Protein AF-0000000081415014 (afdb_homodimer)

Secondary structure (DSSP, 8-state):
-EEEEE--EEEEETTTTEEEEEEEHHHHHHHHHTTEEEEEPP--TTS-HHHHHHHH--SEEEE---S-TTT-HHHHHHHHHHHHHHHHHT--EEEETHHHHHHHHHTT-EEEE-SS-EEEEEEEEESS-EEEEEE-SEEEESPPTTEEEEEE-TT--EEEEEESSSSEEEESS-GGGSSS--HHHHHHHHHHHHS-----------/-EEEEE--EEEEETTTTEEEEEEEHHHHHHHHHTTEEEEEPP--TTS-HHHHHHHH--SEEEE---S-TTT-HHHHHHHHHHHHHHHHHT--EEEETHHHHHHHHHTT--EEE-SS-EEEEEEEEESS-EEEEEE-SEEESSPPTTEEEEEE-TT--EEEEEESSSSEEEESS-GGGSSS--HHHHHHHHHHHHS-----------

Solvent-accessible surface area (backbone atoms only — not comparable to full-atom values): 21959 Å² total; per-residue (Å²): 117,54,36,26,37,26,48,41,25,74,47,79,36,75,96,74,73,38,49,21,36,30,40,51,41,44,50,51,51,43,39,43,74,49,57,34,40,74,37,50,46,78,54,46,84,84,53,60,57,68,60,50,46,62,61,53,52,51,58,28,39,35,34,42,43,58,74,55,92,78,75,46,58,46,42,52,52,44,52,52,52,50,51,52,49,25,62,75,66,60,36,24,36,40,14,27,29,40,15,23,51,46,54,28,43,76,49,73,30,47,70,36,83,46,81,91,28,60,80,38,73,38,55,32,39,73,83,42,71,47,77,40,55,29,70,44,54,64,36,59,56,62,82,29,71,68,43,44,79,32,18,24,34,83,87,63,49,69,37,24,34,32,40,73,86,49,57,33,37,24,32,46,36,56,68,44,74,41,96,62,70,52,66,67,60,39,51,50,50,42,50,47,63,64,48,74,64,74,68,76,72,70,76,70,83,120,117,55,35,26,38,26,49,40,26,73,47,80,36,74,96,75,72,39,50,22,36,29,39,52,40,43,50,52,50,44,38,44,73,48,57,32,41,75,37,50,46,77,55,46,84,84,54,59,56,68,60,50,47,61,62,53,52,51,58,28,38,34,34,44,43,60,74,55,94,77,76,46,57,46,41,54,52,45,52,51,51,50,51,53,49,26,62,76,66,59,36,24,35,38,14,27,31,40,16,23,52,47,55,27,44,78,48,73,29,48,71,35,82,47,80,90,29,61,79,39,72,38,53,32,40,73,84,44,72,46,78,42,52,28,70,43,53,65,36,58,55,60,82,27,69,68,42,45,79,33,18,23,33,81,88,63,47,66,38,24,35,32,40,75,87,51,58,32,38,24,32,45,37,55,67,44,74,42,96,63,70,52,66,67,61,40,50,50,51,41,52,47,62,63,47,72,64,74,68,75,71,71,76,69,83,119

Sequence (412 aa):
MRVIAVSQRVDLHPDRGERRDALDQRLVSFLLAAGFMPVPVPNEPRLPLEQWLTAVAPQALVLSGGNDIGQCPARDVTEAGLLEHACAQALPVLGICRGMQMLAHWSGGGLKPVAGHVRTRHQLSGQIKAEVNSYHSLALDGCPQDFEVLARSEDGEIEAIRHLHRSWQGWMWHPEREAEFAAHDIQRIQRLFNEPRSKNHGIEVKMRVIAVSQRVDLHPDRGERRDALDQRLVSFLLAAGFMPVPVPNEPRLPLEQWLTAVAPQALVLSGGNDIGQCPARDVTEAGLLEHACAQALPVLGICRGMQMLAHWSGGGLKPVAGHVRTRHQLSGQIKAEVNSYHSLALDGCPQDFEVLARSEDGEIEAIRHLHRSWQGWMWHPEREAEFAAHDIQRIQRLFNEPRSKNHGIEVK

Nearest PDB structures (foldseek):
  8hx8-assembly1_B  TM=7.528E-01  e=1.307E-13  Streptomyces venezuelae
  8hx8-assembly1_A  TM=7.423E-01  e=3.867E-12  Streptomyces venezuelae
  8hx6-assembly1_B  TM=7.336E-01  e=2.539E-11  Streptomyces venezuelae
  4win-assembly2_B  TM=7.358E-01  e=1.218E-10  Plasmodium falciparum 3D7
  3uow-assembly1_A  TM=7.420E-01  e=2.806E-09  Plasmodium falciparum 3D7

Structure (mmCIF, N/CA/C/O backbone):
data_AF-0000000081415014-model_v1
#
loop_
_entity.id
_entity.type
_entity.pdbx_description
1 polymer 'Gamma-glutamyl-gamma-aminobutyrate hydrolase family protein'
#
loop_
_atom_site.group_PDB
_atom_site.id
_atom_site.type_symbol
_atom_site.label_atom_id
_atom_site.label_alt_id
_atom_site.label_comp_id
_atom_site.label_asym_id
_atom_site.label_entity_id
_atom_site.label_seq_id
_atom_site.pdbx_PDB_ins_code
_atom_site.Cartn_x
_atom_site.Cartn_y
_atom_site.Cartn_z
_atom_site.occupancy
_atom_site.B_iso_or_equiv
_atom_site.auth_seq_id
_atom_site.auth_comp_id
_atom_site.auth_asym_id
_atom_site.auth_atom_id
_atom_site.pdbx_PDB_model_num
ATOM 1 N N . MET A 1 1 ? -13.641 -0.18 13.945 1 93 1 MET A N 1
ATOM 2 C CA . MET A 1 1 ? -12.641 0.86 13.695 1 93 1 MET A CA 1
ATOM 3 C C . MET A 1 1 ? -12.922 1.582 12.383 1 93 1 MET A C 1
ATOM 5 O O . MET A 1 1 ? -13.273 0.951 11.383 1 93 1 MET A O 1
ATOM 9 N N . ARG A 1 2 ? -12.82 2.953 12.344 1 96.5 2 ARG A N 1
ATOM 10 C CA . ARG A 1 2 ? -13.023 3.73 11.125 1 96.5 2 ARG A CA 1
ATOM 11 C C . ARG A 1 2 ? -11.93 3.447 10.109 1 96.5 2 ARG A C 1
ATOM 13 O O . ARG A 1 2 ? -10.75 3.4 10.461 1 96.5 2 ARG A O 1
ATOM 20 N N . VAL A 1 3 ? -12.344 3.262 8.906 1 98.5 3 VAL A N 1
ATOM 21 C CA . VAL A 1 3 ? -11.43 2.965 7.812 1 98.5 3 VAL A CA 1
ATOM 22 C C . VAL A 1 3 ? -10.852 4.262 7.254 1 98.5 3 VAL A C 1
ATOM 24 O O . VAL A 1 3 ? -11.594 5.207 6.969 1 98.5 3 VAL A O 1
ATOM 27 N N . ILE A 1 4 ? -9.523 4.32 7.141 1 98.81 4 ILE A N 1
ATOM 28 C CA . ILE A 1 4 ? -8.805 5.48 6.621 1 98.81 4 ILE A CA 1
ATOM 29 C C . ILE A 1 4 ? -8.094 5.109 5.324 1 98.81 4 ILE A C 1
ATOM 31 O O . ILE A 1 4 ? -7.27 4.191 5.305 1 98.81 4 ILE A O 1
ATOM 35 N N . ALA A 1 5 ? -8.414 5.785 4.207 1 98.94 5 ALA A N 1
ATOM 36 C CA . ALA A 1 5 ? -7.594 5.641 3.008 1 98.94 5 ALA A CA 1
ATOM 37 C C . ALA A 1 5 ? -6.297 6.438 3.127 1 98.94 5 ALA A C 1
ATOM 39 O O . ALA A 1 5 ? -6.312 7.605 3.521 1 98.94 5 ALA A O 1
ATOM 40 N N . VAL A 1 6 ? -5.176 5.828 2.824 1 98.94 6 VAL A N 1
ATOM 41 C CA . VAL A 1 6 ? -3.865 6.449 2.996 1 98.94 6 VAL A CA 1
ATOM 42 C C . VAL A 1 6 ? -3.119 6.461 1.663 1 98.94 6 VAL A C 1
ATOM 44 O O . VAL A 1 6 ? -2.932 5.41 1.042 1 98.94 6 VAL A O 1
ATOM 47 N N . SER A 1 7 ? -2.74 7.648 1.214 1 98.94 7 SER A N 1
ATOM 48 C CA . SER A 1 7 ? -1.933 7.711 -0 1 98.94 7 SER A CA 1
ATOM 49 C C . SER A 1 7 ? -0.543 7.129 0.23 1 98.94 7 SER A C 1
ATOM 51 O O . SER A 1 7 ? -0.102 6.992 1.373 1 98.94 7 SER A O 1
ATOM 53 N N . GLN A 1 8 ? 0.08 6.695 -0.82 1 98.88 8 GLN A N 1
ATOM 54 C CA . GLN A 1 8 ? 1.412 6.105 -0.758 1 98.88 8 GLN A CA 1
ATOM 55 C C . GLN A 1 8 ? 2.408 6.902 -1.595 1 98.88 8 GLN A C 1
ATOM 57 O O . GLN A 1 8 ? 2.053 7.445 -2.643 1 98.88 8 GLN A O 1
ATOM 62 N N . ARG A 1 9 ? 3.645 6.988 -1.108 1 98.69 9 ARG A N 1
ATOM 63 C CA . ARG A 1 9 ? 4.691 7.527 -1.971 1 98.69 9 ARG A CA 1
ATOM 64 C C . ARG A 1 9 ? 5.031 6.555 -3.096 1 98.69 9 ARG A C 1
ATOM 66 O O . ARG A 1 9 ? 4.488 5.449 -3.15 1 98.69 9 ARG A O 1
ATOM 73 N N . VAL A 1 10 ? 5.891 6.996 -4.039 1 98.56 10 VAL A N 1
ATOM 74 C CA . VAL A 1 10 ? 6.379 6.152 -5.125 1 98.56 10 VAL A CA 1
ATOM 75 C C . VAL A 1 10 ? 7.898 6.039 -5.047 1 98.56 10 VAL A C 1
ATOM 77 O O . VAL A 1 10 ? 8.602 7.051 -5.051 1 98.56 10 VAL A O 1
ATOM 80 N N . ASP A 1 11 ? 8.383 4.836 -4.875 1 97.75 11 ASP A N 1
ATOM 81 C CA . ASP A 1 11 ? 9.82 4.574 -4.914 1 97.75 11 ASP A CA 1
ATOM 82 C C . ASP A 1 11 ? 10.242 4.027 -6.277 1 97.75 11 ASP A C 1
ATOM 84 O O . ASP A 1 11 ? 9.648 3.068 -6.777 1 97.75 11 ASP A O 1
ATOM 88 N N . LEU A 1 12 ? 11.289 4.605 -6.855 1 95.94 12 LEU A N 1
ATOM 89 C CA . LEU A 1 12 ? 11.812 4.176 -8.148 1 95.94 12 LEU A CA 1
ATOM 90 C C . LEU A 1 12 ? 12.969 3.193 -7.969 1 95.94 12 LEU A C 1
ATOM 92 O O . LEU A 1 12 ? 13.844 3.408 -7.129 1 95.94 12 LEU A O 1
ATOM 96 N N . HIS A 1 13 ? 12.844 2.107 -8.664 1 94.44 13 HIS A N 1
ATOM 97 C CA . HIS A 1 13 ? 13.906 1.104 -8.719 1 94.44 13 HIS A CA 1
ATOM 98 C C . HIS A 1 13 ? 14.328 0.839 -10.164 1 94.44 13 HIS A C 1
ATOM 100 O O . HIS A 1 13 ? 14.023 -0.216 -10.719 1 94.44 13 HIS A O 1
ATOM 106 N N . PRO A 1 14 ? 15.148 1.729 -10.711 1 89.38 14 PRO A N 1
ATOM 107 C CA . PRO A 1 14 ? 15.516 1.631 -12.125 1 89.38 14 PRO A CA 1
ATOM 108 C C . PRO A 1 14 ? 16.266 0.338 -12.461 1 89.38 14 PRO A C 1
ATOM 110 O O . PRO A 1 14 ? 16.094 -0.213 -13.547 1 89.38 14 PRO A O 1
ATOM 113 N N . ASP A 1 15 ? 17.078 -0.16 -11.523 1 87.31 15 ASP A N 1
ATOM 114 C CA . ASP A 1 15 ? 17.844 -1.382 -11.758 1 87.31 15 ASP A CA 1
ATOM 115 C C . ASP A 1 15 ? 16.906 -2.578 -11.961 1 87.31 15 ASP A C 1
ATOM 117 O O . ASP A 1 15 ? 17.281 -3.553 -12.617 1 87.31 15 ASP A O 1
ATOM 121 N N . ARG A 1 16 ? 15.688 -2.441 -11.469 1 86.44 16 ARG A N 1
ATOM 122 C CA . ARG A 1 16 ? 14.703 -3.518 -11.586 1 86.44 16 ARG A CA 1
ATOM 123 C C . ARG A 1 16 ? 13.586 -3.141 -12.547 1 86.44 16 ARG A C 1
ATOM 125 O O . ARG A 1 16 ? 12.727 -3.967 -12.859 1 86.44 16 ARG A O 1
ATOM 132 N N . GLY A 1 17 ? 13.633 -1.891 -13.008 1 89.5 17 GLY A N 1
ATOM 133 C CA . GLY A 1 17 ? 12.539 -1.406 -13.844 1 89.5 17 GLY A CA 1
ATOM 134 C C . GLY A 1 17 ? 11.227 -1.306 -13.102 1 89.5 17 GLY A C 1
ATOM 135 O O . GLY A 1 17 ? 10.156 -1.545 -13.672 1 89.5 17 GLY A O 1
ATOM 136 N N . GLU A 1 18 ? 11.281 -1.053 -11.797 1 93.62 18 GLU A N 1
ATOM 137 C CA . GLU A 1 18 ? 10.07 -1.053 -10.984 1 93.62 18 GLU A CA 1
ATOM 138 C C . GLU A 1 18 ? 9.766 0.341 -10.438 1 93.62 18 GLU A C 1
ATOM 140 O O . GLU A 1 18 ? 10.688 1.08 -10.078 1 93.62 18 GLU A O 1
ATOM 145 N N . ARG A 1 19 ? 8.539 0.704 -10.523 1 97.19 19 ARG A N 1
ATOM 146 C CA . ARG A 1 19 ? 7.934 1.769 -9.727 1 97.19 19 ARG A CA 1
ATOM 147 C C . ARG A 1 19 ? 7 1.197 -8.664 1 97.19 19 ARG A C 1
ATOM 149 O O . ARG A 1 19 ? 6.039 0.499 -8.992 1 97.19 19 ARG A O 1
ATOM 156 N N . ARG A 1 20 ? 7.363 1.467 -7.387 1 98.5 20 ARG A N 1
ATOM 157 C CA . ARG A 1 20 ? 6.609 0.823 -6.316 1 98.5 20 ARG A CA 1
ATOM 158 C C . ARG A 1 20 ? 5.852 1.852 -5.484 1 98.5 20 ARG A C 1
ATOM 160 O O . ARG A 1 20 ? 6.426 2.852 -5.051 1 98.5 20 ARG A O 1
ATOM 167 N N . ASP A 1 21 ? 4.535 1.646 -5.355 1 98.88 21 ASP A N 1
ATOM 168 C CA . ASP A 1 21 ? 3.881 2.33 -4.246 1 98.88 21 ASP A CA 1
ATOM 169 C C . ASP A 1 21 ? 4.457 1.874 -2.906 1 98.88 21 ASP A C 1
ATOM 171 O O . ASP A 1 21 ? 4.723 0.687 -2.711 1 98.88 21 ASP A O 1
ATOM 175 N N . ALA A 1 22 ? 4.688 2.844 -2.002 1 98.81 22 ALA A N 1
ATOM 176 C CA . ALA A 1 22 ? 5.391 2.506 -0.766 1 98.81 22 ALA A CA 1
ATOM 177 C C . ALA A 1 22 ? 4.871 3.336 0.405 1 98.81 22 ALA A C 1
ATOM 179 O O . ALA A 1 22 ? 4.57 4.523 0.249 1 98.81 22 ALA A O 1
ATOM 180 N N . LEU A 1 23 ? 4.73 2.74 1.528 1 98.75 23 LEU A N 1
ATOM 181 C CA . LEU A 1 23 ? 4.234 3.383 2.74 1 98.75 23 LEU A CA 1
ATOM 182 C C . LEU A 1 23 ? 5.031 2.936 3.959 1 98.75 23 LEU A C 1
ATOM 184 O O . LEU A 1 23 ? 5.156 1.736 4.223 1 98.75 23 LEU A O 1
ATOM 188 N N . ASP A 1 24 ? 5.621 3.93 4.699 1 98.19 24 ASP A N 1
ATOM 189 C CA . ASP A 1 24 ? 6.312 3.621 5.945 1 98.19 24 ASP A CA 1
ATOM 190 C C . ASP A 1 24 ? 5.398 2.865 6.906 1 98.19 24 ASP A C 1
ATOM 192 O O . ASP A 1 24 ? 4.309 3.336 7.234 1 98.19 24 ASP A O 1
ATOM 196 N N . GLN A 1 25 ? 5.859 1.734 7.371 1 98.25 25 GLN A N 1
ATOM 197 C CA . GLN A 1 25 ? 5.066 0.927 8.289 1 98.25 25 GLN A CA 1
ATOM 198 C C . GLN A 1 25 ? 4.738 1.705 9.562 1 98.25 25 GLN A C 1
ATOM 200 O O . GLN A 1 25 ? 3.707 1.463 10.195 1 98.25 25 GLN A O 1
ATOM 205 N N . ARG A 1 26 ? 5.516 2.691 9.906 1 97.75 26 ARG A N 1
ATOM 206 C CA . ARG A 1 26 ? 5.289 3.48 11.117 1 97.75 26 ARG A CA 1
ATOM 207 C C . ARG A 1 26 ? 4.023 4.32 10.992 1 97.75 26 ARG A C 1
ATOM 209 O O . ARG A 1 26 ? 3.365 4.613 11.992 1 97.75 26 ARG A O 1
ATOM 216 N N . LEU A 1 27 ? 3.732 4.754 9.734 1 98.62 27 LEU A N 1
ATOM 217 C CA . LEU A 1 27 ? 2.488 5.496 9.57 1 98.62 27 LEU A CA 1
ATOM 218 C C . LEU A 1 27 ? 1.28 4.605 9.836 1 98.62 27 LEU A C 1
ATOM 220 O O . LEU A 1 27 ? 0.303 5.043 10.445 1 98.62 27 LEU A O 1
ATOM 224 N N . VAL A 1 28 ? 1.332 3.387 9.383 1 98.75 28 VAL A N 1
ATOM 225 C CA . VAL A 1 28 ? 0.294 2.41 9.695 1 98.75 28 VAL A CA 1
ATOM 226 C C . VAL A 1 28 ? 0.176 2.244 11.203 1 98.75 28 VAL A C 1
ATOM 228 O O . VAL A 1 28 ? -0.923 2.307 11.758 1 98.75 28 VAL A O 1
ATOM 231 N N . SER A 1 29 ? 1.325 2.094 11.883 1 98.31 29 SER A N 1
ATOM 232 C CA . SER A 1 29 ? 1.351 1.916 13.328 1 98.31 29 SER A CA 1
ATOM 233 C C . SER A 1 29 ? 0.752 3.121 14.047 1 98.31 29 SER A C 1
ATOM 235 O O . SER A 1 29 ? 0.009 2.967 15.016 1 98.31 29 SER A O 1
ATOM 237 N N . PHE A 1 30 ? 1.093 4.289 13.578 1 98.81 30 PHE A N 1
ATOM 238 C CA . PHE A 1 30 ? 0.602 5.527 14.172 1 98.81 30 PHE A CA 1
ATOM 239 C C . PHE A 1 30 ? -0.917 5.605 14.078 1 98.81 30 PHE A C 1
ATOM 241 O O . PHE A 1 30 ? -1.586 5.93 15.062 1 98.81 30 PHE A O 1
ATOM 248 N N . LEU A 1 31 ? -1.497 5.289 12.898 1 98.81 31 LEU A N 1
ATOM 249 C CA . LEU A 1 31 ? -2.939 5.348 12.688 1 98.81 31 LEU A CA 1
ATOM 250 C C . LEU A 1 31 ? -3.654 4.297 13.531 1 98.81 31 LEU A C 1
ATOM 252 O O . LEU A 1 31 ? -4.711 4.57 14.102 1 98.81 31 LEU A O 1
ATOM 256 N N . LEU A 1 32 ? -3.055 3.143 13.625 1 98.56 32 LEU A N 1
ATOM 257 C CA . LEU A 1 32 ? -3.621 2.1 14.477 1 98.56 32 LEU A CA 1
ATOM 258 C C . LEU A 1 32 ? -3.639 2.537 15.938 1 98.56 32 LEU A C 1
ATOM 260 O O . LEU A 1 32 ? -4.633 2.338 16.641 1 98.56 32 LEU A O 1
ATOM 264 N N . ALA A 1 33 ? -2.547 3.123 16.344 1 98.25 33 ALA A N 1
ATOM 265 C CA . ALA A 1 33 ? -2.461 3.611 17.719 1 98.25 33 ALA A CA 1
ATOM 266 C C . ALA A 1 33 ? -3.541 4.652 18 1 98.25 33 ALA A C 1
ATOM 268 O O . ALA A 1 33 ? -4.027 4.762 19.125 1 98.25 33 ALA A O 1
ATOM 269 N N . ALA A 1 34 ? -3.904 5.391 17.016 1 98.44 34 ALA A N 1
ATOM 270 C CA . ALA A 1 34 ? -4.938 6.418 17.156 1 98.44 34 ALA A CA 1
ATOM 271 C C . ALA A 1 34 ? -6.332 5.809 17.062 1 98.44 34 ALA A C 1
ATOM 273 O O . ALA A 1 34 ? -7.336 6.504 17.234 1 98.44 34 ALA A O 1
ATOM 274 N N . GLY A 1 35 ? -6.43 4.543 16.75 1 98 35 GLY A N 1
ATOM 275 C CA . GLY A 1 35 ? -7.711 3.855 16.734 1 98 35 GLY A CA 1
ATOM 276 C C . GLY A 1 35 ? -8.344 3.809 15.367 1 98 35 GLY A C 1
ATOM 277 O O . GLY A 1 35 ? -9.562 3.664 15.242 1 98 35 GLY A O 1
ATOM 278 N N . PHE A 1 36 ? -7.543 3.922 14.312 1 98.44 36 PHE A N 1
ATOM 279 C CA . PHE A 1 36 ? -8.062 3.949 12.945 1 98.44 36 PHE A CA 1
ATOM 280 C C . PHE A 1 36 ? -7.473 2.812 12.117 1 98.44 36 PHE A C 1
ATOM 282 O O . PHE A 1 36 ? -6.391 2.312 12.43 1 98.44 36 PHE A O 1
ATOM 289 N N . MET A 1 37 ? -8.18 2.379 11.086 1 98.5 37 MET A N 1
ATOM 290 C CA . MET A 1 37 ? -7.777 1.258 10.242 1 98.5 37 MET A CA 1
ATOM 291 C C . MET A 1 37 ? -7.285 1.748 8.883 1 98.5 37 MET A C 1
ATOM 293 O O . MET A 1 37 ? -8.086 2.074 8.008 1 98.5 37 MET A O 1
ATOM 297 N N . PRO A 1 38 ? -6.016 1.676 8.641 1 98.81 38 PRO A N 1
ATOM 298 C CA . PRO A 1 38 ? -5.461 2.217 7.398 1 98.81 38 PRO A CA 1
ATOM 299 C C . PRO A 1 38 ? -5.629 1.266 6.215 1 98.81 38 PRO A C 1
ATOM 301 O O . PRO A 1 38 ? -5.445 0.055 6.359 1 98.81 38 PRO A O 1
ATOM 304 N N . VAL A 1 39 ? -5.965 1.787 5.062 1 98.94 39 VAL A N 1
ATOM 305 C CA . VAL A 1 39 ? -6.016 1.083 3.787 1 98.94 39 VAL A CA 1
ATOM 306 C C . VAL A 1 39 ? -5.254 1.878 2.729 1 98.94 39 VAL A C 1
ATOM 308 O O . VAL A 1 39 ? -5.688 2.959 2.322 1 98.94 39 VAL A O 1
ATOM 311 N N . PRO A 1 40 ? -4.133 1.365 2.258 1 98.94 40 PRO A N 1
ATOM 312 C CA . PRO A 1 40 ? -3.328 2.105 1.284 1 98.94 40 PRO A CA 1
ATOM 313 C C . PRO A 1 40 ? -3.996 2.195 -0.086 1 98.94 40 PRO A C 1
ATOM 315 O O . PRO A 1 40 ? -4.582 1.218 -0.55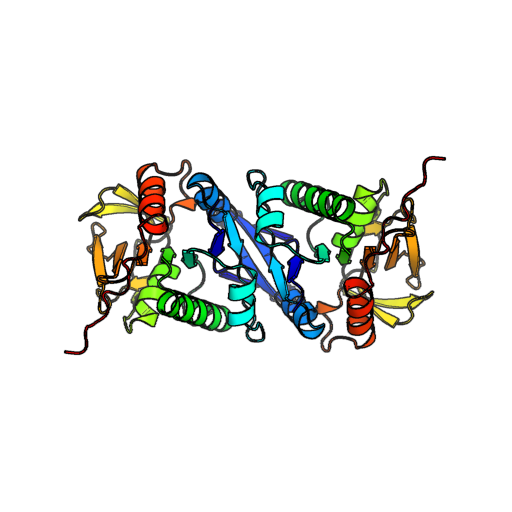7 1 98.94 40 PRO A O 1
ATOM 318 N N . VAL A 1 41 ? -3.898 3.342 -0.723 1 98.88 41 VAL A N 1
ATOM 319 C CA . VAL A 1 41 ? -4.477 3.578 -2.043 1 98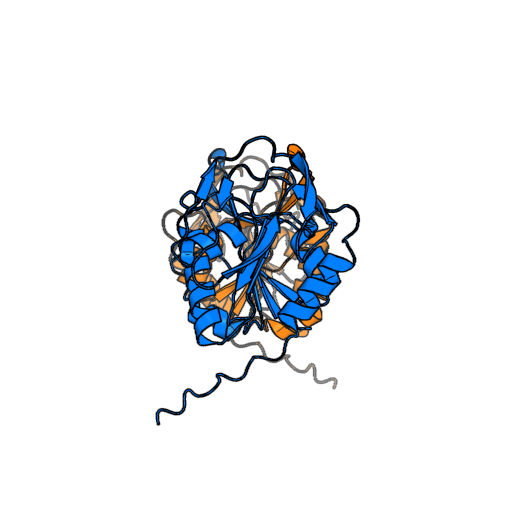.88 41 VAL A CA 1
ATOM 320 C C . VAL A 1 41 ? -3.404 3.398 -3.115 1 98.88 41 VAL A C 1
ATOM 322 O O . VAL A 1 41 ? -2.324 3.984 -3.027 1 98.88 41 VAL A O 1
ATOM 325 N N . PRO A 1 42 ? -3.658 2.578 -4.109 1 98.88 42 PRO A N 1
ATOM 326 C CA . PRO A 1 42 ? -2.678 2.461 -5.191 1 98.88 42 PRO A CA 1
ATOM 327 C C . PRO A 1 42 ? -2.586 3.725 -6.043 1 98.88 42 PRO A C 1
ATOM 329 O O . PRO A 1 42 ? -3.602 4.375 -6.301 1 98.88 42 PRO A O 1
ATOM 332 N N . ASN A 1 43 ? -1.295 3.996 -6.43 1 98.5 43 ASN A N 1
ATOM 333 C CA . ASN A 1 43 ? -1.077 5.027 -7.438 1 98.5 43 ASN A CA 1
ATOM 334 C C . ASN A 1 43 ? -1.136 4.453 -8.852 1 98.5 43 ASN A C 1
ATOM 336 O O . ASN A 1 43 ? -0.126 3.982 -9.375 1 98.5 43 ASN A O 1
ATOM 340 N N . GLU A 1 44 ? -2.26 4.289 -9.43 1 96 44 GLU A N 1
ATOM 341 C CA . GLU A 1 44 ? -2.436 3.799 -10.797 1 96 44 GLU A CA 1
ATOM 342 C C . GLU A 1 44 ? -3.457 4.641 -11.555 1 96 44 GLU A C 1
ATOM 344 O O . GLU A 1 44 ? -4.629 4.691 -11.18 1 96 44 GLU A O 1
ATOM 349 N N . PRO A 1 45 ? -2.955 5.281 -12.602 1 91.69 45 PRO A N 1
ATOM 350 C CA . PRO A 1 45 ? -3.844 6.188 -13.336 1 91.69 45 PRO A CA 1
ATOM 351 C C . PRO A 1 45 ? -5.094 5.492 -13.867 1 91.69 45 PRO A C 1
ATOM 353 O O . PRO A 1 45 ? -6.137 6.125 -14.031 1 91.69 45 PRO A O 1
ATOM 356 N N . ARG A 1 46 ? -5.023 4.199 -14.18 1 93.12 46 ARG A N 1
ATOM 357 C CA . ARG A 1 46 ? -6.152 3.457 -14.734 1 93.12 46 ARG A CA 1
ATOM 358 C C . ARG A 1 46 ? -7.086 2.977 -13.625 1 93.12 46 ARG A C 1
ATOM 360 O O . ARG A 1 46 ? -8.148 2.414 -13.898 1 93.12 46 ARG A O 1
ATOM 367 N N . LEU A 1 47 ? -6.676 3.125 -12.375 1 97 47 LEU A N 1
ATOM 368 C CA . LEU A 1 47 ? -7.535 2.744 -11.258 1 97 47 LEU A CA 1
ATOM 369 C C . LEU A 1 47 ? -8.812 3.57 -11.25 1 97 47 LEU A C 1
ATOM 371 O O . LEU A 1 47 ? -8.766 4.801 -11.242 1 97 47 LEU A O 1
ATOM 375 N N . PRO A 1 48 ? -9.977 2.971 -11.414 1 98.12 48 PRO A N 1
ATOM 376 C CA . PRO A 1 48 ? -11.203 3.736 -11.188 1 98.12 48 PRO A CA 1
ATOM 377 C C . PRO A 1 48 ? -11.359 4.168 -9.727 1 98.12 48 PRO A C 1
ATOM 379 O O . PRO A 1 48 ? -12.047 3.49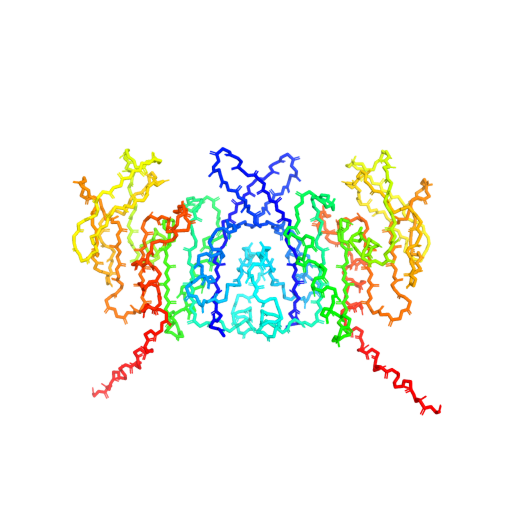6 -8.953 1 98.12 48 PRO A O 1
ATOM 382 N N . LEU A 1 49 ? -10.836 5.281 -9.406 1 98.38 49 LEU A N 1
ATOM 383 C CA . LEU A 1 49 ? -10.664 5.723 -8.023 1 98.38 49 LEU A CA 1
ATOM 384 C C . LEU A 1 49 ? -12.016 5.82 -7.316 1 98.38 49 LEU A C 1
ATOM 386 O O . LEU A 1 49 ? -12.141 5.422 -6.156 1 98.38 49 LEU A O 1
ATOM 390 N N . GLU A 1 50 ? -12.992 6.359 -8.008 1 97.69 50 GLU A N 1
ATOM 391 C CA . GLU A 1 50 ? -14.305 6.496 -7.383 1 97.69 50 GLU A CA 1
ATOM 392 C C . GLU A 1 50 ? -14.875 5.133 -7.008 1 97.69 50 GLU A C 1
ATOM 394 O O . GLU A 1 50 ? -15.492 4.984 -5.953 1 97.69 50 GLU A O 1
ATOM 399 N N . GLN A 1 51 ? -14.734 4.168 -7.887 1 98.25 51 GLN A N 1
ATOM 400 C CA . GLN A 1 51 ? -15.188 2.816 -7.57 1 98.25 51 GLN A CA 1
ATOM 401 C C . GLN A 1 51 ? -14.383 2.225 -6.41 1 98.25 51 GLN A C 1
ATOM 403 O O . GLN A 1 51 ? -14.945 1.535 -5.555 1 98.25 51 GLN A O 1
ATOM 408 N N . TRP A 1 52 ? -13.086 2.461 -6.426 1 98.69 52 TRP A N 1
ATOM 409 C CA . TRP A 1 52 ? -12.227 2.01 -5.332 1 98.69 52 TRP A CA 1
ATOM 410 C C . TRP A 1 52 ? -12.688 2.594 -4.004 1 98.69 52 TRP A C 1
ATOM 412 O O . TRP A 1 52 ? -12.828 1.87 -3.014 1 98.69 52 TRP A O 1
ATOM 422 N N . LEU A 1 53 ? -13 3.865 -3.98 1 98.62 53 LEU A N 1
ATOM 423 C CA . LEU A 1 53 ? -13.43 4.57 -2.777 1 98.62 53 LEU A CA 1
ATOM 424 C C . LEU A 1 53 ? -14.812 4.098 -2.332 1 98.62 53 LEU A C 1
ATOM 426 O O . LEU A 1 53 ? -15.102 4.051 -1.134 1 98.62 53 LEU A O 1
ATOM 430 N N . THR A 1 54 ? -15.625 3.76 -3.301 1 97.75 54 THR A N 1
ATOM 431 C CA . THR A 1 54 ? -16.922 3.191 -2.965 1 97.75 54 THR A CA 1
ATOM 432 C C . THR A 1 54 ? -16.766 1.825 -2.303 1 97.75 54 THR A C 1
ATOM 434 O O . THR A 1 54 ? -17.438 1.522 -1.319 1 97.75 54 THR A O 1
ATOM 437 N N . ALA A 1 55 ? -15.883 1.039 -2.814 1 97.75 55 ALA A N 1
ATOM 438 C CA . ALA A 1 55 ? -15.664 -0.31 -2.297 1 97.75 55 ALA A CA 1
ATOM 439 C C . ALA A 1 55 ? -15.055 -0.268 -0.897 1 97.75 55 ALA A C 1
ATOM 441 O O . ALA A 1 55 ? -15.531 -0.953 0.012 1 97.75 55 ALA A O 1
ATOM 442 N N . VAL A 1 56 ? -14.047 0.554 -0.728 1 98.19 56 VAL A N 1
ATOM 443 C CA . VAL A 1 56 ? -13.312 0.628 0.532 1 98.19 56 VAL A CA 1
ATOM 444 C C . VAL A 1 56 ? -14.117 1.428 1.554 1 98.19 56 VAL A C 1
ATOM 446 O O . VAL A 1 56 ? -14.055 1.154 2.754 1 98.19 56 VAL A O 1
ATOM 449 N N . ALA A 1 57 ? -14.805 2.443 1.116 1 98.12 57 ALA A N 1
ATOM 450 C CA . ALA A 1 57 ? -15.711 3.297 1.889 1 98.12 57 ALA A CA 1
ATOM 451 C C . ALA A 1 57 ? -14.984 3.916 3.082 1 98.12 57 ALA A C 1
ATOM 453 O O . ALA A 1 57 ? -15.453 3.812 4.219 1 98.12 57 ALA A O 1
ATOM 454 N N . PRO A 1 58 ? -13.898 4.578 2.83 1 98.56 58 PRO A N 1
ATOM 455 C CA . PRO A 1 58 ? -13.188 5.211 3.945 1 98.56 58 PRO A CA 1
ATOM 456 C C . PRO A 1 58 ? -14 6.324 4.602 1 98.56 58 PRO A C 1
ATOM 458 O O . PRO A 1 58 ? -14.82 6.969 3.941 1 98.56 58 PRO A O 1
ATOM 461 N N . GLN A 1 59 ? -13.68 6.547 5.844 1 98.25 59 GLN A N 1
ATOM 462 C CA . GLN A 1 59 ? -14.359 7.586 6.605 1 98.25 59 GLN A CA 1
ATOM 463 C C . GLN A 1 59 ? -13.453 8.797 6.816 1 98.25 59 GLN A C 1
ATOM 465 O O . GLN A 1 59 ? -13.891 9.82 7.34 1 98.25 59 GLN A O 1
ATOM 470 N N . ALA A 1 60 ? -12.25 8.742 6.449 1 98.69 60 ALA A N 1
ATOM 471 C CA . ALA A 1 60 ? -11.266 9.812 6.457 1 98.69 60 ALA A CA 1
ATOM 472 C C . ALA A 1 60 ? -10.109 9.508 5.504 1 98.69 60 ALA A C 1
ATOM 474 O O . ALA A 1 60 ? -10.016 8.398 4.973 1 98.69 60 ALA A O 1
ATOM 475 N N . LEU A 1 61 ? -9.289 10.523 5.242 1 98.88 61 LEU A N 1
ATOM 476 C CA . LEU A 1 61 ? -8.148 10.367 4.34 1 98.88 61 LEU A CA 1
ATOM 477 C C . LEU A 1 61 ? -6.871 10.883 4.988 1 98.88 61 LEU A C 1
ATOM 479 O O . LEU A 1 61 ? -6.887 11.891 5.691 1 98.88 61 LEU A O 1
ATOM 483 N N . VAL A 1 62 ? -5.82 10.188 4.723 1 98.94 62 VAL A N 1
ATOM 484 C CA . VAL A 1 62 ? -4.488 10.68 5.066 1 98.94 62 VAL A CA 1
ATOM 485 C C . VAL A 1 62 ? -3.629 10.766 3.807 1 98.94 62 VAL A C 1
ATOM 487 O O . VAL A 1 62 ? -3.479 9.773 3.084 1 98.94 62 VAL A O 1
ATOM 490 N N . LEU A 1 63 ? -3.176 11.938 3.48 1 98.94 63 LEU A N 1
ATOM 491 C CA . LEU A 1 63 ? -2.131 12.117 2.479 1 98.94 63 LEU A CA 1
ATOM 492 C C . LEU A 1 63 ? -0.748 12.023 3.115 1 98.94 63 LEU A C 1
ATOM 494 O O . LEU A 1 63 ? -0.385 12.867 3.941 1 98.94 63 LEU A O 1
ATOM 498 N N . SER A 1 64 ? 0.045 11.016 2.729 1 98.88 64 SER A N 1
ATOM 499 C CA . SER A 1 64 ? 1.308 10.688 3.383 1 98.88 64 SER A CA 1
ATOM 500 C C . SER A 1 64 ? 2.432 11.602 2.906 1 98.88 64 SER A C 1
ATOM 502 O O . SER A 1 64 ? 2.25 12.383 1.969 1 98.88 64 SER A O 1
ATOM 504 N N . GLY A 1 65 ? 3.525 11.539 3.615 1 98.44 65 GLY A N 1
ATOM 505 C CA . GLY A 1 65 ? 4.727 12.242 3.197 1 98.44 65 GLY A CA 1
ATOM 506 C C . GLY A 1 65 ? 5.473 11.531 2.084 1 98.44 65 GLY A C 1
ATOM 507 O O . GLY A 1 65 ? 4.996 10.531 1.544 1 98.44 65 GLY A O 1
ATOM 508 N N . GLY A 1 66 ? 6.555 12.148 1.696 1 96.81 66 GLY A N 1
ATOM 509 C CA . GLY A 1 66 ? 7.422 11.523 0.705 1 96.81 66 GLY A CA 1
ATOM 510 C C . GLY A 1 66 ? 7.246 12.109 -0.686 1 96.81 66 GLY A C 1
ATOM 511 O O . GLY A 1 66 ? 6.176 12.617 -1.02 1 96.81 66 GLY A O 1
ATOM 512 N N . ASN A 1 67 ? 8.297 12.023 -1.487 1 97.69 67 ASN A N 1
ATOM 513 C CA . ASN A 1 67 ? 8.336 12.562 -2.844 1 97.69 67 ASN A CA 1
ATOM 514 C C . ASN A 1 67 ? 8.062 14.062 -2.859 1 97.69 67 ASN A C 1
ATOM 516 O O . ASN A 1 67 ? 7.613 14.625 -1.86 1 97.69 67 ASN A O 1
ATOM 520 N N . ASP A 1 68 ? 8.375 14.711 -3.895 1 97.44 68 ASP A N 1
ATOM 521 C CA . ASP A 1 68 ? 7.969 16.078 -4.152 1 97.44 68 ASP A CA 1
ATOM 522 C C . ASP A 1 68 ? 6.816 16.141 -5.152 1 97.44 68 ASP A C 1
ATOM 524 O O . ASP A 1 68 ? 6.688 15.258 -6.004 1 97.44 68 ASP A O 1
ATOM 528 N N . ILE A 1 69 ? 5.969 17.141 -4.949 1 97.56 69 ILE A N 1
ATOM 529 C CA . ILE A 1 69 ? 4.895 17.328 -5.918 1 97.56 69 ILE A CA 1
ATOM 530 C C . ILE A 1 69 ? 5.484 17.469 -7.32 1 97.56 69 ILE A C 1
ATOM 532 O O . ILE A 1 69 ? 6.473 18.188 -7.512 1 97.56 69 ILE A O 1
ATOM 536 N N . GLY A 1 70 ? 4.941 16.781 -8.312 1 96.75 70 GLY A N 1
ATOM 537 C CA . GLY A 1 70 ? 5.449 16.812 -9.672 1 96.75 70 GLY A CA 1
ATOM 538 C C . GLY A 1 70 ? 6.414 15.688 -9.984 1 96.75 70 GLY A C 1
ATOM 539 O O . GLY A 1 70 ? 6.598 15.32 -11.141 1 96.75 70 GLY A O 1
ATOM 540 N N . GLN A 1 71 ? 7.07 15.078 -8.992 1 96.69 71 GLN A N 1
ATOM 541 C CA . GLN A 1 71 ? 8.047 14.008 -9.172 1 96.69 71 GLN A CA 1
ATOM 542 C C . GLN A 1 71 ? 7.367 12.711 -9.609 1 96.69 71 GLN A C 1
ATOM 544 O O . GLN A 1 71 ? 7.945 11.93 -10.359 1 96.69 71 GLN A O 1
ATOM 549 N N . CYS A 1 72 ? 6.234 12.484 -9.062 1 96.88 72 CYS A N 1
ATOM 550 C CA . CYS A 1 72 ? 5.441 11.289 -9.359 1 96.88 72 CYS A CA 1
ATOM 551 C C . CYS A 1 72 ? 4.02 11.672 -9.75 1 96.88 72 CYS A C 1
ATOM 553 O O . CYS A 1 72 ? 3.105 11.602 -8.93 1 96.88 72 CYS A O 1
ATOM 555 N N . PRO A 1 73 ? 3.771 11.898 -11.023 1 96.88 73 PRO A N 1
ATOM 556 C CA . PRO A 1 73 ? 2.475 12.406 -11.477 1 96.88 73 PRO A CA 1
ATOM 557 C C . PRO A 1 73 ? 1.315 11.484 -11.102 1 96.88 73 PRO A C 1
ATOM 559 O O . PRO A 1 73 ? 0.224 11.961 -10.781 1 96.88 73 PRO A O 1
ATOM 562 N N . ALA A 1 74 ? 1.541 10.203 -11.141 1 97 74 ALA A N 1
ATOM 563 C CA . ALA A 1 74 ? 0.477 9.266 -10.781 1 97 74 ALA A CA 1
ATOM 564 C C . ALA A 1 74 ? -0 9.492 -9.352 1 97 74 ALA A C 1
ATOM 566 O O . ALA A 1 74 ? -1.197 9.406 -9.07 1 97 74 ALA A O 1
ATOM 567 N N . ARG A 1 75 ? 0.925 9.703 -8.438 1 98.5 75 ARG A N 1
ATOM 568 C CA . ARG A 1 75 ? 0.56 10 -7.055 1 98.5 75 ARG A CA 1
ATOM 569 C C . ARG A 1 75 ? -0.213 11.312 -6.961 1 98.5 75 ARG A C 1
ATOM 571 O O . ARG A 1 75 ? -1.194 11.406 -6.223 1 98.5 75 ARG A O 1
ATOM 578 N N . ASP A 1 76 ? 0.304 12.359 -7.742 1 98.31 76 ASP A N 1
ATOM 579 C CA . ASP A 1 76 ? -0.375 13.656 -7.738 1 98.31 76 ASP A CA 1
ATOM 580 C C . ASP A 1 76 ? -1.832 13.508 -8.172 1 98.31 76 ASP A C 1
ATOM 582 O O . ASP A 1 76 ? -2.73 14.078 -7.547 1 98.31 76 ASP A O 1
ATOM 586 N N . VAL A 1 77 ? -2.078 12.734 -9.188 1 98.06 77 VAL A N 1
ATOM 587 C CA . VAL A 1 77 ? -3.418 12.5 -9.719 1 98.06 77 VAL A CA 1
ATOM 588 C C . VAL A 1 77 ? -4.262 11.766 -8.68 1 98.06 77 VAL A C 1
ATOM 590 O O . VAL A 1 77 ? -5.414 12.125 -8.43 1 98.06 77 VAL A O 1
ATOM 593 N N . THR A 1 78 ? -3.688 10.766 -8.07 1 98.69 78 THR A N 1
ATOM 594 C CA . THR A 1 78 ? -4.391 10 -7.043 1 98.69 78 THR A CA 1
ATOM 595 C C . THR A 1 78 ? -4.816 10.906 -5.895 1 98.69 78 THR A C 1
ATOM 597 O O . THR A 1 78 ? -5.977 10.898 -5.484 1 98.69 78 THR A O 1
ATOM 600 N N . GLU A 1 79 ? -3.928 11.711 -5.418 1 98.81 79 GLU A N 1
ATOM 601 C CA . GLU A 1 79 ? -4.203 12.547 -4.25 1 98.81 79 GLU A CA 1
ATOM 602 C C . GLU A 1 79 ? -5.191 13.656 -4.586 1 98.81 79 GLU A C 1
ATOM 604 O O . GLU A 1 79 ? -6.023 14.023 -3.756 1 98.81 79 GLU A O 1
ATOM 609 N N . ALA A 1 80 ? -5.094 14.188 -5.809 1 98.5 80 ALA A N 1
ATOM 610 C CA . ALA A 1 80 ? -6.105 15.156 -6.234 1 98.5 80 ALA A CA 1
ATOM 611 C C . ALA A 1 80 ? -7.496 14.523 -6.238 1 98.5 80 ALA A C 1
ATOM 613 O O . ALA A 1 80 ? -8.461 15.141 -5.781 1 98.5 80 ALA A O 1
ATOM 614 N N . GLY A 1 81 ? -7.586 13.297 -6.762 1 98.5 81 GLY A N 1
ATOM 615 C CA . GLY A 1 81 ? -8.852 12.578 -6.758 1 98.5 81 GLY A CA 1
ATOM 616 C C . GLY A 1 81 ? -9.367 12.289 -5.359 1 98.5 81 GLY A C 1
ATOM 617 O O . GLY A 1 81 ? -10.57 12.359 -5.109 1 98.5 81 GLY A O 1
ATOM 618 N N . LEU A 1 82 ? -8.453 11.961 -4.434 1 98.88 82 LEU A N 1
ATOM 619 C CA . LEU A 1 82 ? -8.836 11.75 -3.043 1 98.88 82 LEU A CA 1
ATOM 620 C C . LEU A 1 82 ? -9.43 13.016 -2.439 1 98.88 82 LEU A C 1
ATOM 622 O O . LEU A 1 82 ? -10.445 12.961 -1.741 1 98.88 82 LEU A O 1
ATOM 626 N N . LEU A 1 83 ? -8.781 14.109 -2.691 1 98.69 83 LEU A N 1
ATOM 627 C CA . LEU A 1 83 ? -9.258 15.375 -2.148 1 98.69 83 LEU A CA 1
ATOM 628 C C . LEU A 1 83 ? -10.609 15.75 -2.744 1 98.69 83 LEU A C 1
ATOM 630 O O . LEU A 1 83 ? -11.477 16.281 -2.041 1 98.69 83 LEU A O 1
ATOM 634 N N . GLU A 1 84 ? -10.812 15.516 -4.066 1 98.38 84 GLU A N 1
ATOM 635 C CA . GLU A 1 84 ? -12.117 15.742 -4.691 1 98.38 84 GLU A CA 1
ATOM 636 C C . GLU A 1 84 ? -13.203 14.914 -4.012 1 98.38 84 GLU A C 1
ATOM 638 O O . GLU A 1 84 ? -14.289 15.422 -3.736 1 98.38 84 GLU A O 1
ATOM 643 N N . HIS A 1 85 ? -12.891 13.695 -3.779 1 98.44 85 HIS A N 1
ATOM 644 C CA . HIS A 1 85 ? -13.828 12.805 -3.098 1 98.44 85 HIS A CA 1
ATOM 645 C C . HIS A 1 85 ? -14.133 13.312 -1.691 1 98.44 85 HIS A C 1
ATOM 647 O O . HIS A 1 85 ? -15.289 13.289 -1.26 1 98.44 85 HIS A O 1
ATOM 653 N N . ALA A 1 86 ? -13.094 13.719 -0.972 1 98.19 86 ALA A N 1
ATOM 654 C CA . ALA A 1 86 ? -13.266 14.219 0.389 1 98.19 86 ALA A CA 1
ATOM 655 C C . ALA A 1 86 ? -14.172 15.445 0.412 1 98.19 86 ALA A C 1
ATOM 657 O O . ALA A 1 86 ? -14.961 15.617 1.339 1 98.19 86 ALA A O 1
ATOM 658 N N . CYS A 1 87 ? -14.039 16.281 -0.552 1 97.12 87 CYS A N 1
ATOM 659 C CA . CYS A 1 87 ? -14.906 17.438 -0.678 1 97.12 87 CYS A CA 1
ATOM 660 C C . CYS A 1 87 ? -16.359 17.016 -0.881 1 97.12 87 CYS A C 1
ATOM 662 O O . CYS A 1 87 ? -17.25 17.5 -0.182 1 97.12 87 CYS A O 1
ATOM 664 N N . ALA A 1 88 ? -16.516 16.109 -1.834 1 96.94 88 ALA A N 1
ATOM 665 C CA . ALA A 1 88 ? -17.859 15.68 -2.221 1 96.94 88 ALA A CA 1
ATOM 666 C C . ALA A 1 88 ? -18.562 14.977 -1.067 1 96.94 88 ALA A C 1
ATOM 668 O O . ALA A 1 88 ? -19.781 15.102 -0.898 1 96.94 88 ALA A O 1
ATOM 669 N N . GLN A 1 89 ? -17.797 14.312 -0.27 1 96.88 89 GLN A N 1
ATOM 670 C CA . GLN A 1 89 ? -18.391 13.484 0.769 1 96.88 89 GLN A CA 1
ATOM 671 C C . GLN A 1 89 ? -18.188 14.109 2.15 1 96.88 89 GLN A C 1
ATOM 673 O O . GLN A 1 89 ? -18.547 13.5 3.164 1 96.88 89 GLN A O 1
ATOM 678 N N . ALA A 1 90 ? -17.547 15.266 2.217 1 97.06 90 ALA A N 1
ATOM 679 C CA . ALA A 1 90 ? -17.266 15.969 3.463 1 97.06 90 ALA A CA 1
ATOM 680 C C . ALA A 1 90 ? -16.453 15.094 4.414 1 97.06 90 ALA A C 1
ATOM 682 O O . ALA A 1 90 ? -16.781 14.992 5.602 1 97.06 90 ALA A O 1
ATOM 683 N N . LEU A 1 91 ? -15.477 14.422 3.881 1 98 91 LEU A N 1
ATOM 684 C CA . LEU A 1 91 ? -14.609 13.578 4.695 1 98 91 LEU A CA 1
ATOM 685 C C . LEU A 1 91 ? -13.5 14.391 5.34 1 98 91 LEU A C 1
ATOM 687 O O . LEU A 1 91 ? -12.945 15.297 4.715 1 98 91 LEU A O 1
ATOM 691 N N . PRO A 1 92 ? -13.141 14.062 6.609 1 98.69 92 PRO A N 1
ATOM 692 C CA . PRO A 1 92 ? -11.93 14.656 7.191 1 98.69 92 PRO A CA 1
ATOM 693 C C . PRO A 1 92 ? -10.656 14.211 6.48 1 98.69 92 PRO A C 1
ATOM 695 O O . PRO A 1 92 ? -10.586 13.094 5.973 1 98.69 92 PRO A O 1
ATOM 698 N N . VAL A 1 93 ? -9.625 15.133 6.441 1 98.81 93 VAL A N 1
ATOM 699 C CA . VAL A 1 93 ? -8.359 14.867 5.758 1 98.81 93 VAL A CA 1
ATOM 700 C C . VAL A 1 93 ? -7.195 15.328 6.621 1 98.81 93 VAL A C 1
ATOM 702 O O . VAL A 1 93 ? -7.254 16.406 7.227 1 98.81 93 VAL A O 1
ATOM 705 N N . LEU A 1 94 ? -6.191 14.492 6.73 1 98.94 94 LEU A N 1
ATOM 706 C CA . LEU A 1 94 ? -4.902 14.906 7.273 1 98.94 94 LEU A CA 1
ATOM 707 C C . LEU A 1 94 ? -3.803 14.781 6.223 1 98.94 94 LEU A C 1
ATOM 709 O O . LEU A 1 94 ? -3.656 13.727 5.598 1 98.94 94 LEU A O 1
ATOM 713 N N . GLY A 1 95 ? -3.131 15.828 5.945 1 98.94 95 GLY A N 1
ATOM 714 C CA . GLY A 1 95 ? -1.912 15.789 5.152 1 98.94 95 GLY A CA 1
ATOM 715 C C . GLY A 1 95 ? -0.651 15.852 5.992 1 98.94 95 GLY A C 1
ATOM 716 O O . GLY A 1 95 ? -0.516 16.719 6.855 1 98.94 95 GLY A O 1
ATOM 717 N N . ILE A 1 96 ? 0.299 14.992 5.805 1 98.94 96 ILE A N 1
ATOM 718 C CA . ILE A 1 96 ? 1.545 14.938 6.562 1 98.94 96 ILE A CA 1
ATOM 719 C C . ILE A 1 96 ? 2.721 15.273 5.645 1 98.94 96 ILE A C 1
ATOM 721 O O . ILE A 1 96 ? 2.926 14.609 4.625 1 98.94 96 ILE A O 1
ATOM 725 N N . CYS A 1 97 ? 3.525 16.297 6.02 1 98.69 97 CYS A N 1
ATOM 726 C CA . CYS A 1 97 ? 4.695 16.75 5.273 1 98.69 97 CYS A CA 1
ATOM 727 C C . CYS A 1 97 ? 4.336 17.047 3.824 1 98.69 97 CYS A C 1
ATOM 729 O O . CYS A 1 97 ? 3.611 18 3.543 1 98.69 97 CYS A O 1
ATOM 731 N N . ARG A 1 98 ? 4.676 16.203 2.885 1 98.62 98 ARG A N 1
ATOM 732 C CA . ARG A 1 98 ? 4.281 16.375 1.491 1 98.62 98 ARG A CA 1
ATOM 733 C C . ARG A 1 98 ? 2.762 16.391 1.351 1 98.62 98 ARG A C 1
ATOM 735 O O . ARG A 1 98 ? 2.217 17.109 0.504 1 98.62 98 ARG A O 1
ATOM 742 N N . GLY A 1 99 ? 2.061 15.648 2.152 1 98.88 99 GLY A N 1
ATOM 743 C CA . GLY A 1 99 ? 0.606 15.695 2.172 1 98.88 99 GLY A CA 1
ATOM 744 C C . GLY A 1 99 ? 0.051 17.078 2.459 1 98.88 99 GLY A C 1
ATOM 745 O O . GLY A 1 99 ? -0.949 17.484 1.865 1 98.88 99 GLY A O 1
ATOM 746 N N . MET A 1 100 ? 0.637 17.75 3.436 1 98.88 100 MET A N 1
ATOM 747 C CA . MET A 1 100 ? 0.25 19.141 3.682 1 98.88 100 MET A CA 1
ATOM 748 C C . MET A 1 100 ? 0.555 20 2.469 1 98.88 100 MET A C 1
ATOM 750 O O . MET A 1 100 ? -0.24 20.875 2.109 1 98.88 100 MET A O 1
ATOM 754 N N . GLN A 1 101 ? 1.749 19.797 1.863 1 98.81 101 GLN A N 1
ATOM 755 C CA . GLN A 1 101 ? 2.096 20.531 0.649 1 98.81 101 GLN A CA 1
ATOM 756 C C . GLN A 1 101 ? 1.051 20.312 -0.442 1 98.81 101 GLN A C 1
ATOM 758 O O . GLN A 1 101 ? 0.706 21.234 -1.175 1 98.81 101 GLN A O 1
ATOM 763 N N . MET A 1 102 ? 0.549 19.109 -0.535 1 98.75 102 MET A N 1
ATOM 764 C CA . MET A 1 102 ? -0.473 18.797 -1.528 1 98.75 102 MET A CA 1
ATOM 765 C C . MET A 1 102 ? -1.769 19.547 -1.232 1 98.75 102 MET A C 1
ATOM 767 O O . MET A 1 102 ? -2.432 20.031 -2.148 1 98.75 102 MET A O 1
ATOM 771 N N . LEU A 1 103 ? -2.158 19.609 0.072 1 98.62 103 LEU A N 1
ATOM 772 C CA . LEU A 1 103 ? -3.32 20.406 0.451 1 98.62 103 LEU A CA 1
ATOM 773 C C . LEU A 1 103 ? -3.17 21.844 -0.026 1 98.62 103 LEU A C 1
ATOM 775 O O . LEU A 1 103 ? -4.102 22.422 -0.597 1 98.62 103 LEU A O 1
ATOM 779 N N . ALA A 1 104 ? -1.99 22.391 0.192 1 98.38 104 ALA A N 1
ATOM 780 C CA . ALA A 1 104 ? -1.71 23.766 -0.207 1 98.38 104 ALA A CA 1
ATOM 781 C C . ALA A 1 104 ? -1.757 23.922 -1.725 1 98.38 104 ALA A C 1
ATOM 783 O O . ALA A 1 104 ? -2.426 24.812 -2.246 1 98.38 104 ALA A O 1
ATOM 784 N N . HIS A 1 105 ? -1.084 23.031 -2.387 1 98 105 HIS A N 1
ATOM 785 C CA . HIS A 1 105 ? -1.018 23.062 -3.844 1 98 105 HIS A CA 1
ATOM 786 C C . HIS A 1 105 ? -2.408 22.938 -4.461 1 98 105 HIS A C 1
ATOM 788 O O . HIS A 1 105 ? -2.756 23.703 -5.367 1 98 105 HIS A O 1
ATOM 794 N N . TRP A 1 106 ? -3.16 22.016 -3.994 1 97.75 106 TRP A N 1
ATOM 795 C CA . TRP A 1 106 ? -4.516 21.75 -4.473 1 97.75 106 TRP A CA 1
ATOM 796 C C . TRP A 1 106 ? -5.41 22.969 -4.258 1 97.75 106 TRP A C 1
ATOM 798 O O . TRP A 1 106 ? -6.355 23.188 -5.02 1 97.75 106 TRP A O 1
ATOM 808 N N . SER A 1 107 ? -5.09 23.812 -3.271 1 97 107 SER A N 1
ATOM 809 C CA . SER A 1 107 ? -5.875 24.984 -2.924 1 97 107 SER A CA 1
ATOM 810 C C . SER A 1 107 ? -5.332 26.234 -3.611 1 97 107 SER A C 1
ATOM 812 O O . SER A 1 107 ? -5.758 27.359 -3.311 1 97 107 SER A O 1
ATOM 814 N N . GLY A 1 108 ? -4.344 26.047 -4.469 1 96.38 108 GLY A N 1
ATOM 815 C CA . GLY A 1 108 ? -3.822 27.156 -5.254 1 96.38 108 GLY A CA 1
ATOM 816 C C . GLY A 1 108 ? -2.611 27.812 -4.621 1 96.38 108 GLY A C 1
ATOM 817 O O . GLY A 1 108 ? -2.158 28.859 -5.082 1 96.38 108 GLY A O 1
ATOM 818 N N . GLY A 1 109 ? -2.133 27.234 -3.516 1 96.62 109 GLY A N 1
ATOM 819 C CA . GLY A 1 109 ? -0.971 27.781 -2.834 1 96.62 109 GLY A CA 1
ATOM 820 C C . GLY A 1 109 ? 0.344 27.359 -3.459 1 96.62 109 GLY A C 1
ATOM 821 O O . GLY A 1 109 ? 0.381 26.422 -4.258 1 96.62 109 GLY A O 1
ATOM 822 N N . GLY A 1 110 ? 1.418 28.031 -2.994 1 97 110 GLY A N 1
ATOM 823 C CA . GLY A 1 110 ? 2.744 27.75 -3.518 1 97 110 GLY A CA 1
ATOM 824 C C . GLY A 1 110 ? 3.691 27.188 -2.473 1 97 110 GLY A C 1
ATOM 825 O O . GLY A 1 110 ? 3.359 27.141 -1.286 1 97 110 GLY A O 1
ATOM 826 N N . LEU A 1 111 ? 4.789 26.672 -2.969 1 98.31 111 LEU A N 1
ATOM 827 C CA . LEU A 1 111 ? 5.863 26.156 -2.129 1 98.31 111 LEU A CA 1
ATOM 828 C C . LEU A 1 111 ? 7.156 26.922 -2.367 1 98.31 111 LEU A C 1
ATOM 830 O O . LEU A 1 111 ? 7.344 27.516 -3.434 1 98.31 111 LEU A O 1
ATOM 834 N N . LYS A 1 112 ? 7.977 26.938 -1.363 1 98.25 112 LYS A N 1
ATOM 835 C CA . LYS A 1 112 ? 9.297 27.562 -1.47 1 98.25 112 LYS A CA 1
ATOM 836 C C . LYS A 1 112 ? 10.359 26.719 -0.783 1 98.25 112 LYS A C 1
ATOM 838 O O . LYS A 1 112 ? 10.062 25.984 0.164 1 98.25 112 LYS A O 1
ATOM 843 N N . PRO A 1 113 ? 11.578 26.844 -1.337 1 97.94 113 PRO A N 1
ATOM 844 C CA . PRO A 1 113 ? 12.664 26.156 -0.646 1 97.94 113 PRO A CA 1
ATOM 845 C C . PRO A 1 113 ? 12.93 26.703 0.752 1 97.94 113 PRO A C 1
ATOM 847 O O . PRO A 1 113 ? 12.719 27.906 0.996 1 97.94 113 PRO A O 1
ATOM 850 N N . VAL A 1 114 ? 13.25 25.828 1.665 1 97.19 114 VAL A N 1
ATOM 851 C CA . VAL A 1 114 ? 13.648 26.234 3.01 1 97.19 114 VAL A CA 1
ATOM 852 C C . VAL A 1 114 ? 14.891 25.453 3.438 1 97.19 114 VAL A C 1
ATOM 854 O O . VAL A 1 114 ? 15.047 24.281 3.082 1 97.19 114 VAL A O 1
ATOM 857 N N . ALA A 1 115 ? 15.742 26.094 4.164 1 94.88 115 ALA A N 1
ATOM 858 C CA . ALA A 1 115 ? 16.969 25.453 4.648 1 94.88 115 ALA A CA 1
ATOM 859 C C . ALA A 1 115 ? 16.875 25.172 6.145 1 94.88 115 ALA A C 1
ATOM 861 O O . ALA A 1 115 ? 16.062 25.781 6.852 1 94.88 115 ALA A O 1
ATOM 862 N N . GLY A 1 116 ? 17.641 24.219 6.637 1 94.62 116 GLY A N 1
ATOM 863 C CA . GLY A 1 116 ? 17.75 23.953 8.062 1 94.62 116 GLY A CA 1
ATOM 864 C C . GLY A 1 116 ? 16.594 23.156 8.609 1 94.62 116 GLY A C 1
ATOM 865 O O . GLY A 1 116 ? 16.312 23.188 9.805 1 94.62 116 GLY A O 1
ATOM 866 N N . HIS A 1 117 ? 15.914 22.453 7.762 1 96.31 117 HIS A N 1
ATOM 867 C CA . HIS A 1 117 ? 14.719 21.75 8.219 1 96.31 117 HIS A CA 1
ATOM 868 C C . HIS A 1 117 ? 14.852 20.25 8.016 1 96.31 117 HIS A C 1
ATOM 870 O O . HIS A 1 117 ? 13.93 19.5 8.312 1 96.31 117 HIS A O 1
ATOM 876 N N . VAL A 1 118 ? 15.977 19.812 7.527 1 95.31 118 VAL A N 1
ATOM 877 C CA . VAL A 1 118 ? 16.156 18.391 7.273 1 95.31 118 VAL A CA 1
ATOM 878 C C . VAL A 1 118 ? 16.875 17.75 8.453 1 95.31 118 VAL A C 1
ATOM 880 O O . VAL A 1 118 ? 17.969 18.172 8.844 1 95.31 118 VAL A O 1
ATOM 883 N N . ARG A 1 119 ? 16.172 16.719 8.984 1 94.19 119 ARG A N 1
ATOM 884 C CA . ARG A 1 119 ? 16.719 15.93 10.078 1 94.19 119 ARG A CA 1
ATOM 885 C C . ARG A 1 119 ? 17.062 16.812 11.281 1 94.19 119 ARG A C 1
ATOM 887 O O . ARG A 1 119 ? 18.172 16.734 11.82 1 94.19 119 ARG A O 1
ATOM 894 N N . THR A 1 120 ? 16.172 17.594 11.609 1 96.25 120 THR A N 1
ATOM 895 C CA . THR A 1 120 ? 16.266 18.453 12.789 1 96.25 120 THR A CA 1
ATOM 896 C C . THR A 1 120 ? 14.961 18.438 13.578 1 96.25 120 THR A C 1
ATOM 898 O O . THR A 1 120 ? 14.086 17.609 13.32 1 96.25 120 THR A O 1
ATOM 901 N N . ARG A 1 121 ? 14.914 19.25 14.648 1 97.44 121 ARG A N 1
ATOM 902 C CA . ARG A 1 121 ? 13.695 19.453 15.422 1 97.44 121 ARG A CA 1
ATOM 903 C C . ARG A 1 121 ? 13.367 20.938 15.547 1 97.44 121 ARG A C 1
ATOM 905 O O . ARG A 1 121 ? 14.266 21.781 15.523 1 97.44 121 ARG A O 1
ATOM 912 N N . HIS A 1 122 ? 12.062 21.172 15.609 1 97 122 HIS A N 1
ATOM 913 C CA . HIS A 1 122 ? 11.586 22.547 15.766 1 97 122 HIS A CA 1
ATOM 914 C C . HIS A 1 122 ? 10.695 22.672 17 1 97 122 HIS A C 1
ATOM 916 O O . HIS A 1 122 ? 9.93 21.766 17.312 1 97 122 HIS A O 1
ATOM 922 N N . GLN A 1 123 ? 10.852 23.812 17.578 1 97.75 123 GLN A N 1
ATOM 923 C CA . GLN A 1 123 ? 9.836 24.266 18.531 1 97.75 123 GLN A CA 1
ATOM 924 C C . GLN A 1 123 ? 8.711 25 17.812 1 97.75 123 GLN A C 1
ATOM 926 O O . GLN A 1 123 ? 8.953 26 17.141 1 97.75 123 GLN A O 1
ATOM 931 N N . LEU A 1 124 ? 7.527 24.484 17.969 1 98.38 124 LEU A N 1
ATOM 932 C CA . LEU A 1 124 ? 6.371 25.109 17.344 1 98.38 124 LEU A CA 1
ATOM 933 C C . LEU A 1 124 ? 5.719 26.109 18.266 1 98.38 124 LEU A C 1
ATOM 935 O O . LEU A 1 124 ? 5.637 25.891 19.484 1 98.38 124 LEU A O 1
ATOM 939 N N . SER A 1 125 ? 5.242 27.156 17.688 1 98.25 125 SER A N 1
ATOM 940 C CA . SER A 1 125 ? 4.438 28.156 18.391 1 98.25 125 SER A CA 1
ATOM 941 C C . SER A 1 125 ? 3.109 28.391 17.672 1 98.25 125 SER A C 1
ATOM 943 O O . SER A 1 125 ? 2.967 28.078 16.484 1 98.25 125 SER A O 1
ATOM 945 N N . GLY A 1 126 ? 2.117 28.969 18.375 1 97.94 126 GLY A N 1
ATOM 946 C CA . GLY A 1 126 ? 0.765 29.156 17.875 1 97.94 126 GLY A CA 1
ATOM 947 C C . GLY A 1 126 ? -0.273 28.359 18.656 1 97.94 126 GLY A C 1
ATOM 948 O O . GLY A 1 126 ? -0.194 28.266 19.875 1 97.94 126 GLY A O 1
ATOM 949 N N . GLN A 1 127 ? -1.312 27.875 17.922 1 97.81 127 GLN A N 1
ATOM 950 C CA . GLN A 1 127 ? -2.334 27.062 18.578 1 97.81 127 GLN A CA 1
ATOM 951 C C . GLN A 1 127 ? -1.786 25.688 18.938 1 97.81 127 GLN A C 1
ATOM 953 O O . GLN A 1 127 ? -2.275 25.047 19.875 1 97.81 127 GLN A O 1
ATOM 958 N N . ILE A 1 128 ? -0.799 25.25 18.188 1 97.88 128 ILE A N 1
ATOM 959 C CA . ILE A 1 128 ? -0.076 24.016 18.516 1 97.88 128 ILE A CA 1
ATOM 960 C C . ILE A 1 128 ? 1.311 24.359 19.047 1 97.88 128 ILE A C 1
ATOM 962 O O . ILE A 1 128 ? 2.111 25 18.359 1 97.88 128 ILE A O 1
ATOM 966 N N . LYS A 1 129 ? 1.566 23.984 20.297 1 97.62 129 LYS A N 1
ATOM 967 C CA . LYS A 1 129 ? 2.869 24.141 20.938 1 97.62 129 LYS A CA 1
ATOM 968 C C . LYS A 1 129 ? 3.492 22.781 21.25 1 97.62 129 LYS A C 1
ATOM 970 O O . LYS A 1 129 ? 2.932 22 22.031 1 97.62 129 LYS A O 1
ATOM 975 N N . ALA A 1 130 ? 4.605 22.531 20.594 1 97.88 130 ALA A N 1
ATOM 976 C CA . ALA A 1 130 ? 5.285 21.25 20.781 1 97.88 130 ALA A CA 1
ATOM 977 C C . ALA A 1 130 ? 6.656 21.266 20.109 1 97.88 130 ALA A C 1
ATOM 979 O O . ALA A 1 130 ? 6.957 22.156 19.312 1 97.88 130 ALA A O 1
ATOM 980 N N . GLU A 1 131 ? 7.48 20.406 20.562 1 98 131 GLU A N 1
ATOM 981 C CA . GLU A 1 131 ? 8.688 20.109 19.797 1 98 131 GLU A CA 1
ATOM 982 C C . GLU A 1 131 ? 8.445 18.953 18.828 1 98 131 GLU A C 1
ATOM 984 O O . GLU A 1 131 ? 7.957 17.891 19.219 1 98 131 GLU A O 1
ATOM 989 N N . VAL A 1 132 ? 8.781 19.188 17.578 1 98.25 132 VAL A N 1
ATOM 990 C CA . VAL A 1 132 ? 8.477 18.172 16.594 1 98.25 132 VAL A CA 1
ATOM 991 C C . VAL A 1 132 ? 9.688 17.938 15.695 1 98.25 132 VAL A C 1
ATOM 993 O O . VAL A 1 132 ? 10.594 18.781 15.633 1 98.25 132 VAL A O 1
ATOM 996 N N . ASN A 1 133 ? 9.727 16.75 15.031 1 97.88 133 ASN A N 1
ATOM 997 C CA . ASN A 1 133 ? 10.773 16.453 14.055 1 97.88 133 ASN A CA 1
ATOM 998 C C . ASN A 1 133 ? 10.539 17.203 12.742 1 97.88 133 ASN A C 1
ATOM 1000 O O . ASN A 1 133 ? 9.43 17.672 12.484 1 97.88 133 ASN A O 1
ATOM 1004 N N . SER A 1 134 ? 11.555 17.359 11.984 1 97.69 134 SER A N 1
ATOM 1005 C CA . SER A 1 134 ? 11.5 18.047 10.695 1 97.69 134 SER A CA 1
ATOM 1006 C C . SER A 1 134 ? 12.391 17.359 9.664 1 97.69 134 SER A C 1
ATOM 1008 O O . SER A 1 134 ? 13.539 17.016 9.961 1 97.69 134 SER A O 1
ATOM 1010 N N . TYR A 1 135 ? 11.812 17.125 8.422 1 96.44 135 TYR A N 1
ATOM 1011 C CA . TYR A 1 135 ? 12.555 16.406 7.398 1 96.44 135 TYR A CA 1
ATOM 1012 C C . TYR A 1 135 ? 12.32 17.016 6.023 1 96.44 135 TYR A C 1
ATOM 1014 O O . TYR A 1 135 ? 12.531 16.359 5 1 96.44 135 TYR A O 1
ATOM 1022 N N . HIS A 1 136 ? 11.93 18.188 5.922 1 96 136 HIS A N 1
ATOM 1023 C CA . HIS A 1 136 ? 11.5 18.719 4.633 1 96 136 HIS A CA 1
ATOM 1024 C C . HIS A 1 136 ? 12.422 19.844 4.164 1 96 136 HIS A C 1
ATOM 1026 O O . HIS A 1 136 ? 13.008 20.547 4.984 1 96 136 HIS A O 1
ATOM 1032 N N . SER A 1 137 ? 12.469 19.984 2.816 1 97.19 137 SER A N 1
ATOM 1033 C CA . SER A 1 137 ? 13.258 21.047 2.203 1 97.19 137 SER A CA 1
ATOM 1034 C C . SER A 1 137 ? 12.375 22.062 1.498 1 97.19 137 SER A C 1
ATOM 1036 O O . SER A 1 137 ? 12.867 23.047 0.939 1 97.19 137 SER A O 1
ATOM 1038 N N . LEU A 1 138 ? 11.086 21.781 1.46 1 98.06 138 LEU A N 1
ATOM 1039 C CA . LEU A 1 138 ? 10.109 22.719 0.925 1 98.06 138 LEU A CA 1
ATOM 1040 C C . LEU A 1 138 ? 9.125 23.156 2.008 1 98.06 138 LEU A C 1
ATOM 1042 O O . LEU A 1 138 ? 8.75 22.359 2.871 1 98.06 138 LEU A O 1
ATOM 1046 N N . ALA A 1 139 ? 8.75 24.406 2.029 1 98.25 139 ALA A N 1
ATOM 1047 C CA . ALA A 1 139 ? 7.754 25 2.924 1 98.25 139 ALA A CA 1
ATOM 1048 C C . ALA A 1 139 ? 6.645 25.672 2.135 1 98.25 139 ALA A C 1
ATOM 1050 O O . ALA A 1 139 ? 6.766 25.875 0.924 1 98.25 139 ALA A O 1
ATOM 1051 N N . LEU A 1 140 ? 5.559 25.938 2.781 1 98.62 140 LEU A N 1
ATOM 1052 C CA . LEU A 1 140 ? 4.484 26.688 2.145 1 98.62 140 LEU A CA 1
ATOM 1053 C C . LEU A 1 140 ? 4.918 28.125 1.878 1 98.62 140 LEU A C 1
ATOM 1055 O O . LEU A 1 140 ? 5.562 28.75 2.723 1 98.62 140 LEU A O 1
ATOM 1059 N N . ASP A 1 141 ? 4.637 28.547 0.65 1 98.06 141 ASP A N 1
ATOM 1060 C CA . ASP A 1 141 ? 4.84 29.953 0.312 1 98.06 141 ASP A CA 1
ATOM 1061 C C . ASP A 1 141 ? 3.617 30.797 0.689 1 98.06 141 ASP A C 1
ATOM 1063 O O . ASP A 1 141 ? 2.869 31.234 -0.184 1 98.06 141 ASP A O 1
ATOM 1067 N N . GLY A 1 142 ? 3.326 30.906 2.021 1 97.88 142 GLY A N 1
ATOM 1068 C CA . GLY A 1 142 ? 2.146 31.578 2.561 1 97.88 142 GLY A CA 1
ATOM 1069 C C . GLY A 1 142 ? 1.038 30.609 2.93 1 97.88 142 GLY A C 1
ATOM 1070 O O . GLY A 1 142 ? 1.106 29.422 2.6 1 97.88 142 GLY A O 1
ATOM 1071 N N . CYS A 1 143 ? 0.095 31.094 3.66 1 98.31 143 CYS A N 1
ATOM 1072 C CA . CYS A 1 143 ? -1.069 30.281 4.023 1 98.31 143 CYS A CA 1
ATOM 1073 C C . CYS A 1 143 ? -2.01 30.125 2.838 1 98.31 143 CYS A C 1
ATOM 1075 O O . CYS A 1 143 ? -2.402 31.109 2.207 1 98.31 143 CYS A O 1
ATOM 1077 N N . PRO A 1 144 ? -2.389 28.922 2.439 1 97.69 144 PRO A N 1
ATOM 1078 C CA . PRO A 1 144 ? -3.285 28.734 1.294 1 97.69 144 PRO A CA 1
ATOM 1079 C C . PRO A 1 144 ? -4.672 29.328 1.53 1 97.69 144 PRO A C 1
ATOM 1081 O O . PRO A 1 144 ? -5.055 29.578 2.676 1 97.69 144 PRO A O 1
ATOM 1084 N N . GLN A 1 145 ? -5.402 29.516 0.435 1 95.25 145 GLN A N 1
ATOM 1085 C CA . GLN A 1 145 ? -6.77 30.016 0.514 1 95.25 145 GLN A CA 1
ATOM 1086 C C . GLN A 1 145 ? -7.641 29.094 1.366 1 95.25 145 GLN A C 1
ATOM 1088 O O . GLN A 1 145 ? -7.539 27.875 1.273 1 95.25 145 GLN A O 1
ATOM 1093 N N . ASP A 1 146 ? -8.453 29.688 2.268 1 96.88 146 ASP A N 1
ATOM 1094 C CA . ASP A 1 146 ? -9.469 29.031 3.082 1 96.88 146 ASP A CA 1
ATOM 1095 C C . ASP A 1 146 ? -8.82 28.203 4.195 1 96.88 146 ASP A C 1
ATOM 1097 O O . ASP A 1 146 ? -9.43 27.266 4.715 1 96.88 146 ASP A O 1
ATOM 1101 N N . PHE A 1 147 ? -7.551 28.469 4.426 1 98.44 147 PHE A N 1
ATOM 1102 C CA . PHE A 1 147 ? -6.879 27.828 5.551 1 98.44 147 PHE A CA 1
ATOM 1103 C C . PHE A 1 147 ? -6.434 28.859 6.574 1 98.44 147 PHE A C 1
ATOM 1105 O O . PHE A 1 147 ? -6.359 30.062 6.27 1 98.44 147 PHE A O 1
ATOM 1112 N N . GLU A 1 148 ? -6.18 28.406 7.785 1 98.56 148 GLU A N 1
ATOM 1113 C CA . GLU A 1 148 ? -5.488 29.188 8.805 1 98.56 148 GLU A CA 1
ATOM 1114 C C . GLU A 1 148 ? -4.262 28.453 9.328 1 98.56 148 GLU A C 1
ATOM 1116 O O . GLU A 1 148 ? -4.191 27.219 9.258 1 98.56 148 GLU A O 1
ATOM 1121 N N . VAL A 1 149 ? -3.32 29.25 9.828 1 98.81 149 VAL A N 1
ATOM 1122 C CA . VAL A 1 149 ? -2.084 28.688 10.359 1 98.81 149 VAL A CA 1
ATOM 1123 C C . VAL A 1 149 ? -2.299 28.234 11.805 1 98.81 149 VAL A C 1
ATOM 1125 O O . VAL A 1 149 ? -2.807 29 12.625 1 98.81 149 VAL A O 1
ATOM 1128 N N . LEU A 1 150 ? -1.921 27 12.086 1 98.75 150 LEU A N 1
ATOM 1129 C CA . LEU A 1 150 ? -2.039 26.453 13.438 1 98.75 150 LEU A CA 1
ATOM 1130 C C . LEU A 1 150 ? -0.717 26.578 14.188 1 98.75 150 LEU A C 1
ATOM 1132 O O . LEU A 1 150 ? -0.702 26.672 15.414 1 98.75 150 LEU A O 1
ATOM 1136 N N . ALA A 1 151 ? 0.391 26.531 13.438 1 98.75 151 ALA A N 1
ATOM 1137 C CA . ALA A 1 151 ? 1.691 26.531 14.102 1 98.75 151 ALA A CA 1
ATOM 1138 C C . ALA A 1 151 ? 2.791 27 13.156 1 98.75 151 ALA A C 1
ATOM 1140 O O . ALA A 1 151 ? 2.697 26.797 11.938 1 98.75 151 ALA A O 1
ATOM 1141 N N . ARG A 1 152 ? 3.779 27.594 13.711 1 98.75 152 ARG A N 1
ATOM 1142 C CA . ARG A 1 152 ? 4.992 28 13.016 1 98.75 152 ARG A CA 1
ATOM 1143 C C . ARG A 1 152 ? 6.238 27.531 13.758 1 98.75 152 ARG A C 1
ATOM 1145 O O . ARG A 1 152 ? 6.215 27.359 14.977 1 98.75 152 ARG A O 1
ATOM 1152 N N . SER A 1 153 ? 7.246 27.328 12.953 1 98.25 153 SER A N 1
ATOM 1153 C CA . SER A 1 153 ? 8.555 27.078 13.555 1 98.25 153 SER A CA 1
ATOM 1154 C C . SER A 1 153 ? 9.203 28.359 14.031 1 98.25 153 SER A C 1
ATOM 1156 O O . SER A 1 153 ? 8.68 29.453 13.797 1 98.25 153 SER A O 1
ATOM 1158 N N . GLU A 1 154 ? 10.375 28.219 14.688 1 97.25 154 GLU A N 1
ATOM 1159 C CA . GLU A 1 154 ? 11.086 29.359 15.258 1 97.25 154 GLU A CA 1
ATOM 1160 C C . GLU A 1 154 ? 11.523 30.344 14.172 1 97.25 154 GLU A C 1
ATOM 1162 O O . GLU A 1 154 ? 11.586 31.547 14.398 1 97.25 154 GLU A O 1
ATOM 1167 N N . ASP A 1 155 ? 11.766 29.812 12.984 1 96.69 155 ASP A N 1
ATOM 1168 C CA . ASP A 1 155 ? 12.211 30.672 11.891 1 96.69 155 ASP A CA 1
ATOM 1169 C C . ASP A 1 155 ? 11.023 31.219 11.102 1 96.69 155 ASP A C 1
ATOM 1171 O O . ASP A 1 155 ? 11.203 31.812 10.039 1 96.69 155 ASP A O 1
ATOM 1175 N N . GLY A 1 156 ? 9.812 30.906 11.555 1 97.62 156 GLY A N 1
ATOM 1176 C CA . GLY A 1 156 ? 8.625 31.562 11.023 1 97.62 156 GLY A CA 1
ATOM 1177 C C . GLY A 1 156 ? 7.914 30.75 9.961 1 97.62 156 GLY A C 1
ATOM 1178 O O . GLY A 1 156 ? 6.875 31.156 9.445 1 97.62 156 GLY A O 1
ATOM 1179 N N . GLU A 1 157 ? 8.422 29.594 9.633 1 98.5 157 GLU A N 1
ATOM 1180 C CA . GLU A 1 157 ? 7.816 28.766 8.594 1 98.5 157 GLU A CA 1
ATOM 1181 C C . GLU A 1 157 ? 6.52 28.125 9.078 1 98.5 157 GLU A C 1
ATOM 1183 O O . GLU A 1 157 ? 6.398 27.766 10.25 1 98.5 157 GLU A O 1
ATOM 1188 N N . ILE A 1 158 ? 5.543 28.031 8.211 1 98.81 158 ILE A N 1
ATOM 1189 C CA . ILE A 1 158 ? 4.266 27.406 8.539 1 98.81 158 ILE A CA 1
ATOM 1190 C C . ILE A 1 158 ? 4.461 25.891 8.711 1 98.81 158 ILE A C 1
ATOM 1192 O O . ILE A 1 158 ? 4.965 25.219 7.816 1 98.81 158 ILE A O 1
ATOM 1196 N N . GLU A 1 159 ? 4.008 25.391 9.891 1 98.88 159 GLU A N 1
ATOM 1197 C CA . GLU A 1 159 ? 4.242 23.984 10.188 1 98.88 159 GLU A CA 1
ATOM 1198 C C . GLU A 1 159 ? 2.926 23.234 10.359 1 98.88 159 GLU A C 1
ATOM 1200 O O . GLU A 1 159 ? 2.908 22 10.383 1 98.88 159 GLU A O 1
ATOM 1205 N N . ALA A 1 160 ? 1.862 23.906 10.43 1 98.94 160 ALA A N 1
ATOM 1206 C CA . ALA A 1 160 ? 0.546 23.281 10.492 1 98.94 160 ALA A CA 1
ATOM 1207 C C . ALA A 1 160 ? -0.544 24.234 10.023 1 98.94 160 ALA A C 1
ATOM 1209 O O . ALA A 1 160 ? -0.483 25.438 10.289 1 98.94 160 ALA A O 1
ATOM 1210 N N . ILE A 1 161 ? -1.55 23.688 9.352 1 98.88 161 ILE A N 1
ATOM 1211 C CA . ILE A 1 161 ? -2.678 24.484 8.867 1 98.88 161 ILE A CA 1
ATOM 1212 C C . ILE A 1 161 ? -3.979 23.719 9.102 1 98.88 161 ILE A C 1
ATOM 1214 O O . ILE A 1 161 ? -3.969 22.5 9.273 1 98.88 161 ILE A O 1
ATOM 1218 N N . ARG A 1 162 ? -5.059 24.391 9.117 1 98.56 162 ARG A N 1
ATOM 1219 C CA . ARG A 1 162 ? -6.406 23.828 9.164 1 98.56 162 ARG A CA 1
ATOM 1220 C C . ARG A 1 162 ? -7.332 24.547 8.188 1 98.56 162 ARG A C 1
ATOM 1222 O O . ARG A 1 162 ? -7.254 25.766 8.031 1 98.56 162 ARG A O 1
ATOM 1229 N N . HIS A 1 163 ? -8.156 23.781 7.52 1 98 163 HIS A N 1
ATOM 1230 C CA . HIS A 1 163 ? -9.172 24.375 6.66 1 98 163 HIS A CA 1
ATOM 1231 C C . HIS A 1 163 ? -10.242 25.094 7.484 1 98 163 HIS A C 1
ATOM 1233 O O . HIS A 1 163 ? -10.641 24.594 8.547 1 98 163 HIS A O 1
ATOM 1239 N N . LEU A 1 164 ? -10.781 26.125 6.996 1 97.25 164 LEU A N 1
ATOM 1240 C CA . LEU A 1 164 ? -11.703 26.984 7.738 1 97.25 164 LEU A CA 1
ATOM 1241 C C . LEU A 1 164 ? -13.086 26.344 7.809 1 97.25 164 LEU A C 1
ATOM 1243 O O . LEU A 1 164 ? -13.836 26.562 8.766 1 97.25 164 LEU A O 1
ATOM 1247 N N . HIS A 1 165 ? -13.43 25.484 6.824 1 95.5 165 HIS A N 1
ATOM 1248 C CA . HIS A 1 165 ? -14.805 25.016 6.719 1 95.5 165 HIS A CA 1
ATOM 1249 C C . HIS A 1 165 ? -14.867 23.484 6.66 1 95.5 165 HIS A C 1
ATOM 1251 O O . HIS A 1 165 ? -15.938 22.891 6.797 1 95.5 165 HIS A O 1
ATOM 1257 N N . ARG A 1 166 ? -13.82 22.938 6.348 1 96.31 166 ARG A N 1
ATOM 1258 C CA . ARG A 1 166 ? -13.742 21.484 6.27 1 96.31 166 ARG A CA 1
ATOM 1259 C C . ARG A 1 166 ? -12.844 20.922 7.367 1 96.31 166 ARG A C 1
ATOM 1261 O O . ARG A 1 166 ? -11.953 21.625 7.859 1 96.31 166 ARG A O 1
ATOM 1268 N N . SER A 1 167 ? -13.109 19.672 7.75 1 97.69 167 SER A N 1
ATOM 1269 C CA . SER A 1 167 ? -12.258 19.016 8.734 1 97.69 167 SER A CA 1
ATOM 1270 C C . SER A 1 167 ? -10.953 18.531 8.109 1 97.69 167 SER A C 1
ATOM 1272 O O . SER A 1 167 ? -10.695 17.328 8.055 1 97.69 167 SER A O 1
ATOM 1274 N N . TRP A 1 168 ? -10.164 19.453 7.664 1 98.5 168 TRP A N 1
ATOM 1275 C CA . TRP A 1 168 ? -8.875 19.188 7.031 1 98.5 168 TRP A CA 1
ATOM 1276 C C . TRP A 1 168 ? -7.738 19.828 7.805 1 98.5 168 TRP A C 1
ATOM 1278 O O . TRP A 1 168 ? -7.844 20.984 8.227 1 98.5 168 TRP A O 1
ATOM 1288 N N . GLN A 1 169 ? -6.734 19.141 8.055 1 98.81 169 GLN A N 1
ATOM 1289 C CA . GLN A 1 169 ? -5.512 19.672 8.648 1 98.81 169 GLN A CA 1
ATOM 1290 C C . GLN A 1 169 ? -4.277 19.203 7.891 1 98.81 169 GLN A C 1
ATOM 1292 O O . GLN A 1 169 ? -4.332 18.203 7.176 1 98.81 169 GLN A O 1
ATOM 1297 N N . GLY A 1 170 ? -3.23 19.922 7.961 1 98.88 170 GLY A N 1
ATOM 1298 C CA . GLY A 1 170 ? -1.905 19.578 7.469 1 98.88 170 GLY A CA 1
ATOM 1299 C C . GLY A 1 170 ? -0.817 19.75 8.508 1 98.88 170 GLY A C 1
ATOM 1300 O O . GLY A 1 170 ? -0.808 20.734 9.25 1 98.88 170 GLY A O 1
ATOM 1301 N N . TRP A 1 171 ? 0.03 18.781 8.641 1 98.88 171 TRP A N 1
ATOM 1302 C CA . TRP A 1 171 ? 1.186 18.797 9.531 1 98.88 171 TRP A CA 1
ATOM 1303 C C . TRP A 1 171 ? 2.48 18.594 8.75 1 98.88 171 TRP A C 1
ATOM 1305 O O . TRP A 1 171 ? 2.605 17.656 7.969 1 98.88 171 TRP A O 1
ATOM 1315 N N . MET A 1 172 ? 3.469 19.484 8.984 1 98.81 172 MET A N 1
ATOM 1316 C CA . MET A 1 172 ? 4.727 19.375 8.25 1 98.81 172 MET A CA 1
ATOM 1317 C C . MET A 1 172 ? 5.656 18.359 8.898 1 98.81 172 MET A C 1
ATOM 1319 O O . MET A 1 172 ? 6.59 17.875 8.266 1 98.81 172 MET A O 1
ATOM 1323 N N . TRP A 1 173 ? 5.469 18.078 10.172 1 98.69 173 TRP A N 1
ATOM 1324 C CA . TRP A 1 173 ? 6.293 17.078 10.852 1 98.69 173 TRP A CA 1
ATOM 1325 C C . TRP A 1 173 ? 5.738 15.672 10.641 1 98.69 173 TRP A C 1
ATOM 1327 O O . TRP A 1 173 ? 4.691 15.5 10.016 1 98.69 173 TRP A O 1
ATOM 1337 N N . HIS A 1 174 ? 6.469 14.695 11.047 1 98.62 174 HIS A N 1
ATOM 1338 C CA . HIS A 1 174 ? 6.113 13.289 10.93 1 98.62 174 HIS A CA 1
ATOM 1339 C C . HIS A 1 174 ? 5.832 12.672 12.297 1 98.62 174 HIS A C 1
ATOM 1341 O O . HIS A 1 174 ? 6.734 12.117 12.93 1 98.62 174 HIS A O 1
ATOM 1347 N N . PRO A 1 175 ? 4.543 12.711 12.648 1 98.69 175 PRO A N 1
ATOM 1348 C CA . PRO A 1 175 ? 4.258 12.133 13.961 1 98.69 175 PRO A CA 1
ATOM 1349 C C . PRO A 1 175 ? 4.598 10.641 14.039 1 98.69 175 PRO A C 1
ATOM 1351 O O . PRO A 1 175 ? 4.941 10.141 15.109 1 98.69 175 PRO A O 1
ATOM 1354 N N . GLU A 1 176 ? 4.605 9.945 12.922 1 98.31 176 GLU A N 1
ATOM 1355 C CA . GLU A 1 176 ? 4.832 8.508 12.883 1 98.31 176 GLU A CA 1
ATOM 1356 C C . GLU A 1 176 ? 6.309 8.172 13.102 1 98.31 176 GLU A C 1
ATOM 1358 O O . GLU A 1 176 ? 6.66 7.016 13.336 1 98.31 176 GLU A O 1
ATOM 1363 N N . ARG A 1 177 ? 7.18 9.156 13.016 1 97.19 177 ARG A N 1
ATOM 1364 C CA . ARG A 1 177 ? 8.617 8.898 13.094 1 97.19 177 ARG A CA 1
ATOM 1365 C C . ARG A 1 177 ? 9.148 9.188 14.492 1 97.19 177 ARG A C 1
ATOM 1367 O O . ARG A 1 177 ? 10.352 9.094 14.734 1 97.19 177 ARG A O 1
ATOM 1374 N N . GLU A 1 178 ? 8.25 9.57 15.398 1 97 178 GLU A N 1
ATOM 1375 C CA . GLU A 1 178 ? 8.664 9.711 16.797 1 97 178 GLU A CA 1
ATOM 1376 C C . GLU A 1 178 ? 8.922 8.344 17.438 1 97 178 GLU A C 1
ATOM 1378 O O . GLU A 1 178 ? 8.234 7.371 17.125 1 97 178 GLU A O 1
ATOM 1383 N N . ALA A 1 179 ? 9.906 8.227 18.328 1 93.75 179 ALA A N 1
ATOM 1384 C CA . ALA A 1 179 ? 10.188 6.98 19.031 1 93.75 179 ALA A CA 1
ATOM 1385 C C . ALA A 1 179 ? 8.953 6.473 19.781 1 93.75 179 ALA A C 1
ATOM 1387 O O . ALA A 1 179 ? 8.656 5.273 19.75 1 93.75 179 ALA A O 1
ATOM 1388 N N . GLU A 1 180 ? 8.383 7.375 20.469 1 96.69 180 GLU A N 1
ATOM 1389 C CA . GLU A 1 180 ? 7.062 7.195 21.062 1 96.69 180 GLU A CA 1
ATOM 1390 C C . GLU A 1 180 ? 6.059 8.195 20.5 1 96.69 180 GLU A C 1
ATOM 1392 O O . GLU A 1 180 ? 6.34 9.398 20.422 1 96.69 180 GLU A O 1
ATOM 1397 N N . PHE A 1 181 ? 4.984 7.625 20.047 1 98.12 181 PHE A N 1
ATOM 1398 C CA . PHE A 1 181 ? 3.977 8.531 19.5 1 98.12 181 PHE A CA 1
ATOM 1399 C C . PHE A 1 181 ? 3.559 9.562 20.547 1 98.12 181 PHE A C 1
ATOM 1401 O O . PHE A 1 181 ? 3.18 9.203 21.656 1 98.12 181 PHE A O 1
ATOM 1408 N N . ALA A 1 182 ? 3.586 10.836 20.188 1 98.12 182 ALA A N 1
ATOM 1409 C CA . ALA A 1 182 ? 3.182 11.891 21.109 1 98.12 182 ALA A CA 1
ATOM 1410 C C . ALA A 1 182 ? 1.68 11.844 21.375 1 98.12 182 ALA A C 1
ATOM 1412 O O . ALA A 1 182 ? 0.876 11.82 20.453 1 98.12 182 ALA A O 1
ATOM 1413 N N . ALA A 1 183 ? 1.265 11.891 22.625 1 98 183 ALA A N 1
ATOM 1414 C CA . ALA A 1 183 ? -0.144 11.844 23.016 1 98 183 ALA A CA 1
ATOM 1415 C C . ALA A 1 183 ? -0.93 12.969 22.344 1 98 183 ALA A C 1
ATOM 1417 O O . ALA A 1 183 ? -2.08 12.781 21.953 1 98 183 ALA A O 1
ATOM 1418 N N . HIS A 1 184 ? -0.324 14.078 22.266 1 97.44 184 HIS A N 1
ATOM 1419 C CA . HIS A 1 184 ? -1.038 15.227 21.719 1 97.44 184 HIS A CA 1
ATOM 1420 C C . HIS A 1 184 ? -1.304 15.039 20.219 1 97.44 184 HIS A C 1
ATOM 1422 O O . HIS A 1 184 ? -2.332 15.492 19.719 1 97.44 184 HIS A O 1
ATOM 1428 N N . ASP A 1 185 ? -0.399 14.43 19.469 1 98.44 185 ASP A N 1
ATOM 1429 C CA . ASP A 1 185 ? -0.646 14.148 18.062 1 98.44 185 ASP A CA 1
ATOM 1430 C C . ASP A 1 185 ? -1.736 13.094 17.891 1 98.44 185 ASP A C 1
ATOM 1432 O O . ASP A 1 185 ? -2.582 13.203 17 1 98.44 185 ASP A O 1
ATOM 1436 N N . ILE A 1 186 ? -1.708 12.055 18.75 1 98.69 186 ILE A N 1
ATOM 1437 C CA . ILE A 1 186 ? -2.738 11.023 18.75 1 98.69 186 ILE A CA 1
ATOM 1438 C C . ILE A 1 186 ? -4.102 11.656 19.016 1 98.69 186 ILE A C 1
ATOM 1440 O O . ILE A 1 186 ? -5.059 11.414 18.281 1 98.69 186 ILE A O 1
ATOM 1444 N N . GLN A 1 187 ? -4.176 12.469 20 1 98.12 187 GLN A N 1
ATOM 1445 C CA . GLN A 1 187 ? -5.434 13.117 20.344 1 98.12 187 GLN A CA 1
ATOM 1446 C C . GLN A 1 187 ? -5.902 14.055 19.234 1 98.12 187 GLN A C 1
ATOM 1448 O O . GLN A 1 187 ? -7.098 14.148 18.953 1 98.12 187 GLN A O 1
ATOM 1453 N N . ARG A 1 188 ? -5.016 14.742 18.625 1 98.19 188 ARG A N 1
ATOM 1454 C CA . ARG A 1 188 ? -5.355 15.703 17.578 1 98.19 188 ARG A CA 1
ATOM 1455 C C . ARG A 1 188 ? -5.98 15 16.375 1 98.19 188 ARG A C 1
ATOM 1457 O O . ARG A 1 188 ? -7 15.453 15.844 1 98.19 188 ARG A O 1
ATOM 1464 N N . ILE A 1 189 ? -5.395 13.891 15.984 1 98.62 189 ILE A N 1
ATOM 1465 C CA . ILE A 1 189 ? -5.961 13.18 14.844 1 98.62 189 ILE A CA 1
ATOM 1466 C C . ILE A 1 189 ? -7.293 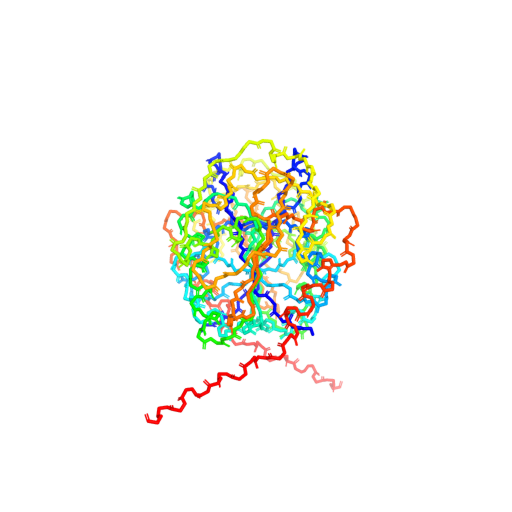12.547 15.234 1 98.62 189 ILE A C 1
ATOM 1468 O O . ILE A 1 189 ? -8.211 12.469 14.414 1 98.62 189 ILE A O 1
ATOM 1472 N N . GLN A 1 190 ? -7.418 12.07 16.438 1 98.56 190 GLN A N 1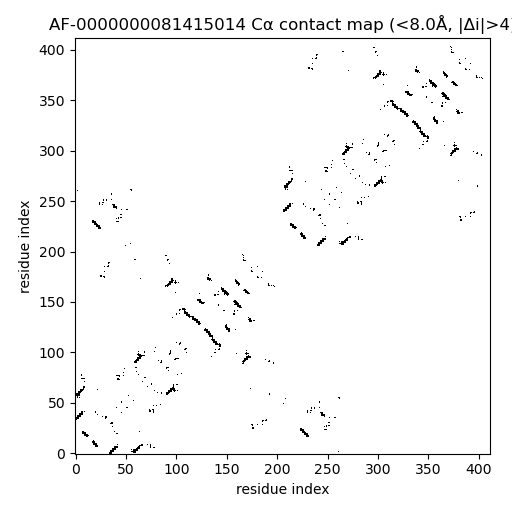
ATOM 1473 C CA . GLN A 1 190 ? -8.688 11.523 16.906 1 98.56 190 GLN A CA 1
ATOM 1474 C C . GLN A 1 190 ? -9.789 12.578 16.859 1 98.56 190 GLN A C 1
ATOM 1476 O O . GLN A 1 190 ? -10.906 12.305 16.422 1 98.56 190 GLN A O 1
ATOM 1481 N N . ARG A 1 191 ? -9.453 13.75 17.312 1 97.75 191 ARG A N 1
ATOM 1482 C CA . ARG A 1 191 ? -10.43 14.836 17.25 1 97.75 191 ARG A CA 1
ATOM 1483 C C . ARG A 1 191 ? -10.797 15.164 15.812 1 97.75 191 ARG A C 1
ATOM 1485 O O . ARG A 1 191 ? -11.977 15.359 15.492 1 97.75 191 ARG A O 1
ATOM 1492 N N . LEU A 1 192 ? -9.82 15.195 14.992 1 98 192 LEU A N 1
ATOM 1493 C CA . LEU A 1 192 ? -10.023 15.547 13.594 1 98 192 LEU A CA 1
ATOM 1494 C C . LEU A 1 192 ? -10.938 14.539 12.906 1 98 192 LEU A C 1
ATOM 1496 O O . LEU A 1 192 ? -11.859 14.922 12.188 1 98 192 LEU A O 1
ATOM 1500 N N . PHE A 1 193 ? -10.688 13.227 13.094 1 97.94 193 PHE A N 1
ATOM 1501 C CA . PHE A 1 193 ? -11.375 12.188 12.336 1 97.94 193 PHE A CA 1
ATOM 1502 C C . PHE A 1 193 ? -12.68 11.797 13.008 1 97.94 193 PHE A C 1
ATOM 1504 O O . PHE A 1 193 ? -13.531 11.148 12.398 1 97.94 193 PHE A O 1
ATOM 1511 N N . ASN A 1 194 ? -12.898 12.156 14.266 1 93.62 194 ASN A N 1
ATOM 1512 C CA . ASN A 1 194 ? -14.133 11.82 14.961 1 93.62 194 ASN A CA 1
ATOM 1513 C C . ASN A 1 194 ? -15.078 13.016 15.031 1 93.62 194 ASN A C 1
ATOM 1515 O O . ASN A 1 194 ? -16.188 12.898 15.547 1 93.62 194 ASN A O 1
ATOM 1519 N N . GLU A 1 195 ? -14.594 14.164 14.562 1 81.56 195 GLU A N 1
ATOM 1520 C CA . GLU A 1 195 ? -15.469 15.328 14.516 1 81.56 195 GLU A CA 1
ATOM 1521 C C . GLU A 1 195 ? -16.719 15.039 13.688 1 81.56 195 GLU A C 1
ATOM 1523 O O . GLU A 1 195 ? -16.625 14.445 12.609 1 81.56 195 GLU A O 1
ATOM 1528 N N . PRO A 1 196 ? -17.891 15.32 14.383 1 70.62 196 PRO A N 1
ATOM 1529 C CA . PRO A 1 196 ? -19.109 15.109 13.602 1 70.62 196 PRO A CA 1
ATOM 1530 C C . PRO A 1 196 ? -19.125 15.914 12.297 1 70.62 196 PRO A C 1
ATOM 1532 O O . PRO A 1 196 ? -18.531 17 12.234 1 70.62 196 PRO A O 1
ATOM 1535 N N . ARG A 1 197 ? -19.422 15.234 11.188 1 63.03 197 ARG A N 1
ATOM 1536 C CA . ARG A 1 197 ? -19.5 15.859 9.867 1 63.03 197 ARG A CA 1
ATOM 1537 C C . ARG A 1 197 ? -20.328 17.141 9.906 1 63.03 197 ARG A C 1
ATOM 1539 O O . ARG A 1 197 ? -21.391 17.172 10.523 1 63.03 197 ARG A O 1
ATOM 1546 N N . SER A 1 198 ? -19.625 18.25 10.023 1 46.72 198 SER A N 1
ATOM 1547 C CA . SER A 1 198 ? -20.5 19.422 9.945 1 46.72 198 SER A CA 1
ATOM 1548 C C . SER A 1 198 ? -21.578 19.25 8.891 1 46.72 198 SER A C 1
ATOM 1550 O O . SER A 1 198 ? -21.312 18.781 7.785 1 46.72 198 SER A O 1
ATOM 1552 N N . LYS A 1 199 ? -22.781 18.812 9.227 1 44.44 199 LYS A N 1
ATOM 1553 C CA . LYS A 1 199 ? -23.875 18.891 8.281 1 44.44 199 LYS A CA 1
ATOM 1554 C C . LYS A 1 199 ? -23.766 20.125 7.391 1 44.44 199 LYS A C 1
ATOM 1556 O O . LYS A 1 199 ? -23.344 21.188 7.855 1 44.44 199 LYS A O 1
ATOM 1561 N N . ASN A 1 200 ? -23.453 19.875 6.098 1 39.66 200 ASN A N 1
ATOM 1562 C CA . ASN A 1 200 ? -23.688 20.969 5.148 1 39.66 200 ASN A CA 1
ATOM 1563 C C . ASN A 1 200 ? -24.672 21.984 5.703 1 39.66 200 ASN A C 1
ATOM 1565 O O . ASN A 1 200 ? -25.812 21.656 6.016 1 39.66 200 ASN A O 1
ATOM 1569 N N . HIS A 1 201 ? -24.25 22.859 6.336 1 36.69 201 HIS A N 1
ATOM 1570 C CA . HIS A 1 201 ? -25.156 24 6.461 1 36.69 201 HIS A CA 1
ATOM 1571 C C . HIS A 1 201 ? -25.844 24.297 5.141 1 36.69 201 HIS A C 1
ATOM 1573 O O . HIS A 1 201 ? -25.188 24.609 4.145 1 36.69 201 HIS A O 1
ATOM 1579 N N . GLY A 1 202 ? -26.891 23.547 4.754 1 35.62 202 GLY A N 1
ATOM 1580 C CA . GLY A 1 202 ? -27.812 23.953 3.711 1 35.62 202 GLY A CA 1
ATOM 1581 C C . GLY A 1 202 ? -27.859 25.453 3.504 1 35.62 202 GLY A C 1
ATOM 1582 O O . GLY A 1 202 ? -28.156 26.219 4.434 1 35.62 202 GLY A O 1
ATOM 1583 N N . ILE A 1 203 ? -27.016 25.984 2.74 1 34.88 203 ILE A N 1
ATOM 1584 C CA . ILE A 1 203 ? -27.312 27.328 2.236 1 34.88 203 ILE A CA 1
ATOM 1585 C C . ILE A 1 203 ? -28.781 27.406 1.828 1 34.88 203 ILE A C 1
ATOM 1587 O O . ILE A 1 203 ? -29.219 26.672 0.951 1 34.88 203 ILE A O 1
ATOM 1591 N N . GLU A 1 204 ? -29.625 27.625 2.688 1 31 204 GLU A N 1
ATOM 1592 C CA . GLU A 1 204 ? -30.984 28.062 2.328 1 31 204 GLU A CA 1
ATOM 1593 C C . GLU A 1 204 ? -30.938 29.125 1.237 1 31 204 GLU A C 1
ATOM 1595 O O . GLU A 1 204 ? -30.344 30.188 1.42 1 31 204 GLU A O 1
ATOM 1600 N N . VAL A 1 205 ? -30.891 28.781 0.104 1 33.06 205 VAL A N 1
ATOM 1601 C CA . VAL A 1 205 ? -31.312 29.672 -0.966 1 33.06 205 VAL A CA 1
ATOM 1602 C C . VAL A 1 205 ? -32.625 30.359 -0.579 1 33.06 205 VAL A C 1
ATOM 1604 O O . VAL A 1 205 ? -33.656 29.703 -0.486 1 33.06 205 VAL A O 1
ATOM 1607 N N . LYS A 1 206 ? -32.344 31.312 0.36 1 24.42 206 LYS A N 1
ATOM 1608 C CA . LYS A 1 206 ? -33.469 32.25 0.334 1 24.42 206 LYS A CA 1
ATOM 1609 C C . LYS A 1 206 ? -33.469 33.094 -0.942 1 24.42 206 LYS A C 1
ATOM 1611 O O . LYS A 1 206 ? -32.406 33.531 -1.387 1 24.42 206 LYS A O 1
ATOM 1616 N N . MET B 1 1 ? -16.688 -4.059 -9.766 1 92.94 1 MET B N 1
ATOM 1617 C CA . MET B 1 1 ? -15.453 -4.836 -9.859 1 92.94 1 MET B CA 1
ATOM 1618 C C . MET B 1 1 ? -15.172 -5.566 -8.547 1 92.94 1 MET B C 1
ATOM 1620 O O . MET B 1 1 ? -15.352 -5.004 -7.469 1 92.94 1 MET B O 1
ATOM 1624 N N . ARG B 1 2 ? -14.75 -6.879 -8.586 1 96.5 2 ARG B N 1
ATOM 1625 C CA . ARG B 1 2 ? -14.406 -7.645 -7.395 1 96.5 2 ARG B CA 1
ATOM 1626 C C . ARG B 1 2 ? -13.156 -7.082 -6.723 1 96.5 2 ARG B C 1
ATOM 1628 O O . ARG B 1 2 ? -12.172 -6.777 -7.395 1 96.5 2 ARG B O 1
ATOM 1635 N N . VAL B 1 3 ? -13.242 -6.957 -5.445 1 98.5 3 VAL B N 1
ATOM 1636 C CA . VAL B 1 3 ? -12.148 -6.418 -4.648 1 98.5 3 VAL B CA 1
ATOM 1637 C C . VAL B 1 3 ? -11.148 -7.527 -4.324 1 98.5 3 VAL B C 1
ATOM 1639 O O . VAL B 1 3 ? -11.539 -8.609 -3.871 1 98.5 3 VAL B O 1
ATOM 1642 N N . ILE B 1 4 ? -9.867 -7.258 -4.598 1 98.81 4 ILE B N 1
ATOM 1643 C CA . ILE B 1 4 ? -8.781 -8.203 -4.34 1 98.81 4 ILE B CA 1
ATOM 1644 C C . ILE B 1 4 ? -7.836 -7.629 -3.291 1 98.81 4 ILE B C 1
ATOM 1646 O O . ILE B 1 4 ? -7.285 -6.539 -3.471 1 98.81 4 ILE B O 1
ATOM 1650 N N . ALA B 1 5 ? -7.66 -8.32 -2.158 1 98.94 5 ALA B N 1
ATOM 1651 C CA . ALA B 1 5 ? -6.59 -7.949 -1.235 1 98.94 5 ALA B CA 1
ATOM 1652 C C . ALA B 1 5 ? -5.234 -8.43 -1.745 1 98.94 5 ALA B C 1
ATOM 1654 O O . ALA B 1 5 ? -5.094 -9.586 -2.158 1 98.94 5 ALA B O 1
ATOM 1655 N N . VAL B 1 6 ? -4.242 -7.566 -1.756 1 98.94 6 VAL B N 1
ATOM 1656 C CA . VAL B 1 6 ? -2.93 -7.875 -2.312 1 98.94 6 VAL B CA 1
ATOM 1657 C C . VAL B 1 6 ? -1.855 -7.664 -1.249 1 98.94 6 VAL B C 1
ATOM 1659 O O . VAL B 1 6 ? -1.75 -6.582 -0.67 1 98.94 6 VAL B O 1
ATOM 1662 N N . SER B 1 7 ? -1.095 -8.719 -0.966 1 98.94 7 SER B N 1
ATOM 1663 C CA . SER B 1 7 ? 0.018 -8.547 -0.038 1 98.94 7 SER B CA 1
ATOM 1664 C C . SER B 1 7 ? 1.108 -7.664 -0.637 1 98.94 7 SER B C 1
ATOM 1666 O O . SER B 1 7 ? 1.155 -7.465 -1.853 1 98.94 7 SER B O 1
ATOM 1668 N N . GLN B 1 8 ? 1.887 -7.066 0.205 1 98.88 8 GLN B N 1
ATOM 1669 C CA . GLN B 1 8 ? 2.971 -6.188 -0.217 1 98.88 8 GLN B CA 1
ATOM 1670 C C . GLN B 1 8 ? 4.32 -6.703 0.274 1 98.88 8 GLN B C 1
ATOM 1672 O O . GLN B 1 8 ? 4.414 -7.273 1.362 1 98.88 8 GLN B O 1
ATOM 1677 N N . ARG B 1 9 ? 5.355 -6.512 -0.547 1 98.69 9 ARG B N 1
ATOM 1678 C CA . ARG B 1 9 ? 6.699 -6.762 -0.037 1 98.69 9 ARG B CA 1
ATOM 1679 C C . ARG B 1 9 ? 7.105 -5.699 0.98 1 98.69 9 ARG B C 1
ATOM 1681 O O . ARG B 1 9 ? 6.359 -4.746 1.224 1 98.69 9 ARG B O 1
ATOM 1688 N N . VAL B 1 10 ? 8.273 -5.898 1.625 1 98.56 10 VAL B N 1
ATOM 1689 C CA . VAL B 1 10 ? 8.844 -4.926 2.555 1 98.56 10 VAL B CA 1
ATOM 1690 C C . VAL B 1 10 ? 10.211 -4.469 2.051 1 98.56 10 VAL B C 1
ATOM 1692 O O . VAL B 1 10 ? 11.102 -5.289 1.824 1 98.56 10 VAL B O 1
ATOM 1695 N N . ASP B 1 11 ? 10.336 -3.189 1.779 1 97.75 11 ASP B N 1
ATOM 1696 C CA . ASP B 1 11 ? 11.625 -2.604 1.415 1 97.75 11 ASP B CA 1
ATOM 1697 C C . ASP B 1 11 ? 12.273 -1.923 2.615 1 97.75 11 ASP B C 1
ATOM 1699 O O . ASP B 1 11 ? 11.648 -1.108 3.295 1 97.75 11 ASP B O 1
ATOM 1703 N N . LEU B 1 12 ? 13.547 -2.219 2.857 1 95.94 12 LEU B N 1
ATOM 1704 C CA . LEU B 1 12 ? 14.305 -1.631 3.957 1 95.94 12 LEU B CA 1
ATOM 1705 C C . LEU B 1 12 ? 15.094 -0.415 3.486 1 95.94 12 LEU B C 1
ATOM 1707 O O . LEU B 1 12 ? 15.727 -0.452 2.43 1 95.94 12 LEU B O 1
ATOM 1711 N N . HIS B 1 13 ? 14.938 0.64 4.219 1 94.5 13 HIS B N 1
ATOM 1712 C CA . HIS B 1 13 ? 15.703 1.863 4.004 1 94.5 13 HIS B CA 1
ATOM 1713 C C . HIS B 1 13 ? 16.453 2.273 5.27 1 94.5 13 HIS B C 1
ATOM 1715 O O . HIS B 1 13 ? 16.078 3.244 5.93 1 94.5 13 HIS B O 1
ATOM 1721 N N . PRO B 1 14 ? 17.562 1.626 5.531 1 89.38 14 PRO B N 1
ATOM 1722 C CA . PRO B 1 14 ? 18.281 1.855 6.785 1 89.38 14 PRO B CA 1
ATOM 1723 C C . PRO B 1 14 ? 18.766 3.297 6.934 1 89.38 14 PRO B C 1
ATOM 1725 O O . PRO B 1 14 ? 18.797 3.832 8.047 1 89.38 14 PRO B O 1
ATOM 1728 N N . ASP B 1 15 ? 19.156 3.943 5.824 1 87.5 15 ASP B N 1
ATOM 1729 C CA . ASP B 1 15 ? 19.641 5.316 5.871 1 87.5 15 ASP B CA 1
ATOM 1730 C C . ASP B 1 15 ? 18.562 6.27 6.371 1 87.5 15 ASP B C 1
ATOM 1732 O O . ASP B 1 15 ? 18.859 7.332 6.926 1 87.5 15 ASP B O 1
ATOM 1736 N N . ARG B 1 16 ? 17.312 5.828 6.242 1 86.69 16 ARG B N 1
ATOM 1737 C CA . ARG B 1 16 ? 16.172 6.648 6.664 1 86.69 16 ARG B CA 1
ATOM 1738 C C . ARG B 1 16 ? 15.5 6.059 7.895 1 86.69 16 ARG B C 1
ATOM 1740 O O . ARG B 1 16 ? 14.602 6.672 8.469 1 86.69 16 ARG B O 1
ATOM 1747 N N . GLY B 1 17 ? 15.969 4.879 8.281 1 89.56 17 GLY B N 1
ATOM 1748 C CA . GLY B 1 17 ? 15.312 4.184 9.383 1 89.56 17 GLY B CA 1
ATOM 1749 C C . GLY B 1 17 ? 13.898 3.748 9.047 1 89.56 17 GLY B C 1
ATOM 1750 O O . GLY B 1 17 ? 13.023 3.754 9.914 1 89.56 17 GLY B O 1
ATOM 1751 N N . GLU B 1 18 ? 13.633 3.459 7.777 1 93.75 18 GLU B N 1
ATOM 1752 C CA . GLU B 1 18 ? 12.273 3.143 7.352 1 93.75 18 GLU B CA 1
ATOM 1753 C C . GLU B 1 18 ? 12.172 1.698 6.867 1 93.75 18 GLU B C 1
ATOM 1755 O O . GLU B 1 18 ? 13.086 1.183 6.23 1 93.75 18 GLU B O 1
ATOM 1760 N N . ARG B 1 19 ? 11.133 1.062 7.281 1 97.25 19 ARG B N 1
ATOM 1761 C CA . ARG B 1 19 ? 10.594 -0.14 6.66 1 97.25 19 ARG B CA 1
ATOM 1762 C C . ARG B 1 19 ? 9.289 0.165 5.926 1 97.25 19 ARG B C 1
ATOM 1764 O O . ARG B 1 19 ? 8.32 0.633 6.535 1 97.25 19 ARG B O 1
ATOM 1771 N N . ARG B 1 20 ? 9.328 -0.064 4.59 1 98.56 20 ARG B N 1
ATOM 1772 C CA . ARG B 1 20 ? 8.172 0.349 3.799 1 98.56 20 ARG B CA 1
ATOM 1773 C C . ARG B 1 20 ? 7.465 -0.857 3.188 1 98.56 20 ARG B C 1
ATOM 1775 O O . ARG B 1 20 ? 8.109 -1.713 2.574 1 98.56 20 ARG B O 1
ATOM 1782 N N . ASP B 1 21 ? 6.156 -0.969 3.459 1 98.88 21 ASP B N 1
ATOM 1783 C CA . ASP B 1 21 ? 5.387 -1.825 2.561 1 98.88 21 ASP B CA 1
ATOM 1784 C C . ASP B 1 21 ? 5.43 -1.298 1.129 1 98.88 21 ASP B C 1
ATOM 1786 O O . ASP B 1 21 ? 5.344 -0.089 0.904 1 98.88 21 ASP B O 1
ATOM 1790 N N . ALA B 1 22 ? 5.621 -2.219 0.157 1 98.81 22 ALA B N 1
ATOM 1791 C CA . ALA B 1 22 ? 5.844 -1.768 -1.214 1 98.81 22 ALA B CA 1
ATOM 1792 C C . ALA B 1 22 ? 5.223 -2.736 -2.217 1 98.81 22 ALA B C 1
ATOM 1794 O O . ALA B 1 22 ? 5.27 -3.953 -2.025 1 98.81 22 ALA B O 1
ATOM 1795 N N . LEU B 1 23 ? 4.625 -2.229 -3.229 1 98.75 23 LEU B N 1
ATOM 1796 C CA . LEU B 1 23 ? 3.965 -3.012 -4.27 1 98.75 23 LEU B CA 1
ATOM 1797 C C . LEU B 1 23 ? 4.254 -2.432 -5.648 1 98.75 23 LEU B C 1
ATOM 1799 O O . LEU B 1 23 ? 4.016 -1.247 -5.891 1 98.75 23 LEU B O 1
ATOM 1803 N N . ASP B 1 24 ? 4.812 -3.283 -6.562 1 98.12 24 ASP B N 1
ATOM 1804 C CA . ASP B 1 24 ? 5.031 -2.863 -7.941 1 98.12 24 ASP B CA 1
ATOM 1805 C C . ASP B 1 24 ? 3.73 -2.373 -8.578 1 98.12 24 ASP B C 1
ATOM 1807 O O . ASP B 1 24 ? 2.73 -3.094 -8.594 1 98.12 24 ASP B O 1
ATOM 1811 N N . GLN B 1 25 ? 3.766 -1.186 -9.109 1 98.25 25 GLN B N 1
ATOM 1812 C CA . GLN B 1 25 ? 2.58 -0.615 -9.734 1 98.25 25 GLN B CA 1
ATOM 1813 C C . GLN B 1 25 ? 2.09 -1.491 -10.883 1 98.25 25 GLN B C 1
ATOM 1815 O O . GLN B 1 25 ? 0.896 -1.515 -11.195 1 98.25 25 GLN B O 1
ATOM 1820 N N . ARG B 1 26 ? 2.945 -2.273 -11.469 1 97.75 26 ARG B N 1
ATOM 1821 C CA . ARG B 1 26 ? 2.574 -3.133 -12.586 1 97.75 26 ARG B CA 1
ATOM 1822 C C . ARG B 1 26 ? 1.628 -4.242 -12.133 1 97.75 26 ARG B C 1
ATOM 1824 O O . ARG B 1 26 ? 0.797 -4.711 -12.914 1 97.75 26 ARG B O 1
ATOM 1831 N N . LEU B 1 27 ? 1.812 -4.688 -10.875 1 98.56 27 LEU B N 1
ATOM 1832 C CA . LEU B 1 27 ? 0.876 -5.695 -10.383 1 98.56 27 LEU B CA 1
ATOM 1833 C C . LEU B 1 27 ? -0.53 -5.117 -10.266 1 98.56 27 LEU B C 1
ATOM 1835 O O . LEU B 1 27 ? -1.512 -5.793 -10.586 1 98.56 27 LEU B O 1
ATOM 1839 N N . VAL B 1 28 ? -0.635 -3.904 -9.812 1 98.75 28 VAL B N 1
ATOM 1840 C CA . VAL B 1 28 ? -1.916 -3.207 -9.773 1 98.75 28 VAL B CA 1
ATOM 1841 C C . VAL B 1 28 ? -2.496 -3.123 -11.188 1 98.75 28 VAL B C 1
ATOM 1843 O O . VAL B 1 28 ? -3.662 -3.463 -11.406 1 98.75 28 VAL B O 1
ATOM 1846 N N . SER B 1 29 ? -1.659 -2.734 -12.148 1 98.31 29 SER B N 1
ATOM 1847 C CA . SER B 1 29 ? -2.09 -2.605 -13.539 1 98.31 29 SER B CA 1
ATOM 1848 C C . SER B 1 29 ? -2.572 -3.941 -14.094 1 98.31 29 SER B C 1
ATOM 1850 O O . SER B 1 29 ? -3.578 -3.998 -14.805 1 98.31 29 SER B O 1
ATOM 1852 N N . PHE B 1 30 ? -1.849 -4.98 -13.789 1 98.81 30 PHE B N 1
ATOM 1853 C CA . PHE B 1 30 ? -2.186 -6.32 -14.258 1 98.81 30 PHE B CA 1
ATOM 1854 C C . PHE B 1 30 ? -3.555 -6.746 -13.742 1 98.81 30 PHE B C 1
ATOM 1856 O O . PHE B 1 30 ? -4.383 -7.246 -14.5 1 98.81 30 PHE B O 1
ATOM 1863 N N . LEU B 1 31 ? -3.826 -6.535 -12.438 1 98.81 31 LEU B N 1
ATOM 1864 C CA . LEU B 1 31 ? -5.094 -6.922 -11.82 1 98.81 31 LEU B CA 1
ATOM 1865 C C . LEU B 1 31 ? -6.242 -6.094 -12.391 1 98.81 31 LEU B C 1
ATOM 1867 O O . LEU B 1 31 ? -7.324 -6.625 -12.641 1 98.81 31 LEU B O 1
ATOM 1871 N N . LEU B 1 32 ? -5.977 -4.828 -12.609 1 98.56 32 LEU B N 1
ATOM 1872 C CA . LEU B 1 32 ? -6.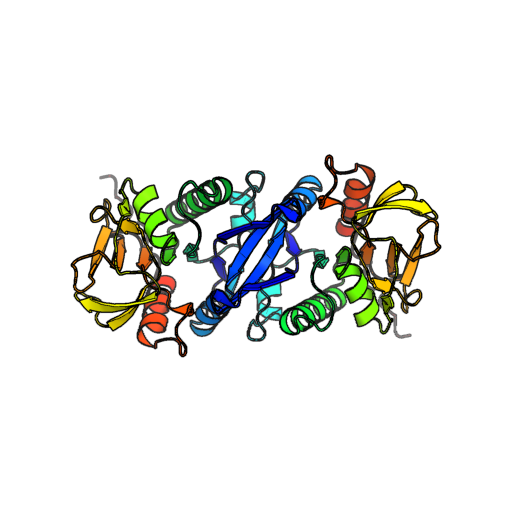992 -3.977 -13.227 1 98.56 32 LEU B CA 1
ATOM 1873 C C . LEU B 1 32 ? -7.324 -4.453 -14.633 1 98.56 32 LEU B C 1
ATOM 1875 O O . LEU B 1 32 ? -8.5 -4.516 -15.008 1 98.56 32 LEU B O 1
ATOM 1879 N N . ALA B 1 33 ? -6.293 -4.789 -15.352 1 98.25 33 ALA B N 1
ATOM 1880 C CA . ALA B 1 33 ? -6.488 -5.289 -16.703 1 98.25 33 ALA B CA 1
ATOM 1881 C C . ALA B 1 33 ? -7.336 -6.559 -16.703 1 98.25 33 ALA B C 1
ATOM 1883 O O . ALA B 1 33 ? -8.078 -6.816 -17.656 1 98.25 33 ALA B O 1
ATOM 1884 N N . ALA B 1 34 ? -7.227 -7.324 -15.703 1 98.38 34 ALA B N 1
ATOM 1885 C CA . ALA B 1 34 ? -7.988 -8.562 -15.57 1 98.38 34 ALA B CA 1
ATOM 1886 C C . ALA B 1 34 ? -9.398 -8.297 -15.055 1 98.38 34 ALA B C 1
ATOM 1888 O O . ALA B 1 34 ? -10.219 -9.211 -14.961 1 98.38 34 ALA B O 1
ATOM 1889 N N . GLY B 1 35 ? -9.703 -7.086 -14.695 1 98 35 GLY B N 1
ATOM 1890 C CA . GLY B 1 35 ? -11.047 -6.715 -14.289 1 98 35 GLY B CA 1
ATOM 1891 C C . GLY B 1 35 ? -11.25 -6.77 -12.789 1 98 35 GLY B C 1
ATOM 1892 O O . GLY B 1 35 ? -12.383 -6.906 -12.312 1 98 35 GLY B O 1
ATOM 1893 N N . PHE B 1 36 ? -10.18 -6.656 -12.016 1 98.44 36 PHE B N 1
ATOM 1894 C CA . PHE B 1 36 ? -10.258 -6.754 -10.562 1 98.44 36 PHE B CA 1
ATOM 1895 C C . PHE B 1 36 ? -9.734 -5.484 -9.898 1 98.44 36 PHE B C 1
ATOM 1897 O O . PHE B 1 36 ? -8.945 -4.754 -10.492 1 98.44 36 PHE B O 1
ATOM 1904 N N . MET B 1 37 ? -10.203 -5.199 -8.68 1 98.5 37 MET B N 1
ATOM 1905 C CA . MET B 1 37 ? -9.844 -3.986 -7.949 1 98.5 37 MET B CA 1
ATOM 1906 C C . MET B 1 37 ? -8.883 -4.305 -6.809 1 98.5 37 MET B C 1
ATOM 1908 O O . MET B 1 37 ? -9.305 -4.777 -5.75 1 98.5 37 MET B O 1
ATOM 1912 N N . PRO B 1 38 ? -7.648 -3.93 -6.938 1 98.81 38 PRO B N 1
ATOM 1913 C CA . PRO B 1 38 ? -6.652 -4.285 -5.926 1 98.81 38 PRO B CA 1
ATOM 1914 C C . PRO B 1 38 ? -6.688 -3.357 -4.711 1 98.81 38 PRO B C 1
ATOM 1916 O O . PRO B 1 38 ? -6.836 -2.143 -4.863 1 98.81 38 PRO B O 1
ATOM 1919 N N . VAL B 1 39 ? -6.551 -3.902 -3.525 1 98.94 39 VAL B N 1
ATOM 1920 C CA . VAL B 1 39 ? -6.395 -3.184 -2.264 1 98.94 39 VAL B CA 1
ATOM 1921 C C . VAL B 1 39 ? -5.199 -3.744 -1.495 1 98.94 39 VAL B C 1
ATOM 1923 O O . VAL B 1 39 ? -5.234 -4.883 -1.022 1 98.94 39 VAL B O 1
ATOM 1926 N N . PRO B 1 40 ? -4.141 -2.975 -1.356 1 98.94 40 PRO B N 1
ATOM 1927 C CA . PRO B 1 40 ? -2.943 -3.475 -0.678 1 98.94 40 PRO B CA 1
ATOM 1928 C C . PRO B 1 40 ? -3.15 -3.666 0.822 1 98.94 40 PRO B C 1
ATOM 1930 O O . PRO B 1 40 ? -3.777 -2.826 1.475 1 98.94 40 PRO B O 1
ATOM 1933 N N . VAL B 1 41 ? -2.617 -4.734 1.367 1 98.88 41 VAL B N 1
ATOM 1934 C CA . VAL B 1 41 ? -2.721 -5.051 2.787 1 98.88 41 VAL B CA 1
ATOM 1935 C C . VAL B 1 41 ? -1.459 -4.59 3.514 1 98.88 41 VAL B C 1
ATOM 1937 O O . VAL B 1 41 ? -0.343 -4.91 3.098 1 98.88 41 VAL B O 1
ATOM 1940 N N . PRO B 1 42 ? -1.603 -3.818 4.574 1 98.88 42 PRO B N 1
ATOM 1941 C CA . PRO B 1 42 ? -0.407 -3.441 5.332 1 98.88 42 PRO B CA 1
ATOM 1942 C C . PRO B 1 42 ? 0.214 -4.621 6.078 1 98.88 42 PRO B C 1
ATOM 1944 O O . PRO B 1 42 ? -0.507 -5.48 6.594 1 98.88 42 PRO B O 1
ATOM 1947 N N . ASN B 1 43 ? 1.589 -4.578 6.074 1 98.56 43 ASN B N 1
ATOM 1948 C CA . ASN B 1 43 ? 2.318 -5.496 6.945 1 98.56 43 ASN B CA 1
ATOM 1949 C C . ASN B 1 43 ? 2.533 -4.895 8.336 1 98.56 43 ASN B C 1
ATOM 1951 O O . ASN B 1 43 ? 3.516 -4.191 8.562 1 98.56 43 ASN B O 1
ATOM 1955 N N . GLU B 1 44 ? 1.619 -4.98 9.211 1 96.12 44 GLU B N 1
ATOM 1956 C CA . GLU B 1 44 ? 1.728 -4.492 10.586 1 96.12 44 GLU B CA 1
ATOM 1957 C C . GLU B 1 44 ? 1.193 -5.516 11.578 1 96.12 44 GLU B C 1
ATOM 1959 O O . GLU B 1 44 ? 0.008 -5.852 11.555 1 96.12 44 GLU B O 1
ATOM 1964 N N . PRO B 1 45 ? 2.107 -5.98 12.422 1 92.06 45 PRO B N 1
ATOM 1965 C CA . PRO B 1 45 ? 1.704 -7.039 13.352 1 92.06 45 PRO B CA 1
ATOM 1966 C C . PRO B 1 45 ? 0.528 -6.629 14.234 1 92.06 45 PRO B C 1
ATOM 1968 O O . PRO B 1 45 ? -0.25 -7.484 14.672 1 92.06 45 PRO B O 1
ATOM 1971 N N . ARG B 1 46 ? 0.386 -5.344 14.555 1 93.38 46 ARG B N 1
ATOM 1972 C CA . ARG B 1 46 ? -0.681 -4.863 15.43 1 93.38 46 ARG B CA 1
ATOM 1973 C C . ARG B 1 46 ? -1.976 -4.66 14.648 1 93.38 46 ARG B C 1
ATOM 1975 O O . ARG B 1 46 ? -3.016 -4.352 15.234 1 93.38 46 ARG B O 1
ATOM 1982 N N . LEU B 1 47 ? -1.925 -4.754 13.336 1 97.19 47 LEU B N 1
ATOM 1983 C CA . LEU B 1 47 ? -3.129 -4.629 12.516 1 97.19 47 LEU B CA 1
ATOM 1984 C C . LEU B 1 47 ? -4.129 -5.73 12.852 1 97.19 47 LEU B C 1
ATOM 1986 O O . LEU B 1 47 ? -3.797 -6.914 12.781 1 97.19 47 LEU B O 1
ATOM 1990 N N . PRO B 1 48 ? -5.293 -5.41 13.359 1 98.12 48 PRO B N 1
ATOM 1991 C CA . PRO B 1 48 ? -6.32 -6.449 13.461 1 98.12 48 PRO B CA 1
ATOM 1992 C C . PRO B 1 48 ? -6.781 -6.957 12.094 1 98.12 48 PRO B C 1
ATOM 1994 O O . PRO B 1 48 ? -7.797 -6.496 11.57 1 98.12 48 PRO B O 1
ATOM 1997 N N . LEU B 1 49 ? -6.125 -7.934 11.594 1 98.38 49 LEU B N 1
ATOM 1998 C CA . LEU B 1 49 ? -6.262 -8.367 10.211 1 98.38 49 LEU B CA 1
ATOM 1999 C C . LEU B 1 49 ? -7.691 -8.805 9.914 1 98.38 49 LEU B C 1
ATOM 2001 O O . LEU B 1 49 ? -8.234 -8.492 8.852 1 98.38 49 LEU B O 1
ATOM 2005 N N . GLU B 1 50 ? -8.273 -9.531 10.844 1 97.69 50 GLU B N 1
ATOM 2006 C CA . GLU B 1 50 ? -9.641 -9.992 10.617 1 97.69 50 GLU B CA 1
ATOM 2007 C C . GLU B 1 50 ? -10.602 -8.812 10.461 1 97.69 50 GLU B C 1
ATOM 2009 O O . GLU B 1 50 ? -11.508 -8.852 9.625 1 97.69 50 GLU B O 1
ATOM 2014 N N . GLN B 1 51 ? -10.445 -7.812 11.289 1 98.25 51 GLN B N 1
ATOM 2015 C CA . GLN B 1 51 ? -11.273 -6.617 11.164 1 98.25 51 GLN B CA 1
ATOM 2016 C C . GLN B 1 51 ? -11 -5.895 9.852 1 98.25 51 GLN B C 1
ATOM 2018 O O . GLN B 1 51 ? -11.922 -5.387 9.211 1 98.25 51 GLN B O 1
ATOM 2023 N N . TRP B 1 52 ? -9.727 -5.82 9.492 1 98.69 52 TRP B N 1
ATOM 2024 C CA . TRP B 1 52 ? -9.352 -5.219 8.219 1 98.69 52 TRP B CA 1
ATOM 2025 C C . TRP B 1 52 ? -10.023 -5.941 7.051 1 98.69 52 TRP B C 1
ATOM 2027 O O . TRP B 1 52 ? -10.602 -5.305 6.168 1 98.69 52 TRP B O 1
ATOM 2037 N N . LEU B 1 53 ? -10.023 -7.254 7.066 1 98.62 53 LEU B N 1
ATOM 2038 C CA . LEU B 1 53 ? -10.602 -8.086 6.012 1 98.62 53 LEU B CA 1
ATOM 2039 C C . LEU B 1 53 ? -12.117 -7.957 5.992 1 98.62 53 LEU B C 1
ATOM 2041 O O . LEU B 1 53 ? -12.742 -8.023 4.93 1 98.62 53 LEU B O 1
ATOM 2045 N N . THR B 1 54 ? -12.672 -7.777 7.164 1 97.75 54 THR B N 1
ATOM 2046 C CA . THR B 1 54 ? -14.109 -7.539 7.23 1 97.75 54 THR B CA 1
ATOM 2047 C C . THR B 1 54 ? -14.469 -6.199 6.598 1 97.75 54 THR B C 1
ATOM 2049 O O . THR B 1 54 ? -15.445 -6.098 5.855 1 97.75 54 THR B O 1
ATOM 2052 N N . ALA B 1 55 ? -13.695 -5.215 6.863 1 97.75 55 ALA B N 1
ATOM 2053 C CA . ALA B 1 55 ? -13.953 -3.869 6.355 1 97.75 55 ALA B CA 1
ATOM 2054 C C . ALA B 1 55 ? -13.773 -3.812 4.84 1 97.75 55 ALA B C 1
ATOM 2056 O O . ALA B 1 55 ? -14.633 -3.287 4.129 1 97.75 55 ALA B O 1
ATOM 2057 N N . VAL B 1 56 ? -12.695 -4.391 4.363 1 98.19 56 VAL B N 1
ATOM 2058 C CA . VAL B 1 56 ? -12.352 -4.332 2.945 1 98.19 56 VAL B CA 1
ATOM 2059 C C . VAL B 1 56 ? -13.211 -5.328 2.168 1 98.19 56 VAL B C 1
ATOM 2061 O O . VAL B 1 56 ? -13.555 -5.09 1.009 1 98.19 56 VAL B O 1
ATOM 2064 N N . ALA B 1 57 ? -13.492 -6.461 2.752 1 98.12 57 ALA B N 1
ATOM 2065 C CA . ALA B 1 57 ? -14.352 -7.523 2.236 1 98.12 57 ALA B CA 1
ATOM 2066 C C . ALA B 1 57 ? -13.883 -8 0.868 1 98.12 57 ALA B C 1
ATOM 2068 O O . ALA B 1 57 ? -14.656 -8.047 -0.086 1 98.12 57 ALA B O 1
ATOM 2069 N N . PRO B 1 58 ? -12.648 -8.383 0.775 1 98.56 58 PRO B N 1
ATOM 2070 C CA . PRO B 1 58 ? -12.156 -8.867 -0.518 1 98.56 58 PRO B CA 1
ATOM 2071 C C . PRO B 1 58 ? -12.844 -10.164 -0.956 1 98.56 58 PRO B C 1
ATOM 2073 O O . PRO B 1 58 ? -13.266 -10.961 -0.112 1 98.56 58 PRO B O 1
ATOM 2076 N N . GLN B 1 59 ? -12.844 -10.344 -2.242 1 98.25 59 GLN B N 1
ATOM 2077 C CA . GLN B 1 59 ? -13.453 -11.539 -2.818 1 98.25 59 GLN B CA 1
ATOM 2078 C C . GLN B 1 59 ? -12.391 -12.508 -3.322 1 98.25 59 GLN B C 1
ATOM 2080 O O . GLN B 1 59 ? -12.711 -13.625 -3.74 1 98.25 59 GLN B O 1
ATOM 2085 N N . ALA B 1 60 ? -11.18 -12.172 -3.307 1 98.69 60 ALA B N 1
ATOM 2086 C CA . ALA B 1 60 ? -10.016 -12.984 -3.633 1 98.69 60 ALA B CA 1
ATOM 2087 C C . ALA B 1 60 ? -8.742 -12.383 -3.037 1 98.69 60 ALA B C 1
ATOM 2089 O O . ALA B 1 60 ? -8.766 -11.266 -2.514 1 98.69 60 ALA B O 1
ATOM 2090 N N . LEU B 1 61 ? -7.668 -13.164 -3.053 1 98.88 61 LEU B N 1
ATOM 2091 C CA . LEU B 1 61 ? -6.387 -12.727 -2.508 1 98.88 61 LEU B CA 1
ATOM 2092 C C . LEU B 1 61 ? -5.262 -12.945 -3.514 1 98.88 61 LEU B C 1
ATOM 2094 O O . LEU B 1 61 ? -5.246 -13.961 -4.219 1 98.88 61 LEU B O 1
ATOM 2098 N N . VAL B 1 62 ? -4.375 -12.023 -3.539 1 98.94 62 VAL B N 1
ATOM 2099 C CA . VAL B 1 62 ? -3.121 -12.203 -4.266 1 98.94 62 VAL B CA 1
ATOM 2100 C C . VAL B 1 62 ? -1.942 -12.039 -3.309 1 98.94 62 VAL B C 1
ATOM 2102 O O . VAL B 1 62 ? -1.825 -11.016 -2.627 1 98.94 62 VAL B O 1
ATOM 2105 N N . LEU B 1 63 ? -1.153 -13.07 -3.168 1 98.94 63 LEU B N 1
ATOM 2106 C CA . LEU B 1 63 ? 0.146 -12.961 -2.512 1 98.94 63 LEU B CA 1
ATOM 2107 C C . LEU B 1 63 ? 1.229 -12.578 -3.514 1 98.94 63 LEU B C 1
ATOM 2109 O O . LEU B 1 63 ? 1.524 -13.336 -4.438 1 98.94 63 LEU B O 1
ATOM 2113 N N . SER B 1 64 ? 1.837 -11.398 -3.338 1 98.88 64 SER B N 1
ATOM 2114 C CA . SER B 1 64 ? 2.746 -10.812 -4.316 1 98.88 64 SER B CA 1
ATOM 2115 C C . SER B 1 64 ? 4.141 -11.422 -4.215 1 98.88 64 SER B C 1
ATOM 2117 O O . SER B 1 64 ? 4.422 -12.188 -3.289 1 98.88 64 SER B O 1
ATOM 2119 N N . GLY B 1 65 ? 4.938 -11.133 -5.199 1 98.44 65 GLY B N 1
ATOM 2120 C CA . GLY B 1 65 ? 6.34 -11.508 -5.164 1 98.44 65 GLY B CA 1
ATOM 2121 C C . GLY B 1 65 ? 7.188 -10.594 -4.297 1 98.44 65 GLY B C 1
ATOM 2122 O O . GLY B 1 65 ? 6.66 -9.695 -3.639 1 98.44 65 GLY B O 1
ATOM 2123 N N . GLY B 1 66 ? 8.453 -10.93 -4.246 1 96.94 66 GLY B N 1
ATOM 2124 C CA . GLY B 1 66 ? 9.398 -10.086 -3.529 1 96.94 66 GLY B CA 1
ATOM 2125 C C . GLY B 1 66 ? 9.781 -10.633 -2.17 1 96.94 66 GLY B C 1
ATOM 2126 O O . GLY B 1 66 ? 9 -11.359 -1.544 1 96.94 66 GLY B O 1
ATOM 2127 N N . ASN B 1 67 ? 10.961 -10.281 -1.715 1 97.69 67 ASN B N 1
ATOM 2128 C CA . ASN B 1 67 ? 11.531 -10.75 -0.459 1 97.69 67 ASN B CA 1
ATOM 2129 C C . ASN B 1 67 ? 11.648 -12.273 -0.43 1 97.69 67 ASN B C 1
ATOM 2131 O O . ASN B 1 67 ? 11.211 -12.945 -1.364 1 97.69 67 ASN B O 1
ATOM 2135 N N . ASP B 1 68 ? 12.305 -12.805 0.519 1 97.44 68 ASP B N 1
ATOM 2136 C CA . ASP B 1 68 ? 12.328 -14.234 0.826 1 97.44 68 ASP B CA 1
ATOM 2137 C C . ASP B 1 68 ? 11.57 -14.523 2.119 1 97.44 68 ASP B C 1
ATOM 2139 O O . ASP B 1 68 ? 11.508 -13.68 3.012 1 97.44 68 ASP B O 1
ATOM 2143 N N . ILE B 1 69 ? 10.953 -15.703 2.127 1 97.62 69 ILE B N 1
ATOM 2144 C CA . ILE B 1 69 ? 10.273 -16.109 3.355 1 97.62 69 ILE B CA 1
ATOM 2145 C C . ILE B 1 69 ? 11.266 -16.078 4.52 1 97.62 69 ILE B C 1
ATOM 2147 O O . ILE B 1 69 ? 12.398 -16.531 4.395 1 97.62 69 ILE B O 1
ATOM 2151 N N . GLY B 1 70 ? 10.891 -15.484 5.648 1 96.81 70 GLY B N 1
ATOM 2152 C CA . GLY B 1 70 ? 11.758 -15.359 6.809 1 96.81 70 GLY B CA 1
ATOM 2153 C C . GLY B 1 70 ? 12.484 -14.023 6.871 1 96.81 70 GLY B C 1
ATOM 2154 O O . GLY B 1 70 ? 12.898 -13.594 7.949 1 96.81 70 GLY B O 1
ATOM 2155 N N . GLN B 1 71 ? 12.672 -13.312 5.758 1 96.75 71 GLN B N 1
ATOM 2156 C CA . GLN B 1 71 ? 13.383 -12.039 5.691 1 96.75 71 GLN B CA 1
ATOM 2157 C C . GLN B 1 71 ? 12.57 -10.922 6.336 1 96.75 71 GLN B C 1
ATOM 2159 O O . GLN B 1 71 ? 13.133 -9.992 6.914 1 96.75 71 GLN B O 1
ATOM 2164 N N . CYS B 1 72 ? 11.312 -10.984 6.152 1 96.88 72 CYS B N 1
ATOM 2165 C CA . CYS B 1 72 ? 10.375 -10 6.695 1 96.88 72 CYS B CA 1
ATOM 2166 C C . CYS B 1 72 ? 9.258 -10.68 7.473 1 96.88 72 CYS B C 1
ATOM 2168 O O . CYS B 1 72 ? 8.156 -10.867 6.949 1 96.88 72 CYS B O 1
ATOM 2170 N N . PRO B 1 73 ? 9.445 -10.922 8.75 1 96.94 73 PRO B N 1
ATOM 2171 C CA . PRO B 1 73 ? 8.492 -11.703 9.547 1 96.94 73 PRO B CA 1
ATOM 2172 C C . PRO B 1 73 ? 7.09 -11.086 9.547 1 96.94 73 PRO B C 1
ATOM 2174 O O . PRO B 1 73 ? 6.098 -11.82 9.531 1 96.94 73 PRO B O 1
ATOM 2177 N N . ALA B 1 74 ? 7.008 -9.789 9.562 1 97.06 74 ALA B N 1
ATOM 2178 C CA . ALA B 1 74 ? 5.699 -9.133 9.555 1 97.06 74 ALA B CA 1
ATOM 2179 C C . ALA B 1 74 ? 4.898 -9.516 8.312 1 97.06 74 ALA B C 1
ATOM 2181 O O . ALA B 1 74 ? 3.686 -9.727 8.391 1 97.06 74 ALA B O 1
ATOM 2182 N N . ARG B 1 75 ? 5.543 -9.539 7.164 1 98.56 75 ARG B N 1
ATOM 2183 C CA . ARG B 1 75 ? 4.879 -9.961 5.934 1 98.56 75 ARG B CA 1
ATOM 2184 C C . ARG B 1 75 ? 4.441 -11.422 6.02 1 98.56 75 ARG B C 1
ATOM 2186 O O . ARG B 1 75 ? 3.342 -11.766 5.586 1 98.56 75 ARG B O 1
ATOM 2193 N N . ASP B 1 76 ? 5.391 -12.289 6.578 1 98.38 76 ASP B N 1
ATOM 2194 C CA . ASP B 1 76 ? 5.059 -13.703 6.719 1 98.38 76 ASP B CA 1
ATOM 2195 C C . ASP B 1 76 ? 3.795 -13.891 7.551 1 98.38 76 ASP B C 1
ATOM 2197 O O . ASP B 1 76 ? 2.914 -14.68 7.188 1 98.38 76 ASP B O 1
ATOM 2201 N N . VAL B 1 77 ? 3.684 -13.164 8.625 1 98.12 77 VAL B N 1
ATOM 2202 C CA . VAL B 1 77 ? 2.533 -13.234 9.523 1 98.12 77 VAL B CA 1
ATOM 2203 C C . VAL B 1 77 ? 1.282 -12.75 8.797 1 98.12 77 VAL B C 1
ATOM 2205 O O . VAL B 1 77 ? 0.225 -13.375 8.875 1 98.12 77 VAL B O 1
ATOM 2208 N N . THR B 1 78 ? 1.406 -11.664 8.094 1 98.69 78 THR B N 1
ATOM 2209 C CA . THR B 1 78 ? 0.283 -11.117 7.336 1 98.69 78 THR B CA 1
ATOM 2210 C C . THR B 1 78 ? -0.23 -12.133 6.32 1 98.69 78 THR B C 1
ATOM 2212 O O . THR B 1 78 ? -1.431 -12.406 6.262 1 98.69 78 THR B O 1
ATOM 2215 N N . GLU B 1 79 ? 0.648 -12.719 5.582 1 98.81 79 GLU B N 1
ATOM 2216 C CA . GLU B 1 79 ? 0.252 -13.633 4.516 1 98.81 79 GLU B CA 1
ATOM 2217 C C . GLU B 1 79 ? -0.316 -14.93 5.078 1 98.81 79 GLU B C 1
ATOM 2219 O O . GLU B 1 79 ? -1.244 -15.508 4.512 1 98.81 79 GLU B O 1
ATOM 2224 N N . ALA B 1 80 ? 0.251 -15.383 6.199 1 98.5 80 ALA B N 1
ATOM 2225 C CA . ALA B 1 80 ? -0.343 -16.547 6.863 1 98.5 80 ALA B CA 1
ATOM 2226 C C . ALA B 1 80 ? -1.781 -16.25 7.285 1 98.5 80 ALA B C 1
ATOM 2228 O O . ALA B 1 80 ? -2.668 -17.094 7.105 1 98.5 80 ALA B O 1
ATOM 2229 N N . GLY B 1 81 ? -2.002 -15.07 7.863 1 98.56 81 GLY B N 1
ATOM 2230 C CA . GLY B 1 81 ? -3.346 -14.664 8.242 1 98.56 81 GLY B CA 1
ATOM 2231 C C . GLY B 1 81 ? -4.289 -14.547 7.059 1 98.56 81 GLY B C 1
ATOM 2232 O O . GLY B 1 81 ? -5.465 -14.906 7.16 1 98.56 81 GLY B O 1
ATOM 2233 N N . LEU B 1 82 ? -3.781 -14.055 5.926 1 98.88 82 LEU B N 1
ATOM 2234 C CA . LEU B 1 82 ? -4.582 -13.977 4.707 1 98.88 82 LEU B CA 1
ATOM 2235 C C . LEU B 1 82 ? -5.016 -15.367 4.258 1 98.88 82 LEU B C 1
ATOM 2237 O O . LEU B 1 82 ? -6.172 -15.57 3.879 1 98.88 82 LEU B O 1
ATOM 2241 N N . LEU B 1 83 ? -4.09 -16.266 4.277 1 98.69 83 LEU B N 1
ATOM 2242 C CA . LEU B 1 83 ? -4.395 -17.641 3.846 1 98.69 83 LEU B CA 1
ATOM 2243 C C . LEU B 1 83 ? -5.398 -18.297 4.789 1 98.69 83 LEU B C 1
ATOM 2245 O O . LEU B 1 83 ? -6.285 -19.016 4.344 1 98.69 83 LEU B O 1
ATOM 2249 N N . GLU B 1 84 ? -5.27 -18.062 6.125 1 98.38 84 GLU B N 1
ATOM 2250 C CA . GLU B 1 84 ? -6.25 -18.562 7.086 1 98.38 84 GLU B CA 1
ATOM 2251 C C . GLU B 1 84 ? -7.645 -18.031 6.773 1 98.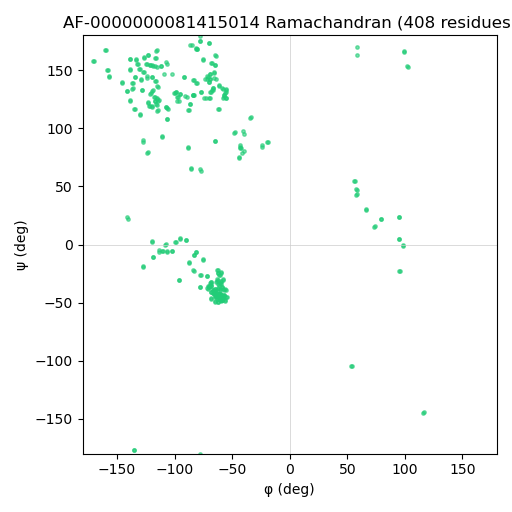38 84 GLU B C 1
ATOM 2253 O O . GLU B 1 84 ? -8.625 -18.781 6.805 1 98.38 84 GLU B O 1
ATOM 2258 N N . HIS B 1 85 ? -7.695 -16.781 6.504 1 98.44 85 HIS B N 1
ATOM 2259 C CA . HIS B 1 85 ? -8.961 -16.156 6.148 1 98.44 85 HIS B CA 1
ATOM 2260 C C . HIS B 1 85 ? -9.539 -16.766 4.871 1 98.44 85 HIS B C 1
ATOM 2262 O O . HIS B 1 85 ? -10.742 -17.031 4.789 1 98.44 85 HIS B O 1
ATOM 2268 N N . ALA B 1 86 ? -8.688 -16.953 3.875 1 98.19 86 ALA B N 1
ATOM 2269 C CA . ALA B 1 86 ? -9.117 -17.516 2.604 1 98.19 86 ALA B CA 1
ATOM 2270 C C . ALA B 1 86 ? -9.688 -18.922 2.799 1 98.19 86 ALA B C 1
ATOM 2272 O O . ALA B 1 86 ? -10.648 -19.312 2.131 1 98.19 86 ALA B O 1
ATOM 2273 N N . CYS B 1 87 ? -9.094 -19.672 3.65 1 97.12 87 CYS B N 1
ATOM 2274 C CA . CYS B 1 87 ? -9.609 -21 3.98 1 97.12 87 CYS B CA 1
ATOM 2275 C C . CYS B 1 87 ? -10.992 -20.906 4.602 1 97.12 87 CYS B C 1
ATOM 2277 O O . CYS B 1 87 ? -11.922 -21.594 4.172 1 97.12 87 CYS B O 1
ATOM 2279 N N . ALA B 1 88 ? -11.07 -20.031 5.594 1 96.94 88 ALA B N 1
ATOM 2280 C CA . ALA B 1 88 ? -12.305 -19.906 6.359 1 96.94 88 ALA B CA 1
ATOM 2281 C C . ALA B 1 88 ? -13.453 -19.422 5.48 1 96.94 88 ALA B C 1
ATOM 2283 O O . ALA B 1 88 ? -14.602 -19.828 5.66 1 96.94 88 ALA B O 1
ATOM 2284 N N . GLN B 1 89 ? -13.117 -18.641 4.516 1 96.88 89 GLN B N 1
ATOM 2285 C CA . GLN B 1 89 ? -14.164 -18 3.715 1 96.88 89 GLN B CA 1
ATOM 2286 C C . GLN B 1 89 ? -14.234 -18.609 2.316 1 96.88 89 GLN B C 1
ATOM 2288 O O . GLN B 1 89 ? -14.992 -18.141 1.468 1 96.88 89 GLN B O 1
ATOM 2293 N N . ALA B 1 90 ? -13.383 -19.578 2.025 1 97.06 90 ALA B N 1
ATOM 2294 C CA . ALA B 1 90 ? -13.312 -20.25 0.728 1 97.06 90 ALA B CA 1
ATOM 2295 C C . ALA B 1 90 ? -13.031 -19.25 -0.388 1 97.06 90 ALA B C 1
ATOM 2297 O O . ALA B 1 90 ? -13.695 -19.266 -1.428 1 97.06 90 ALA B O 1
ATOM 2298 N N . LEU B 1 91 ? -12.125 -18.359 -0.127 1 98 91 LEU B N 1
ATOM 2299 C CA . LEU B 1 91 ? -11.75 -17.359 -1.122 1 98 91 LEU B CA 1
ATOM 2300 C C . LEU B 1 91 ? -10.711 -17.906 -2.088 1 98 91 LEU B C 1
ATOM 2302 O O . LEU B 1 91 ? -9.805 -18.641 -1.68 1 98 91 LEU B O 1
ATOM 2306 N N . PRO B 1 92 ? -10.812 -17.547 -3.396 1 98.69 92 PRO B N 1
ATOM 2307 C CA . PRO B 1 92 ? -9.719 -17.875 -4.316 1 98.69 92 PRO B CA 1
ATOM 2308 C C . PRO B 1 92 ? -8.438 -17.125 -3.988 1 98.69 92 PRO B C 1
ATOM 2310 O O . PRO B 1 92 ? -8.484 -15.992 -3.484 1 98.69 92 PRO B O 1
ATOM 2313 N N . VAL B 1 93 ? -7.25 -17.766 -4.277 1 98.81 93 VAL B N 1
ATOM 2314 C CA . VAL B 1 93 ? -5.945 -17.188 -3.971 1 98.81 93 VAL B CA 1
ATOM 2315 C C . VAL B 1 93 ? -4.996 -17.406 -5.148 1 98.81 93 VAL B C 1
ATOM 2317 O O . VAL B 1 93 ? -4.973 -18.484 -5.746 1 98.81 93 VAL B O 1
ATOM 2320 N N . LEU B 1 94 ? -4.293 -16.359 -5.512 1 98.94 94 LEU B N 1
ATOM 2321 C CA . LEU B 1 94 ? -3.152 -16.484 -6.41 1 98.94 94 LEU B CA 1
ATOM 2322 C C . LEU B 1 94 ? -1.862 -16.062 -5.715 1 98.94 94 LEU B C 1
ATOM 2324 O O . LEU B 1 94 ? -1.793 -14.992 -5.121 1 98.94 94 LEU B O 1
ATOM 2328 N N . GLY B 1 95 ? -0.91 -16.922 -5.672 1 98.94 95 GLY B N 1
ATOM 2329 C CA . GLY B 1 95 ? 0.441 -16.578 -5.258 1 98.94 95 GLY B CA 1
ATOM 2330 C C . GLY B 1 95 ? 1.387 -16.359 -6.426 1 98.94 95 GLY B C 1
ATOM 2331 O O . GLY B 1 95 ? 1.461 -17.203 -7.324 1 98.94 95 GLY B O 1
ATOM 2332 N N . ILE B 1 96 ? 2.125 -15.305 -6.488 1 98.94 96 ILE B N 1
ATOM 2333 C CA . ILE B 1 96 ? 3.055 -14.992 -7.566 1 98.94 96 ILE B CA 1
ATOM 2334 C C . ILE B 1 96 ? 4.488 -15.008 -7.035 1 98.94 96 ILE B C 1
ATOM 2336 O O . ILE B 1 96 ? 4.812 -14.289 -6.09 1 98.94 96 ILE B O 1
ATOM 2340 N N . CYS B 1 97 ? 5.367 -15.836 -7.66 1 98.69 97 CYS B N 1
ATOM 2341 C CA . CYS B 1 97 ? 6.773 -15.969 -7.297 1 98.69 97 CYS B CA 1
ATOM 2342 C C . CYS B 1 97 ? 6.926 -16.297 -5.816 1 98.69 97 CYS B C 1
ATOM 2344 O O . CYS B 1 97 ? 6.559 -17.391 -5.379 1 98.69 97 CYS B O 1
ATOM 2346 N N . ARG B 1 98 ? 7.316 -15.367 -4.977 1 98.62 98 ARG B N 1
ATOM 2347 C CA . ARG B 1 98 ? 7.387 -15.594 -3.535 1 98.62 98 ARG B CA 1
ATOM 2348 C C . ARG B 1 98 ? 6.016 -15.953 -2.969 1 98.62 98 ARG B C 1
ATOM 2350 O O . ARG B 1 98 ? 5.914 -16.734 -2.029 1 98.62 98 ARG B O 1
ATOM 2357 N N . GLY B 1 99 ? 4.965 -15.414 -3.514 1 98.88 99 GLY B N 1
ATOM 2358 C CA . GLY B 1 99 ? 3.615 -15.789 -3.117 1 98.88 99 GLY B CA 1
ATOM 2359 C C . GLY B 1 99 ? 3.338 -17.266 -3.285 1 98.88 99 GLY B C 1
ATOM 2360 O O . GLY B 1 99 ? 2.672 -17.891 -2.445 1 98.88 99 GLY B O 1
ATOM 2361 N N . MET B 1 100 ? 3.754 -17.812 -4.41 1 98.88 100 MET B N 1
ATOM 2362 C CA . MET B 1 100 ? 3.645 -19.266 -4.586 1 98.88 100 MET B CA 1
ATOM 2363 C C . MET B 1 100 ? 4.477 -20 -3.541 1 98.88 100 MET B C 1
ATOM 2365 O O . MET B 1 100 ? 4.039 -21.016 -2.998 1 98.88 100 MET B O 1
ATOM 2369 N N . GLN B 1 101 ? 5.711 -19.516 -3.303 1 98.81 101 GLN B N 1
ATOM 2370 C CA . GLN B 1 101 ? 6.547 -20.094 -2.264 1 98.81 101 GLN B CA 1
ATOM 2371 C C . GLN B 1 101 ? 5.836 -20.094 -0.914 1 98.81 101 GLN B C 1
ATOM 2373 O O . GLN B 1 101 ? 5.941 -21.047 -0.146 1 98.81 101 GLN B O 1
ATOM 2378 N N . MET B 1 102 ? 5.125 -19.047 -0.634 1 98.75 102 MET B N 1
ATOM 2379 C CA . MET B 1 102 ? 4.387 -18.938 0.622 1 98.75 102 MET B CA 1
ATOM 2380 C C . MET B 1 102 ? 3.271 -19.984 0.682 1 98.75 102 MET B C 1
ATOM 2382 O O . MET B 1 102 ? 3.033 -20.578 1.73 1 98.75 102 MET B O 1
ATOM 2386 N N . LEU B 1 103 ? 2.551 -20.172 -0.462 1 98.62 103 LEU B N 1
ATOM 2387 C CA . LEU B 1 103 ? 1.548 -21.234 -0.521 1 98.62 103 LEU B CA 1
ATOM 2388 C C . LEU B 1 103 ? 2.158 -22.578 -0.157 1 98.62 103 LEU B C 1
ATOM 2390 O O . LEU B 1 103 ? 1.584 -23.328 0.635 1 98.62 103 LEU B O 1
ATOM 2394 N N . ALA B 1 104 ? 3.314 -22.844 -0.724 1 98.38 104 ALA B N 1
ATOM 2395 C CA . ALA B 1 104 ? 4.008 -24.109 -0.468 1 98.38 104 ALA B CA 1
ATOM 2396 C C . ALA B 1 104 ? 4.434 -24.203 0.994 1 98.38 104 ALA B C 1
ATOM 2398 O O . ALA B 1 104 ? 4.172 -25.219 1.654 1 98.38 104 ALA B O 1
ATOM 2399 N N . HIS B 1 105 ? 5.051 -23.172 1.464 1 98 105 HIS B N 1
ATOM 2400 C CA . HIS B 1 105 ? 5.539 -23.125 2.838 1 98 105 HIS B CA 1
ATOM 2401 C C . HIS B 1 105 ? 4.398 -23.312 3.832 1 98 105 HIS B C 1
ATOM 2403 O O . HIS B 1 105 ? 4.512 -24.109 4.773 1 98 105 HIS B O 1
ATOM 2409 N N . TRP B 1 106 ? 3.34 -22.594 3.637 1 97.81 106 TRP B N 1
ATOM 2410 C CA . TRP B 1 106 ? 2.158 -22.641 4.492 1 97.81 106 TRP B CA 1
ATOM 2411 C C . TRP B 1 106 ? 1.549 -24.047 4.504 1 97.81 106 TRP B C 1
ATOM 2413 O O . TRP B 1 106 ? 0.943 -24.453 5.492 1 97.81 106 TRP B O 1
ATOM 2423 N N . SER B 1 107 ? 1.762 -24.828 3.441 1 97 107 SER B N 1
ATOM 2424 C CA . SER B 1 107 ? 1.21 -26.172 3.291 1 97 107 SER B CA 1
ATOM 2425 C C . SER B 1 107 ? 2.205 -27.234 3.75 1 97 107 SER B C 1
ATOM 2427 O O . SER B 1 107 ? 1.984 -28.422 3.543 1 97 107 SER B O 1
ATOM 2429 N N . GLY B 1 108 ? 3.318 -26.781 4.289 1 96.38 108 GLY B N 1
ATOM 2430 C CA . GLY B 1 108 ? 4.285 -27.703 4.852 1 96.38 108 GLY B CA 1
ATOM 2431 C C . GLY B 1 108 ? 5.387 -28.078 3.877 1 96.38 108 GLY B C 1
ATOM 2432 O O . GLY B 1 108 ? 6.184 -28.984 4.156 1 96.38 108 GLY B O 1
ATOM 2433 N N . GLY B 1 109 ? 5.383 -27.453 2.707 1 96.69 109 GLY B N 1
ATOM 2434 C CA . GLY B 1 109 ? 6.398 -27.734 1.704 1 96.69 109 GLY B CA 1
ATOM 2435 C C . GLY B 1 109 ? 7.699 -26.984 1.943 1 96.69 109 GLY B C 1
ATOM 2436 O O . GLY B 1 109 ? 7.738 -26.031 2.725 1 96.69 109 GLY B O 1
ATOM 2437 N N . GLY B 1 110 ? 8.727 -27.422 1.171 1 97.06 110 GLY B N 1
ATOM 2438 C CA . GLY B 1 110 ? 10.039 -26.812 1.304 1 97.06 110 GLY B CA 1
ATOM 2439 C C . GLY B 1 110 ? 10.492 -26.078 0.052 1 97.06 110 GLY B C 1
ATOM 2440 O O . GLY B 1 110 ? 9.828 -26.156 -0.988 1 97.06 110 GLY B O 1
ATOM 2441 N N . LEU B 1 111 ? 11.531 -25.312 0.229 1 98.31 111 LEU B N 1
ATOM 2442 C CA . LEU B 1 111 ? 12.164 -24.578 -0.866 1 98.31 111 LEU B CA 1
ATOM 2443 C C . LEU B 1 111 ? 13.617 -25.016 -1.035 1 98.31 111 LEU B C 1
ATOM 2445 O O . LEU B 1 111 ? 14.234 -25.516 -0.089 1 98.31 111 LEU B O 1
ATOM 2449 N N . LYS B 1 112 ? 14.102 -24.859 -2.225 1 98.31 112 LYS B N 1
ATOM 2450 C CA . LYS B 1 112 ? 15.5 -25.156 -2.521 1 98.31 112 LYS B CA 1
ATOM 2451 C C . LYS B 1 112 ? 16.094 -24.094 -3.453 1 98.31 112 LYS B C 1
ATOM 2453 O O . LYS B 1 112 ? 15.375 -23.484 -4.246 1 98.31 112 LYS B O 1
ATOM 2458 N N . PRO B 1 113 ? 17.422 -23.938 -3.279 1 98 113 PRO B N 1
ATOM 2459 C CA . PRO B 1 113 ? 18.062 -23.031 -4.23 1 98 113 PRO B CA 1
ATOM 2460 C C . PRO B 1 113 ? 18.047 -23.547 -5.66 1 98 113 PRO B C 1
ATOM 2462 O O . PRO B 1 113 ? 18.062 -24.766 -5.875 1 98 113 PRO B O 1
ATOM 2465 N N . VAL B 1 114 ? 17.875 -22.656 -6.598 1 97.25 114 VAL B N 1
ATOM 2466 C CA . VAL B 1 114 ? 17.953 -23 -8.008 1 97.25 114 VAL B CA 1
ATOM 2467 C C . VAL B 1 114 ? 18.797 -21.969 -8.75 1 97.25 114 VAL B C 1
ATOM 2469 O O . VAL B 1 114 ? 18.781 -20.781 -8.422 1 97.25 114 VAL B O 1
ATOM 2472 N N . ALA B 1 115 ? 19.531 -22.422 -9.703 1 95 115 ALA B N 1
ATOM 2473 C CA . ALA B 1 115 ? 20.391 -21.547 -10.5 1 95 115 ALA B CA 1
ATOM 2474 C C . ALA B 1 115 ? 19.812 -21.344 -11.898 1 95 115 ALA B C 1
ATOM 2476 O O . ALA B 1 115 ? 18.984 -22.141 -12.359 1 95 115 ALA B O 1
ATOM 2477 N N . GLY B 1 116 ? 20.156 -20.25 -12.547 1 94.75 116 GLY B N 1
ATOM 2478 C CA . GLY B 1 116 ? 19.766 -20.016 -13.93 1 94.75 116 GLY B CA 1
ATOM 2479 C C . GLY B 1 116 ? 18.344 -19.531 -14.086 1 94.75 116 GLY B C 1
ATOM 2480 O O . GLY B 1 116 ? 17.75 -19.672 -15.156 1 94.75 116 GLY B O 1
ATOM 2481 N N . HIS B 1 117 ? 17.797 -18.969 -13.055 1 96.38 117 HIS B N 1
ATOM 2482 C CA . HIS B 1 117 ? 16.391 -18.578 -13.117 1 96.38 117 HIS B CA 1
ATOM 2483 C C . HIS B 1 117 ? 16.219 -17.078 -12.906 1 96.38 117 HIS B C 1
ATOM 2485 O O . HIS B 1 117 ? 15.102 -16.578 -12.875 1 96.38 117 HIS B O 1
ATOM 2491 N N . VAL B 1 118 ? 17.312 -16.391 -12.766 1 95.38 118 VAL B N 1
ATOM 2492 C CA . VAL B 1 118 ? 17.219 -14.953 -12.523 1 95.38 118 VAL B CA 1
ATOM 2493 C C . VAL B 1 118 ? 17.406 -14.195 -13.836 1 95.38 118 VAL B C 1
ATOM 2495 O O . VAL B 1 118 ? 18.422 -14.383 -14.523 1 95.38 118 VAL B O 1
ATOM 2498 N N . ARG B 1 119 ? 16.375 -13.383 -14.125 1 94.12 119 ARG B N 1
ATOM 2499 C CA . ARG B 1 119 ? 16.391 -12.523 -15.305 1 94.12 119 ARG B CA 1
ATOM 2500 C C . ARG B 1 119 ? 16.562 -13.344 -16.578 1 94.12 119 ARG B C 1
ATOM 2502 O O . ARG B 1 119 ? 17.438 -13.047 -17.406 1 94.12 119 ARG B O 1
ATOM 2509 N N . THR B 1 120 ? 15.828 -14.336 -16.656 1 96.31 120 THR B N 1
ATOM 2510 C CA . THR B 1 120 ? 15.789 -15.195 -17.844 1 96.31 120 THR B CA 1
ATOM 2511 C C . THR B 1 120 ? 14.344 -15.516 -18.219 1 96.31 120 THR B C 1
ATOM 2513 O O . THR B 1 120 ? 13.406 -14.898 -17.703 1 96.31 120 THR B O 1
ATOM 2516 N N . ARG B 1 121 ? 14.18 -16.359 -19.25 1 97.44 121 ARG B N 1
ATOM 2517 C CA . ARG B 1 121 ? 12.875 -16.859 -19.656 1 97.44 121 ARG B CA 1
ATOM 2518 C C . ARG B 1 121 ? 12.875 -18.391 -19.734 1 97.44 121 ARG B C 1
ATOM 2520 O O . ARG B 1 121 ? 13.914 -19 -19.984 1 97.44 121 ARG B O 1
ATOM 2527 N N . HIS B 1 122 ? 11.703 -18.922 -19.438 1 97 122 HIS B N 1
ATOM 2528 C CA . HIS B 1 122 ? 11.531 -20.375 -19.484 1 97 122 HIS B CA 1
ATOM 2529 C C . HIS B 1 122 ? 10.391 -20.75 -20.422 1 97 122 HIS B C 1
ATOM 2531 O O . HIS B 1 122 ? 9.367 -20.062 -20.484 1 97 122 HIS B O 1
ATOM 2537 N N . GLN B 1 123 ? 10.633 -21.844 -21.078 1 97.81 123 GLN B N 1
ATOM 2538 C CA . GLN B 1 123 ? 9.523 -22.547 -21.719 1 97.81 123 GLN B CA 1
ATOM 2539 C C . GLN B 1 123 ? 8.852 -23.516 -20.734 1 97.81 123 GLN B C 1
ATOM 2541 O O . GLN B 1 123 ? 9.508 -24.406 -20.188 1 97.81 123 GLN B O 1
ATOM 2546 N N . LEU B 1 124 ? 7.582 -23.281 -20.531 1 98.38 124 LEU B N 1
ATOM 2547 C CA . LEU B 1 124 ? 6.836 -24.141 -19.625 1 98.38 124 LEU B CA 1
ATOM 2548 C C . LEU B 1 124 ? 6.191 -25.297 -20.359 1 98.38 124 LEU B C 1
ATOM 2550 O O . LEU B 1 124 ? 5.715 -25.141 -21.484 1 98.38 124 LEU B O 1
ATOM 2554 N N . SER B 1 125 ? 6.168 -26.406 -19.688 1 98.25 125 SER B N 1
ATOM 2555 C CA . SER B 1 125 ? 5.449 -27.578 -20.156 1 98.25 125 SER B CA 1
ATOM 2556 C C . SER B 1 125 ? 4.477 -28.109 -19.109 1 98.25 125 SER B C 1
ATOM 2558 O O . SER B 1 125 ? 4.617 -27.797 -17.922 1 98.25 125 SER B O 1
ATOM 2560 N N . GLY B 1 126 ? 3.477 -28.906 -19.516 1 97.94 126 GLY B N 1
ATOM 2561 C CA . GLY B 1 126 ? 2.404 -29.391 -18.656 1 97.94 126 GLY B CA 1
ATOM 2562 C C . GLY B 1 126 ? 1.034 -28.891 -19.078 1 97.94 126 GLY B C 1
ATOM 2563 O O . GLY B 1 126 ? 0.736 -28.812 -20.266 1 97.94 126 GLY B O 1
ATOM 2564 N N . GLN B 1 127 ? 0.169 -28.625 -18.078 1 97.81 127 GLN B N 1
ATOM 2565 C CA . GLN B 1 127 ? -1.156 -28.094 -18.375 1 97.81 127 GLN B CA 1
ATOM 2566 C C . GLN B 1 127 ? -1.073 -26.641 -18.828 1 97.81 127 GLN B C 1
ATOM 2568 O O . GLN B 1 127 ? -1.943 -26.172 -19.562 1 97.81 127 GLN B O 1
ATOM 2573 N N . ILE B 1 128 ? -0.048 -25.953 -18.375 1 97.81 128 ILE B N 1
ATOM 2574 C CA . ILE B 1 128 ? 0.25 -24.609 -18.844 1 97.81 128 ILE B CA 1
ATOM 2575 C C . ILE B 1 128 ? 1.466 -24.641 -19.766 1 97.81 128 ILE B C 1
ATOM 2577 O O . ILE B 1 128 ? 2.555 -25.047 -19.359 1 97.81 128 ILE B O 1
ATOM 2581 N N . LYS B 1 129 ? 1.258 -24.266 -21.031 1 97.62 129 LYS B N 1
ATOM 2582 C CA . LYS B 1 129 ? 2.322 -24.141 -22.016 1 97.62 129 LYS B CA 1
ATOM 2583 C C . LYS B 1 129 ? 2.498 -22.688 -22.469 1 97.62 129 LYS B C 1
ATOM 2585 O O . LYS B 1 129 ? 1.578 -22.094 -23.016 1 97.62 129 LYS B O 1
ATOM 2590 N N . ALA B 1 130 ? 3.656 -22.156 -22.141 1 97.81 130 ALA B N 1
ATOM 2591 C CA . ALA B 1 130 ? 3.941 -20.766 -22.469 1 97.81 130 ALA B CA 1
ATOM 2592 C C . ALA B 1 130 ? 5.41 -20.422 -22.219 1 97.81 130 ALA B C 1
ATOM 2594 O O . ALA B 1 130 ? 6.125 -21.188 -21.562 1 97.81 130 ALA B O 1
ATOM 2595 N N . GLU B 1 131 ? 5.852 -19.422 -22.859 1 98 131 GLU B N 1
ATOM 2596 C CA . GLU B 1 131 ? 7.117 -18.812 -22.469 1 98 131 GLU B CA 1
ATOM 2597 C C . GLU B 1 131 ? 6.906 -17.719 -21.422 1 98 131 GLU B C 1
ATOM 2599 O O . GLU B 1 131 ? 6.094 -16.812 -21.625 1 98 131 GLU B O 1
ATOM 2604 N N . VAL B 1 132 ? 7.625 -17.828 -20.328 1 98.25 132 VAL B N 1
ATOM 2605 C CA . VAL B 1 132 ? 7.387 -16.859 -19.266 1 98.25 132 VAL B CA 1
ATOM 2606 C C . VAL B 1 132 ? 8.719 -16.328 -18.75 1 98.25 132 VAL B C 1
ATOM 2608 O O . VAL B 1 132 ? 9.766 -16.938 -18.969 1 98.25 132 VAL B O 1
ATOM 2611 N N . ASN B 1 133 ? 8.672 -15.125 -18.078 1 97.88 133 ASN B N 1
ATOM 2612 C CA . ASN B 1 133 ? 9.852 -14.57 -17.438 1 97.88 133 ASN B CA 1
ATOM 2613 C C . ASN B 1 133 ? 10.18 -15.305 -16.125 1 97.88 133 ASN B C 1
ATOM 2615 O O . ASN B 1 133 ? 9.336 -16.016 -15.594 1 97.88 133 ASN B O 1
ATOM 2619 N N . SER B 1 134 ? 11.383 -15.195 -15.695 1 97.75 134 SER B N 1
ATOM 2620 C CA . SER B 1 134 ? 11.852 -15.828 -14.461 1 97.75 134 SER B CA 1
ATOM 2621 C C . SER B 1 134 ? 12.812 -14.914 -13.703 1 97.75 134 SER B C 1
ATOM 2623 O O . SER B 1 134 ? 13.711 -14.32 -14.297 1 97.75 134 SER B O 1
ATOM 2625 N N . TYR B 1 135 ? 12.555 -14.781 -12.344 1 96.56 135 TYR B N 1
ATOM 2626 C CA . TYR B 1 135 ? 13.359 -13.867 -11.547 1 96.56 135 TYR B CA 1
ATOM 2627 C C . TYR B 1 135 ? 13.656 -14.461 -10.172 1 96.56 135 TYR B C 1
ATOM 2629 O O . TYR B 1 135 ? 13.938 -13.727 -9.219 1 96.56 135 TYR B O 1
ATOM 2637 N N . HIS B 1 136 ? 13.633 -15.695 -10.008 1 96.12 136 HIS B N 1
ATOM 2638 C CA . HIS B 1 136 ? 13.727 -16.266 -8.672 1 96.12 136 HIS B CA 1
ATOM 2639 C C . HIS B 1 136 ? 14.984 -17.125 -8.523 1 96.12 136 HIS B C 1
ATOM 2641 O O . HIS B 1 136 ? 15.461 -17.703 -9.5 1 96.12 136 HIS B O 1
ATOM 2647 N N . SER B 1 137 ? 15.43 -17.203 -7.25 1 97.25 137 SER B N 1
ATOM 2648 C CA . SER B 1 137 ? 16.594 -18.016 -6.922 1 97.25 137 SER B CA 1
ATOM 2649 C C . SER B 1 137 ? 16.203 -19.203 -6.035 1 97.25 137 SER B C 1
ATOM 2651 O O . SER B 1 137 ? 17.047 -20.016 -5.688 1 97.25 137 SER B O 1
ATOM 2653 N N . LEU B 1 138 ? 14.961 -19.219 -5.621 1 98.12 138 LEU B N 1
ATOM 2654 C CA . LEU B 1 138 ? 14.422 -20.344 -4.863 1 98.12 138 LEU B CA 1
ATOM 2655 C C . LEU B 1 138 ? 13.305 -21.031 -5.637 1 98.12 138 LEU B C 1
ATOM 2657 O O . LEU B 1 138 ? 12.523 -20.375 -6.328 1 98.12 138 LEU B O 1
ATOM 2661 N N . ALA B 1 139 ? 13.25 -22.344 -5.594 1 98.25 139 ALA B N 1
ATOM 2662 C CA . ALA B 1 139 ? 12.211 -23.188 -6.188 1 98.25 139 ALA B CA 1
ATOM 2663 C C . ALA B 1 139 ? 11.562 -24.078 -5.141 1 98.25 139 ALA B C 1
ATOM 2665 O O . ALA B 1 139 ? 12.07 -24.219 -4.023 1 98.25 139 ALA B O 1
ATOM 2666 N N . LEU B 1 140 ? 10.422 -24.609 -5.457 1 98.62 140 LEU B N 1
ATOM 2667 C CA . LEU B 1 140 ? 9.789 -25.578 -4.57 1 98.62 140 LEU B CA 1
ATOM 2668 C C . LEU B 1 140 ? 10.602 -26.859 -4.488 1 98.62 140 LEU B C 1
ATOM 2670 O O . LEU B 1 140 ? 11.109 -27.344 -5.504 1 98.62 140 LEU B O 1
ATOM 2674 N N . ASP B 1 141 ? 10.773 -27.281 -3.242 1 98 141 ASP B N 1
ATOM 2675 C CA . ASP B 1 141 ? 11.391 -28.594 -3.023 1 98 141 ASP B CA 1
ATOM 2676 C C . ASP B 1 141 ? 10.352 -29.703 -3.082 1 98 141 ASP B C 1
ATOM 2678 O O . ASP B 1 141 ? 10.023 -30.312 -2.057 1 98 141 ASP B O 1
ATOM 2682 N N . GLY B 1 142 ? 9.719 -29.922 -4.266 1 97.88 142 GLY B N 1
ATOM 2683 C CA . GLY B 1 142 ? 8.625 -30.859 -4.48 1 97.88 142 GLY B CA 1
ATOM 2684 C C . GLY B 1 142 ? 7.262 -30.203 -4.48 1 97.88 142 GLY B C 1
ATOM 2685 O O . GLY B 1 142 ? 7.133 -29.031 -4.129 1 97.88 142 GLY B O 1
ATOM 2686 N N . CYS B 1 143 ? 6.297 -30.922 -4.934 1 98.31 143 CYS B N 1
ATOM 2687 C CA . CYS B 1 143 ? 4.922 -30.438 -4.926 1 98.31 143 CYS B CA 1
ATOM 2688 C C . CYS B 1 143 ? 4.348 -30.438 -3.512 1 98.31 143 CYS B C 1
ATOM 2690 O O . CYS B 1 143 ? 4.395 -31.469 -2.828 1 98.31 143 CYS B O 1
ATOM 2692 N N . PRO B 1 144 ? 3.82 -29.359 -2.979 1 97.69 144 PRO B N 1
ATOM 2693 C CA . PRO B 1 144 ? 3.279 -29.344 -1.617 1 97.69 144 PRO B CA 1
ATOM 2694 C C . PRO B 1 144 ? 2.061 -30.25 -1.459 1 97.69 144 PRO B C 1
ATOM 2696 O O . PRO B 1 144 ? 1.432 -30.625 -2.453 1 97.69 144 PRO B O 1
ATOM 2699 N N . GLN B 1 145 ? 1.735 -30.562 -0.201 1 95.31 145 GLN B N 1
ATOM 2700 C CA . GLN B 1 145 ? 0.555 -31.359 0.106 1 95.31 145 GLN B CA 1
ATOM 2701 C C . GLN B 1 145 ? -0.712 -30.703 -0.433 1 95.31 145 GLN B C 1
ATOM 2703 O O . GLN B 1 145 ? -0.873 -29.484 -0.339 1 95.31 145 GLN B O 1
ATOM 2708 N N . ASP B 1 146 ? -1.577 -31.5 -1.086 1 96.94 146 ASP B N 1
ATOM 2709 C CA . ASP B 1 146 ? -2.906 -31.125 -1.556 1 96.94 146 ASP B CA 1
ATOM 2710 C C . ASP B 1 146 ? -2.814 -30.219 -2.781 1 96.94 146 ASP B C 1
ATOM 2712 O O . ASP B 1 146 ? -3.748 -29.469 -3.076 1 96.94 146 ASP B O 1
ATOM 2716 N N . PHE B 1 147 ? -1.642 -30.203 -3.381 1 98.44 147 PHE B N 1
ATOM 2717 C CA . PHE B 1 147 ? -1.487 -29.453 -4.629 1 98.44 147 PHE B CA 1
ATOM 2718 C C . PHE B 1 147 ? -1.127 -30.391 -5.773 1 98.44 147 PHE B C 1
ATOM 2720 O O . PHE B 1 147 ? -0.699 -31.531 -5.543 1 98.44 147 PHE B O 1
ATOM 2727 N N . GLU B 1 148 ? -1.343 -29.922 -6.988 1 98.56 148 GLU B N 1
ATOM 2728 C CA . GLU B 1 148 ? -0.805 -30.562 -8.188 1 98.56 148 GLU B CA 1
ATOM 2729 C C . GLU B 1 148 ? 0.015 -29.562 -9.016 1 98.56 148 GLU B C 1
ATOM 2731 O O . GLU B 1 148 ? -0.185 -28.359 -8.922 1 98.56 148 GLU B O 1
ATOM 2736 N N . VAL B 1 149 ? 0.932 -30.141 -9.789 1 98.81 149 VAL B N 1
ATOM 2737 C CA . VAL B 1 149 ? 1.799 -29.328 -10.633 1 98.81 149 VAL B CA 1
ATOM 2738 C C . VAL B 1 149 ? 1.088 -29 -11.945 1 98.81 149 VAL B C 1
ATOM 2740 O O . VAL B 1 149 ? 0.566 -29.891 -12.617 1 98.81 149 VAL B O 1
ATOM 2743 N N . LEU B 1 150 ? 1.063 -27.719 -12.281 1 98.75 150 LEU B N 1
ATOM 2744 C CA . LEU B 1 150 ? 0.443 -27.266 -13.523 1 98.75 150 LEU B CA 1
ATOM 2745 C C . LEU B 1 150 ? 1.485 -27.109 -14.617 1 98.75 150 LEU B C 1
ATOM 2747 O O . LEU B 1 150 ? 1.174 -27.25 -15.805 1 98.75 150 LEU B O 1
ATOM 2751 N N . ALA B 1 151 ? 2.723 -26.766 -14.219 1 98.75 151 ALA B N 1
ATOM 2752 C CA . ALA B 1 151 ? 3.744 -26.484 -15.227 1 98.75 151 ALA B CA 1
ATOM 2753 C C . ALA B 1 151 ? 5.145 -26.656 -14.648 1 98.75 151 ALA B C 1
ATOM 2755 O O . ALA B 1 151 ? 5.359 -26.438 -13.453 1 98.75 151 ALA B O 1
ATOM 2756 N N . ARG B 1 152 ? 6.047 -27.016 -15.484 1 98.75 152 ARG B N 1
ATOM 2757 C CA . ARG B 1 152 ? 7.469 -27.109 -15.172 1 98.75 152 ARG B CA 1
ATOM 2758 C C . ARG B 1 152 ? 8.305 -26.391 -16.219 1 98.75 152 ARG B C 1
ATOM 2760 O O . ARG B 1 152 ? 7.895 -26.281 -17.375 1 98.75 152 ARG B O 1
ATOM 2767 N N . SER B 1 153 ? 9.422 -25.922 -15.734 1 98.25 153 SER B N 1
ATOM 2768 C CA . SER B 1 153 ? 10.406 -25.391 -16.672 1 98.25 153 SER B CA 1
ATOM 2769 C C . SER B 1 153 ? 11.172 -26.516 -17.359 1 98.25 153 SER B C 1
ATOM 2771 O O . SER B 1 153 ? 11.008 -27.688 -17.031 1 98.25 153 SER B O 1
ATOM 2773 N N . GLU B 1 154 ? 12.047 -26.125 -18.328 1 97.25 154 GLU B N 1
ATOM 2774 C CA . GLU B 1 154 ? 12.82 -27.078 -19.109 1 97.25 154 GLU B CA 1
ATOM 2775 C C . GLU B 1 154 ? 13.766 -27.891 -18.219 1 97.25 154 GLU B C 1
ATOM 2777 O O . GLU B 1 154 ? 14.055 -29.047 -18.5 1 97.25 154 GLU B O 1
ATOM 2782 N N . ASP B 1 155 ? 14.203 -27.281 -17.156 1 96.69 155 ASP B N 1
ATOM 2783 C CA . ASP B 1 155 ? 15.133 -27.969 -16.266 1 96.69 155 ASP B CA 1
ATOM 2784 C C . ASP B 1 155 ? 14.383 -28.75 -15.18 1 96.69 155 ASP B C 1
ATOM 2786 O O . ASP B 1 155 ? 14.992 -29.25 -14.234 1 96.69 155 ASP B O 1
ATOM 2790 N N . GLY B 1 156 ? 13.047 -28.75 -15.25 1 97.69 156 GLY B N 1
ATOM 2791 C CA . GLY B 1 156 ? 12.25 -29.641 -14.43 1 97.69 156 GLY B CA 1
ATOM 2792 C C . GLY B 1 156 ? 11.695 -28.984 -13.188 1 97.69 156 GLY B C 1
ATOM 2793 O O . GLY B 1 156 ? 10.969 -29.609 -12.414 1 97.69 156 GLY B O 1
ATOM 2794 N N . GLU B 1 157 ? 12 -27.734 -12.961 1 98.5 157 GLU B N 1
ATOM 2795 C CA . GLU B 1 157 ? 11.539 -27.031 -11.766 1 98.5 157 GLU B CA 1
ATOM 2796 C C . GLU B 1 157 ? 10.039 -26.734 -11.844 1 98.5 157 GLU B C 1
ATOM 2798 O O . GLU B 1 157 ? 9.516 -26.453 -12.922 1 98.5 157 GLU B O 1
ATOM 2803 N N . ILE B 1 158 ? 9.352 -26.828 -10.727 1 98.81 158 ILE B N 1
ATOM 2804 C CA . ILE B 1 158 ? 7.926 -26.531 -10.656 1 98.81 158 ILE B CA 1
ATOM 2805 C C . ILE B 1 158 ? 7.707 -25.031 -10.836 1 98.81 158 ILE B C 1
ATOM 2807 O O . ILE B 1 158 ? 8.266 -24.219 -10.086 1 98.81 158 ILE B O 1
ATOM 2811 N N . GLU B 1 159 ? 6.836 -24.688 -11.812 1 98.88 159 GLU B N 1
ATOM 2812 C CA . GLU B 1 159 ? 6.641 -23.281 -12.117 1 98.88 159 GLU B CA 1
ATOM 2813 C C . GLU B 1 159 ? 5.191 -22.859 -11.883 1 98.88 159 GLU B C 1
ATOM 2815 O O . GLU B 1 159 ? 4.879 -21.672 -11.859 1 98.88 159 GLU B O 1
ATOM 2820 N N . ALA B 1 160 ? 4.348 -23.781 -11.672 1 98.94 160 ALA B N 1
ATOM 2821 C CA . ALA B 1 160 ? 2.959 -23.469 -11.336 1 98.94 160 ALA B CA 1
ATOM 2822 C C . ALA B 1 160 ? 2.305 -24.641 -10.602 1 98.94 160 ALA B C 1
ATOM 2824 O O . ALA B 1 160 ? 2.562 -25.797 -10.914 1 98.94 160 ALA B O 1
ATOM 2825 N N . ILE B 1 161 ? 1.427 -24.312 -9.656 1 98.88 161 ILE B N 1
ATOM 2826 C CA . ILE B 1 161 ? 0.701 -25.328 -8.898 1 98.88 161 ILE B CA 1
ATOM 2827 C C . ILE B 1 161 ? -0.755 -24.891 -8.727 1 98.88 161 ILE B C 1
ATOM 2829 O O . ILE B 1 161 ? -1.08 -23.703 -8.859 1 98.88 161 ILE B O 1
ATOM 2833 N N . ARG B 1 162 ? -1.604 -25.812 -8.453 1 98.56 162 ARG B N 1
ATOM 2834 C CA . ARG B 1 162 ? -3 -25.578 -8.094 1 98.56 162 ARG B CA 1
ATOM 2835 C C . ARG B 1 162 ? -3.416 -26.469 -6.922 1 98.56 162 ARG B C 1
ATOM 2837 O O . ARG B 1 162 ? -3.012 -27.625 -6.832 1 98.56 162 ARG B O 1
ATOM 2844 N N . HIS B 1 163 ? -4.172 -25.875 -6.016 1 98 163 HIS B N 1
ATOM 2845 C CA . HIS B 1 163 ? -4.73 -26.672 -4.926 1 98 163 HIS B CA 1
ATOM 2846 C C . HIS B 1 163 ? -5.797 -27.625 -5.434 1 98 163 HIS B C 1
ATOM 2848 O O . HIS B 1 163 ? -6.582 -27.281 -6.32 1 98 163 HIS B O 1
ATOM 2854 N N . LEU B 1 164 ? -5.922 -28.75 -4.863 1 97.19 164 LEU B N 1
ATOM 2855 C CA . LEU B 1 164 ? -6.797 -29.812 -5.344 1 97.19 164 LEU B CA 1
ATOM 2856 C C . LEU B 1 164 ? -8.258 -29.516 -4.996 1 97.19 164 LEU B C 1
ATOM 2858 O O . LEU B 1 164 ? -9.164 -29.953 -5.707 1 97.19 164 LEU B O 1
ATOM 2862 N N . HIS B 1 165 ? -8.492 -28.734 -3.918 1 95.44 165 HIS B N 1
ATOM 2863 C CA . HIS B 1 165 ? -9.852 -28.594 -3.41 1 95.44 165 HIS B CA 1
ATOM 2864 C C . HIS B 1 165 ? -10.242 -27.125 -3.283 1 95.44 165 HIS B C 1
ATOM 2866 O O . HIS B 1 165 ? -11.422 -26.797 -3.098 1 95.44 165 HIS B O 1
ATOM 2872 N N . ARG B 1 166 ? -9.305 -26.344 -3.256 1 96.31 166 ARG B N 1
ATOM 2873 C CA . ARG B 1 166 ? -9.547 -24.906 -3.152 1 96.31 166 ARG B CA 1
ATOM 2874 C C . ARG B 1 166 ? -9.156 -24.188 -4.441 1 96.31 166 ARG B C 1
ATOM 2876 O O . ARG B 1 166 ? -8.305 -24.672 -5.191 1 96.31 166 ARG B O 1
ATOM 2883 N N . SER B 1 167 ? -9.805 -23.047 -4.688 1 97.69 167 SER B N 1
ATOM 2884 C CA . SER B 1 167 ? -9.453 -22.234 -5.852 1 97.69 167 SER B CA 1
ATOM 2885 C C . SER B 1 167 ? -8.172 -21.438 -5.613 1 97.69 167 SER B C 1
ATOM 2887 O O . SER B 1 167 ? -8.195 -20.219 -5.594 1 97.69 167 SER B O 1
ATOM 2889 N N . TRP B 1 168 ? -7.094 -22.156 -5.43 1 98.5 168 TRP B N 1
ATOM 2890 C CA . TRP B 1 168 ? -5.785 -21.562 -5.184 1 98.5 168 TRP B CA 1
ATOM 2891 C C . TRP B 1 168 ? -4.797 -21.953 -6.277 1 98.5 168 TRP B C 1
ATOM 2893 O O . TRP B 1 168 ? -4.746 -23.109 -6.691 1 98.5 168 TRP B O 1
ATOM 2903 N N . GLN B 1 169 ? -4.09 -21.047 -6.789 1 98.81 169 GLN B N 1
ATOM 2904 C CA . GLN B 1 169 ? -2.998 -21.297 -7.723 1 98.81 169 GLN B CA 1
ATOM 2905 C C . GLN B 1 169 ? -1.744 -20.531 -7.336 1 98.81 169 GLN B C 1
ATOM 2907 O O . GLN B 1 169 ? -1.821 -19.531 -6.602 1 98.81 169 GLN B O 1
ATOM 2912 N N . GLY B 1 170 ? -0.628 -20.984 -7.723 1 98.88 170 GLY B N 1
ATOM 2913 C CA . GLY B 1 170 ? 0.665 -20.328 -7.613 1 98.88 170 GLY B CA 1
ATOM 2914 C C . GLY B 1 170 ? 1.424 -20.281 -8.93 1 98.88 170 GLY B C 1
ATOM 2915 O O . GLY B 1 170 ? 1.451 -21.266 -9.672 1 98.88 170 GLY B O 1
ATOM 2916 N N . TRP B 1 171 ? 1.951 -19.141 -9.266 1 98.88 171 TRP B N 1
ATOM 2917 C CA . TRP B 1 171 ? 2.777 -18.922 -10.445 1 98.88 171 TRP B CA 1
ATOM 2918 C C . TRP B 1 171 ? 4.16 -18.406 -10.055 1 98.88 171 TRP B C 1
ATOM 2920 O O . TRP B 1 171 ? 4.281 -17.438 -9.305 1 98.88 171 TRP B O 1
ATOM 2930 N N . MET B 1 172 ? 5.215 -19.031 -10.594 1 98.81 172 MET B N 1
ATOM 2931 C CA . MET B 1 172 ? 6.574 -18.625 -10.242 1 98.81 172 MET B CA 1
ATOM 2932 C C . MET B 1 172 ? 7.016 -17.438 -11.102 1 98.81 172 MET B C 1
ATOM 2934 O O . MET B 1 172 ? 7.953 -16.719 -10.742 1 98.81 172 MET B O 1
ATOM 2938 N N . TRP B 1 173 ? 6.402 -17.234 -12.25 1 98.69 173 TRP B N 1
ATOM 2939 C CA . TRP B 1 173 ? 6.746 -16.109 -13.094 1 98.69 173 TRP B CA 1
ATOM 2940 C C . TRP B 1 173 ? 5.953 -14.867 -12.695 1 98.69 173 TRP B C 1
ATOM 2942 O O . TRP B 1 173 ? 5.117 -14.922 -11.789 1 98.69 173 TRP B O 1
ATOM 2952 N N . HIS B 1 174 ? 6.293 -13.766 -13.258 1 98.62 174 HIS B N 1
ATOM 2953 C CA . HIS B 1 174 ? 5.664 -12.477 -12.992 1 98.62 174 HIS B CA 1
ATOM 2954 C C . HIS B 1 174 ? 4.871 -11.992 -14.203 1 98.62 174 HIS B C 1
ATOM 2956 O O . HIS B 1 174 ? 5.398 -11.266 -15.055 1 98.62 174 HIS B O 1
ATOM 2962 N N . PRO B 1 175 ? 3.578 -12.328 -14.18 1 98.69 175 PRO B N 1
ATOM 2963 C CA . PRO B 1 175 ? 2.807 -11.875 -15.336 1 98.69 175 PRO B CA 1
ATOM 2964 C C . PRO B 1 175 ? 2.754 -10.359 -15.461 1 98.69 175 PRO B C 1
ATOM 2966 O O . PRO B 1 175 ? 2.65 -9.828 -16.562 1 98.69 175 PRO B O 1
ATOM 2969 N N . GLU B 1 176 ? 2.922 -9.641 -14.367 1 98.31 176 GLU B N 1
ATOM 2970 C CA . GLU B 1 176 ? 2.812 -8.188 -14.352 1 98.31 176 GLU B CA 1
ATOM 2971 C C . GLU B 1 176 ? 4.043 -7.527 -14.969 1 98.31 176 GLU B C 1
ATOM 2973 O O . GLU B 1 176 ? 4.035 -6.328 -15.258 1 98.31 176 GLU B O 1
ATOM 2978 N N . ARG B 1 177 ? 5.102 -8.281 -15.18 1 97.19 177 ARG B N 1
ATOM 2979 C CA . ARG B 1 177 ? 6.352 -7.699 -15.656 1 97.19 177 ARG B CA 1
ATOM 2980 C C . ARG B 1 177 ? 6.516 -7.902 -17.156 1 97.19 177 ARG B C 1
ATOM 2982 O O . ARG B 1 177 ? 7.547 -7.539 -17.734 1 97.19 177 ARG B O 1
ATOM 2989 N N . GLU B 1 178 ? 5.512 -8.508 -17.781 1 97 178 GLU B N 1
ATOM 2990 C CA . GLU B 1 178 ? 5.531 -8.602 -19.234 1 97 178 GLU B CA 1
ATOM 2991 C C . GLU B 1 178 ? 5.27 -7.238 -19.875 1 97 178 GLU B C 1
ATOM 2993 O O . GLU B 1 178 ? 4.484 -6.441 -19.359 1 97 178 GLU B O 1
ATOM 2998 N N . ALA B 1 179 ? 5.895 -6.93 -21.016 1 93.75 179 ALA B N 1
ATOM 2999 C CA . ALA B 1 179 ? 5.668 -5.676 -21.734 1 93.75 179 ALA B CA 1
ATOM 3000 C C . ALA B 1 179 ? 4.188 -5.496 -22.062 1 93.75 179 ALA B C 1
ATOM 3002 O O . ALA B 1 179 ? 3.639 -4.402 -21.906 1 93.75 179 ALA B O 1
ATOM 3003 N N . GLU B 1 180 ? 3.67 -6.527 -22.594 1 96.75 180 GLU B N 1
ATOM 3004 C CA . GLU B 1 180 ? 2.229 -6.684 -22.781 1 96.75 180 GLU B CA 1
ATOM 3005 C C . GLU B 1 180 ? 1.693 -7.867 -21.984 1 96.75 180 GLU B C 1
ATOM 3007 O O . GLU B 1 180 ? 2.252 -8.969 -22.047 1 96.75 180 GLU B O 1
ATOM 3012 N N . PHE B 1 181 ? 0.695 -7.543 -21.219 1 98.19 181 PHE B N 1
ATOM 3013 C CA . PHE B 1 181 ? 0.128 -8.641 -20.438 1 98.19 181 PHE B CA 1
ATOM 3014 C C . PHE B 1 181 ? -0.317 -9.773 -21.344 1 98.19 181 PHE B C 1
ATOM 3016 O O . PHE B 1 181 ? -1.072 -9.562 -22.297 1 98.19 181 PHE B O 1
ATOM 3023 N N . ALA B 1 182 ? 0.11 -10.992 -21.062 1 98.12 182 ALA B N 1
ATOM 3024 C CA . ALA B 1 182 ? -0.281 -12.156 -21.859 1 98.12 182 ALA B CA 1
ATOM 3025 C C . ALA B 1 182 ? -1.766 -12.461 -21.688 1 98.12 182 ALA B C 1
ATOM 3027 O O . ALA B 1 182 ? -2.25 -12.602 -20.562 1 98.12 182 ALA B O 1
ATOM 3028 N N . ALA B 1 183 ? -2.492 -12.664 -22.766 1 97.94 183 ALA B N 1
ATOM 3029 C CA . ALA B 1 183 ? -3.924 -12.961 -22.734 1 97.94 183 ALA B CA 1
ATOM 3030 C C . ALA B 1 183 ? -4.203 -14.211 -21.906 1 97.94 183 ALA B C 1
ATOM 3032 O O . ALA B 1 183 ? -5.199 -14.281 -21.188 1 97.94 183 ALA B O 1
ATOM 3033 N N . HIS B 1 184 ? -3.359 -15.148 -22.031 1 97.38 184 HIS B N 1
ATOM 3034 C CA . HIS B 1 184 ? -3.598 -16.406 -21.344 1 97.38 184 HIS B CA 1
ATOM 3035 C C . HIS B 1 184 ? -3.465 -16.234 -19.828 1 97.38 184 HIS B C 1
ATOM 3037 O O . HIS B 1 184 ? -4.172 -16.891 -19.062 1 97.38 184 HIS B O 1
ATOM 3043 N N . ASP B 1 185 ? -2.555 -15.406 -19.344 1 98.44 185 ASP B N 1
ATOM 3044 C CA . ASP B 1 185 ? -2.447 -15.141 -17.906 1 98.44 185 ASP B CA 1
ATOM 3045 C C . ASP B 1 185 ? -3.66 -14.359 -17.406 1 98.44 185 ASP B C 1
ATOM 3047 O O . ASP B 1 185 ? -4.168 -14.633 -16.312 1 98.44 185 ASP B O 1
ATOM 3051 N N . ILE B 1 186 ? -4.117 -13.375 -18.203 1 98.69 186 ILE B N 1
ATOM 3052 C CA . ILE B 1 186 ? -5.316 -12.609 -17.875 1 98.69 186 ILE B CA 1
ATOM 3053 C C . ILE B 1 186 ? -6.512 -13.547 -17.766 1 98.69 186 ILE B C 1
ATOM 3055 O O . ILE B 1 186 ? -7.25 -13.508 -16.766 1 98.69 186 ILE B O 1
ATOM 3059 N N . GLN B 1 187 ? -6.672 -14.383 -18.703 1 98.12 187 GLN B N 1
ATOM 3060 C CA . GLN B 1 187 ? -7.793 -15.32 -18.703 1 98.12 187 GLN B CA 1
ATOM 3061 C C . GLN B 1 187 ? -7.695 -16.297 -17.547 1 98.12 187 GLN B C 1
ATOM 3063 O O . GLN B 1 187 ? -8.711 -16.656 -16.938 1 98.12 187 GLN B O 1
ATOM 3068 N N . ARG B 1 188 ? -6.543 -16.734 -17.234 1 98.12 188 ARG B N 1
ATOM 3069 C CA . ARG B 1 188 ? -6.344 -17.719 -16.156 1 98.12 188 ARG B CA 1
ATOM 3070 C C . ARG B 1 188 ? -6.746 -17.125 -14.812 1 98.12 188 ARG B C 1
ATOM 3072 O O . ARG B 1 188 ? -7.438 -17.781 -14.031 1 98.12 188 ARG B O 1
ATOM 3079 N N . ILE B 1 189 ? -6.34 -15.898 -14.57 1 98.62 189 ILE B N 1
ATOM 3080 C CA . ILE B 1 189 ? -6.703 -15.297 -13.289 1 98.62 189 ILE B CA 1
ATOM 3081 C C . ILE B 1 189 ? -8.203 -15.008 -13.266 1 98.62 189 ILE B C 1
ATOM 3083 O O . ILE B 1 189 ? -8.844 -15.117 -12.219 1 98.62 189 ILE B O 1
ATOM 3087 N N . GLN B 1 190 ? -8.766 -14.617 -14.359 1 98.56 190 GLN B N 1
ATOM 3088 C CA . GLN B 1 190 ? -10.203 -14.398 -14.438 1 98.56 190 GLN B CA 1
ATOM 3089 C C . GLN B 1 190 ? -10.977 -15.68 -14.117 1 98.56 190 GLN B C 1
ATOM 3091 O O . GLN B 1 190 ? -11.953 -15.648 -13.359 1 98.56 190 GLN B O 1
ATOM 3096 N N . ARG B 1 191 ? -10.523 -16.75 -14.672 1 97.69 191 ARG B N 1
ATOM 3097 C CA . ARG B 1 191 ? -11.164 -18.031 -14.375 1 97.69 191 ARG B CA 1
ATOM 3098 C C . ARG B 1 191 ? -11.023 -18.391 -12.906 1 97.69 191 ARG B C 1
ATOM 3100 O O . ARG B 1 191 ? -11.984 -18.828 -12.266 1 97.69 191 ARG B O 1
ATOM 3107 N N . LEU B 1 192 ? -9.867 -18.156 -12.406 1 98 192 LEU B N 1
ATOM 3108 C CA . LEU B 1 192 ? -9.578 -18.5 -11.016 1 98 192 LEU B CA 1
ATOM 3109 C C . LEU B 1 192 ? -10.469 -17.703 -10.062 1 98 192 LEU B C 1
ATOM 3111 O O . LEU B 1 192 ? -11.023 -18.266 -9.117 1 98 192 LEU B O 1
ATOM 3115 N N . PHE B 1 193 ? -10.594 -16.391 -10.273 1 97.94 193 PHE B N 1
ATOM 3116 C CA . PHE B 1 193 ? -11.258 -15.5 -9.312 1 97.94 193 PHE B CA 1
ATOM 3117 C C . PHE B 1 193 ? -12.758 -15.445 -9.57 1 97.94 193 PHE B C 1
ATOM 3119 O O . PHE B 1 193 ? -13.523 -14.992 -8.719 1 97.94 193 PHE B O 1
ATOM 3126 N N . ASN B 1 194 ? -13.227 -15.891 -10.727 1 93.56 194 ASN B N 1
ATOM 3127 C CA . ASN B 1 194 ? -14.656 -15.867 -11.031 1 93.56 194 ASN B CA 1
ATOM 3128 C C . ASN B 1 194 ? -15.281 -17.25 -10.867 1 93.56 194 ASN B C 1
ATOM 3130 O O . ASN B 1 194 ? -16.5 -17.406 -11.031 1 93.56 194 ASN B O 1
ATOM 3134 N N . GLU B 1 195 ? -14.43 -18.234 -10.602 1 81.56 195 GLU B N 1
ATOM 3135 C CA . GLU B 1 195 ? -14.961 -19.578 -10.352 1 81.56 195 GLU B CA 1
ATOM 3136 C C . GLU B 1 195 ? -15.945 -19.562 -9.18 1 81.56 195 GLU B C 1
ATOM 3138 O O . GLU B 1 195 ? -15.688 -18.922 -8.156 1 81.56 195 GLU B O 1
ATOM 3143 N N . PRO B 1 196 ? -17.188 -20.125 -9.523 1 70.25 196 PRO B N 1
ATOM 3144 C CA . PRO B 1 196 ? -18.125 -20.172 -8.406 1 70.25 196 PRO B CA 1
ATOM 3145 C C . PRO B 1 196 ? -17.578 -20.906 -7.191 1 70.25 196 PRO B C 1
ATOM 3147 O O . PRO B 1 196 ? -16.766 -21.828 -7.34 1 70.25 196 PRO B O 1
ATOM 3150 N N . ARG B 1 197 ? -17.6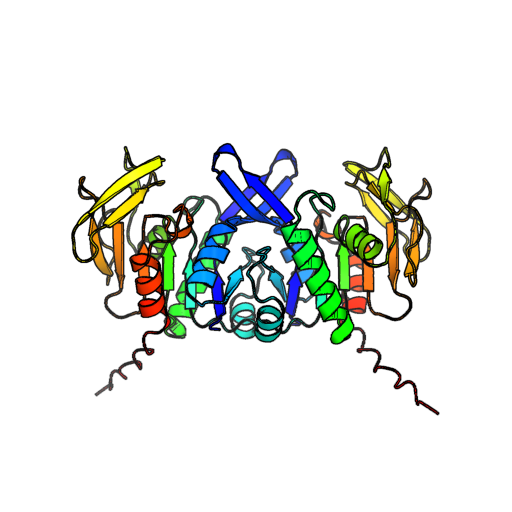88 -20.297 -6.012 1 62.88 197 ARG B N 1
ATOM 3151 C CA . ARG B 1 197 ? -17.234 -20.875 -4.754 1 62.88 197 ARG B CA 1
ATOM 3152 C C . ARG B 1 197 ? -17.719 -22.312 -4.602 1 62.88 197 ARG B C 1
ATOM 3154 O O . ARG B 1 197 ? -18.875 -22.609 -4.875 1 62.88 197 ARG B O 1
ATOM 3161 N N . SER B 1 198 ? -16.859 -23.234 -4.961 1 46.53 198 SER B N 1
ATOM 3162 C CA . SER B 1 198 ? -17.375 -24.578 -4.68 1 46.53 198 SER B CA 1
ATOM 3163 C C . SER B 1 198 ? -18.094 -24.609 -3.34 1 46.53 198 SER B C 1
ATOM 3165 O O . SER B 1 198 ? -17.609 -24.062 -2.348 1 46.53 198 SER B O 1
ATOM 3167 N N . LYS B 1 199 ? -19.406 -24.5 -3.291 1 44.34 199 LYS B N 1
ATOM 3168 C CA . LYS B 1 199 ? -20.125 -24.797 -2.055 1 44.34 199 LYS B CA 1
ATOM 3169 C C . LYS B 1 199 ? -19.453 -25.938 -1.286 1 44.34 199 LYS B C 1
ATOM 3171 O O . LYS B 1 199 ? -18.953 -26.891 -1.887 1 44.34 199 LYS B O 1
ATOM 3176 N N . ASN B 1 200 ? -18.812 -25.562 -0.143 1 39.34 200 ASN B N 1
ATOM 3177 C CA . ASN B 1 200 ? -18.5 -26.641 0.79 1 39.34 200 ASN B CA 1
ATOM 3178 C C . ASN B 1 200 ? -19.344 -27.875 0.524 1 39.34 200 ASN B C 1
ATOM 3180 O O . ASN B 1 200 ? -20.562 -27.828 0.583 1 39.34 200 ASN B O 1
ATOM 3184 N N . HIS B 1 201 ? -18.969 -28.641 -0.22 1 36.53 201 HIS B N 1
ATOM 3185 C CA . HIS B 1 201 ? -19.578 -29.969 -0.091 1 36.53 201 HIS B CA 1
ATOM 3186 C C . HIS B 1 201 ? -19.75 -30.344 1.374 1 36.53 201 HIS B C 1
ATOM 3188 O O . HIS B 1 201 ? -18.781 -30.422 2.121 1 36.53 201 HIS B O 1
ATOM 3194 N N . GLY B 1 202 ? -20.781 -29.859 2.061 1 35.66 202 GLY B N 1
ATOM 3195 C CA . GLY B 1 202 ? -21.219 -30.422 3.326 1 35.66 202 GLY B CA 1
ATOM 3196 C C . GLY B 1 202 ? -20.812 -31.875 3.498 1 35.66 202 GLY B C 1
ATOM 3197 O O . GLY B 1 202 ? -21.203 -32.719 2.697 1 35.66 202 GLY B O 1
ATOM 3198 N N . ILE B 1 203 ? -19.672 -32.125 3.922 1 34.53 203 ILE B N 1
ATOM 3199 C CA . ILE B 1 203 ? -19.469 -33.469 4.469 1 34.53 203 ILE B CA 1
ATOM 3200 C C . ILE B 1 203 ? -20.656 -33.844 5.336 1 34.53 203 ILE B C 1
ATOM 3202 O O . ILE B 1 203 ? -20.953 -33.188 6.332 1 34.53 203 ILE B O 1
ATOM 3206 N N . GLU B 1 204 ? -21.656 -34.312 4.777 1 30.86 204 GLU B N 1
ATOM 3207 C CA . GLU B 1 204 ? -22.672 -35.031 5.523 1 30.86 204 GLU B CA 1
ATOM 3208 C C . GLU B 1 204 ? -22.047 -36 6.52 1 30.86 204 GLU B C 1
ATOM 3210 O O . GLU B 1 204 ? -21.312 -36.906 6.133 1 30.86 204 GLU B O 1
ATOM 3215 N N . VAL B 1 205 ? -21.703 -35.562 7.578 1 32.41 205 VAL B N 1
ATOM 3216 C CA . VAL B 1 205 ? -21.578 -36.5 8.688 1 32.41 205 VAL B CA 1
ATOM 3217 C C . VAL B 1 205 ? -22.781 -37.438 8.711 1 32.41 205 VAL B C 1
ATOM 3219 O O . VAL B 1 205 ? -23.906 -37.031 8.977 1 32.41 205 VAL B O 1
ATOM 3222 N N . LYS B 1 206 ? -22.625 -38.344 7.715 1 24.19 206 LYS B N 1
ATOM 3223 C CA . LYS B 1 206 ? -23.453 -39.5 8.07 1 24.19 206 LYS B CA 1
ATOM 3224 C C . LYS B 1 206 ? -22.875 -40.25 9.273 1 24.19 206 LYS B C 1
ATOM 3226 O O . LYS B 1 206 ? -21.672 -40.438 9.367 1 24.19 206 LYS B O 1
#

Foldseek 3Di:
DFEEEEEFEWDDDVVVRDIDGHDDVLVQVLQVVLPYHYDYDDLDPPPPLVVVCVVRVGQAYEYEDDDAPPRRVSSLVNLLVVVVVCVVVLHAYEYEANGLVSVQVSLVWDKDFDPDFAQAWFAKDAQDGDIFHGHDGIATPDDGPQKDARIATPVGTGAKIAGNQGLYMYGNGDQSPDPDRDPVVSVVVSCSSVPDRPPPPPPPPD/DFEEEEEFEWDDDVVVPDIDGHDDVLVQVLQVVLVYHYDYDDLDPPPPLVVVCVVRVGQAYEYEDDDAPPRRVSSLVNLLVVVVVCVVVLHAYEYEANGLVSVQVSLVWDKDFDPDFAQAWFAKDAQDGDIFHGHDGIATPDDGPQKDARIATPVGTGAKIAGNQGLYMYGNGDQSPDPDRDPVVSVVVSCSSVPPRPPPPPPPPD

InterPro domains:
  IPR017926 Glutamine amidotransferase [PF00117] (51-178)
  IPR029062 Class I glutamine amidotransferase-like [G3DSA:3.40.50.880] (2-199)
  IPR029062 Class I glutamine amidotransferase-like [SSF52317] (24-185)
  IPR050472 Anthranilate Synthase/Amidotransferase [PTHR43418] (39-176)

pLDDT: mean 94.56, std 13.09, range [24.19, 98.94]

Radius of gyration: 22.93 Å; Cα contacts (8 Å, |Δi|>4): 904; chains: 2; bounding box: 54×72×46 Å

Organism: NCBI:txid198620